Protein AF-A0A259FVW7-F1 (afdb_monomer)

Solvent-accessible surface area (backbone atoms only — not comparable to full-atom values): 25436 Å² total; per-residue (Å²): 113,71,64,63,50,51,28,51,47,32,47,50,54,40,45,50,54,44,48,54,40,40,52,52,34,59,74,37,38,86,36,55,34,35,56,35,57,44,72,40,71,44,76,41,74,64,49,70,79,37,62,56,64,43,69,79,47,102,87,41,66,33,90,68,46,44,69,44,74,56,32,44,43,73,75,48,74,46,48,48,88,63,84,38,55,76,42,82,72,77,42,69,55,22,36,17,70,52,71,49,56,20,44,35,27,37,43,97,88,73,48,75,31,32,25,52,55,21,59,45,44,68,51,98,82,28,33,41,15,36,84,88,66,37,38,35,41,62,78,35,56,51,65,89,57,55,75,46,67,47,57,43,43,55,24,45,31,27,31,28,40,79,94,44,93,64,71,45,78,58,42,55,48,39,26,34,38,54,88,31,68,65,36,42,43,76,75,54,96,59,30,29,35,81,35,91,66,9,46,75,73,46,79,34,46,26,63,36,98,78,30,17,30,42,39,61,21,17,36,28,34,18,50,48,56,63,69,60,42,51,50,52,44,53,55,48,57,71,69,51,74,96,61,83,78,77,78,80,78,83,77,76,78,80,86,63,94,57,94,76,51,82,92,74,66,72,74,93,82,60,84,78,63,58,84,49,65,70,33,61,36,37,36,38,38,72,44,77,48,76,59,76,55,87,62,87,75,92,75,84,80,84,79,80,80,85,67,82,81,70,83,81,83,86,72,83,82,82,83,70,87,82,76,88,79,88,80,88,77,88,82,84,84,86,83,88,67,73,60,72,55,66,54,73,51,76,50,75,46,66,25,30,23,73,38,64,45,97,86,64,34,32,33,32,41,30,68,50,78,46,83,50,103,69,35,51,34,40,42,37,43,36,30,36,37,51,55,91,63,50,41,91,85,22,33,34,50,45,85,67,33,46,81,58,46,78,44,82,46,73,51,62,75,80,62,72,66,62,61,48,56,54,52,51,54,57,55,61,71,71,58,84,130

Foldseek 3Di:
DVQVVQQVVQVLVQLVVQLVLLVVLLVQQFPFQAFRKGWDKDWDDKDWPFDQQDDPDPPDGHNDTDIHTRHMHGDDIFTDPDFFDKDFQQDQQFKAFDFFFWWWWADPVRDIKTARWRAWDADPQQWIAHPVRTGTPPIFHDDPQFDDWHQFQQQFIWTDGPPDPDTDTRDGTKTWGWPAPRQWDDPPPRITDDDPVRDDTDIDGDPPDRHTTMDGSITTGYNRDNVVSVVSSVVSVVPDDPDDDDDPDPPDDPPPVDPDDPLPDDDPPDQDFDQDFFDKAKEWEWDKDFPFDFDDDPDDDPPPPPDDPPDPPDDDPPPPPPDDDDDDDDDDDDDPDRDGDIDTDTDMFMWGFHDQDPVRKTWIWDWDWDDDPQFIKIWIWTFIADSVQQDRPRYHYLVRGHPIDTDIDTPGDDDVVVVCVVVVVVVVVPDDD

Structure (mmCIF, N/CA/C/O backbone):
data_AF-A0A259FVW7-F1
#
_entry.id   AF-A0A259FVW7-F1
#
loop_
_atom_site.group_PDB
_atom_site.id
_atom_site.type_symbol
_atom_site.label_atom_id
_atom_site.label_alt_id
_atom_site.label_comp_id
_atom_site.label_asym_id
_atom_site.label_entity_id
_atom_site.label_seq_id
_atom_site.pdbx_PDB_ins_code
_atom_site.Cartn_x
_atom_site.Cartn_y
_atom_site.Cartn_z
_atom_site.occupancy
_atom_site.B_iso_or_equiv
_atom_site.auth_seq_id
_atom_site.auth_comp_id
_atom_site.auth_asym_id
_atom_site.auth_atom_id
_atom_site.pdbx_PDB_model_num
ATOM 1 N N . MET A 1 1 ? 27.910 -10.939 -24.560 1.00 60.12 1 MET A N 1
ATOM 2 C CA . MET A 1 1 ? 26.454 -11.211 -24.616 1.00 60.12 1 MET A CA 1
ATOM 3 C C . MET A 1 1 ? 25.878 -11.750 -23.304 1.00 60.12 1 MET A C 1
ATOM 5 O O . MET A 1 1 ? 24.847 -11.250 -22.885 1.00 60.12 1 MET A O 1
ATOM 9 N N . ILE A 1 2 ? 26.525 -12.698 -22.610 1.00 75.81 2 ILE A N 1
ATOM 10 C CA . ILE A 1 2 ? 25.983 -13.264 -21.352 1.00 75.81 2 ILE A CA 1
ATOM 11 C C . ILE A 1 2 ? 25.801 -12.193 -20.256 1.00 75.81 2 ILE A C 1
ATOM 13 O O . ILE A 1 2 ? 24.755 -12.126 -19.624 1.00 75.81 2 ILE A O 1
ATOM 17 N N . ARG A 1 3 ? 26.770 -11.287 -20.071 1.00 69.44 3 ARG A N 1
ATOM 18 C CA . ARG A 1 3 ? 26.702 -10.240 -19.032 1.00 69.44 3 ARG A CA 1
ATOM 19 C C . ARG A 1 3 ? 25.574 -9.222 -19.234 1.00 69.44 3 ARG A C 1
ATOM 21 O O . ARG A 1 3 ? 24.889 -8.880 -18.280 1.00 69.44 3 ARG A O 1
ATOM 28 N N . SER A 1 4 ? 25.365 -8.751 -20.463 1.00 76.81 4 SER A N 1
ATOM 29 C CA . SER A 1 4 ? 24.260 -7.837 -20.779 1.00 76.81 4 SER A CA 1
ATOM 30 C C . SER A 1 4 ? 22.898 -8.498 -20.556 1.00 76.81 4 SER A C 1
ATOM 32 O O . SER A 1 4 ? 21.956 -7.822 -20.162 1.00 76.81 4 SER A O 1
ATOM 34 N N . LEU A 1 5 ? 22.807 -9.821 -20.749 1.00 81.06 5 LEU A N 1
ATOM 35 C CA . LEU A 1 5 ? 21.597 -10.586 -20.456 1.00 81.06 5 LEU A CA 1
ATOM 36 C C . LEU A 1 5 ? 21.327 -10.675 -18.946 1.00 81.06 5 LEU A C 1
ATOM 38 O O . LEU A 1 5 ? 20.181 -10.536 -18.539 1.00 81.06 5 LEU A O 1
ATOM 42 N N . TRP A 1 6 ? 22.362 -10.838 -18.116 1.00 82.19 6 TRP A N 1
ATOM 43 C CA . TRP A 1 6 ? 22.217 -10.812 -16.655 1.00 82.19 6 TRP A CA 1
ATOM 44 C C . TRP A 1 6 ? 21.784 -9.445 -16.126 1.00 82.19 6 TRP A C 1
ATOM 46 O O . TRP A 1 6 ? 20.892 -9.386 -15.289 1.00 82.19 6 TRP A O 1
ATOM 56 N N . ILE A 1 7 ? 22.351 -8.356 -16.652 1.00 83.31 7 ILE A N 1
ATOM 57 C CA . ILE A 1 7 ? 21.943 -6.988 -16.291 1.00 83.31 7 ILE A CA 1
ATOM 58 C C . ILE A 1 7 ? 20.481 -6.737 -16.694 1.00 83.31 7 ILE A C 1
ATOM 60 O O . ILE A 1 7 ? 19.706 -6.178 -15.923 1.00 83.31 7 ILE A O 1
ATOM 64 N N . ALA A 1 8 ? 20.078 -7.186 -17.887 1.00 83.69 8 ALA A N 1
ATOM 65 C CA . ALA A 1 8 ? 18.688 -7.086 -18.328 1.00 83.69 8 ALA A CA 1
ATOM 66 C C . ALA A 1 8 ? 17.743 -7.947 -17.471 1.00 83.69 8 ALA A C 1
ATOM 68 O O . ALA A 1 8 ? 16.650 -7.499 -17.136 1.00 83.69 8 ALA A O 1
ATOM 69 N N . LYS A 1 9 ? 18.169 -9.159 -17.083 1.00 84.88 9 LYS A N 1
ATOM 70 C CA . LYS A 1 9 ? 17.406 -10.049 -16.200 1.00 84.88 9 LYS A CA 1
ATOM 71 C C . LYS A 1 9 ? 17.169 -9.409 -14.833 1.00 84.88 9 LYS A C 1
ATOM 73 O O . LYS A 1 9 ? 16.030 -9.375 -14.389 1.00 84.88 9 LYS A O 1
ATOM 78 N N . THR A 1 10 ? 18.209 -8.881 -14.189 1.00 88.69 10 THR A N 1
ATOM 79 C CA . THR A 1 10 ? 18.071 -8.262 -12.862 1.00 88.69 10 THR A CA 1
ATOM 80 C C . THR A 1 10 ? 17.225 -6.988 -12.904 1.00 88.69 10 THR A C 1
ATOM 82 O O . THR A 1 10 ? 16.418 -6.757 -12.008 1.00 88.69 10 THR A O 1
ATOM 85 N N . GLY A 1 11 ? 17.315 -6.204 -13.985 1.00 87.69 11 GLY A N 1
ATOM 86 C CA . GLY A 1 11 ? 16.395 -5.089 -14.230 1.00 87.69 11 GLY A CA 1
ATOM 87 C C . GLY A 1 11 ? 14.933 -5.532 -14.382 1.00 87.69 11 GLY A C 1
ATOM 88 O O . GLY A 1 11 ? 14.041 -4.891 -13.830 1.00 87.69 11 GLY A O 1
ATOM 89 N N . LEU A 1 12 ? 14.681 -6.644 -15.080 1.00 86.81 12 LEU A N 1
ATOM 90 C CA . LEU A 1 12 ? 13.334 -7.199 -15.249 1.00 86.81 12 LEU A CA 1
ATOM 91 C C . LEU A 1 12 ? 12.772 -7.773 -13.937 1.00 86.81 12 LEU A C 1
ATOM 93 O O . LEU A 1 12 ? 11.615 -7.518 -13.617 1.00 86.81 12 LEU A O 1
ATOM 97 N N . GLU A 1 13 ? 13.584 -8.478 -13.147 1.00 88.19 13 GLU A N 1
ATOM 98 C CA . GLU A 1 13 ? 13.198 -8.972 -11.814 1.00 88.19 13 GLU A CA 1
ATOM 99 C C . GLU A 1 13 ? 12.871 -7.820 -10.849 1.00 88.19 13 GLU A C 1
ATOM 101 O O . GLU A 1 13 ? 11.900 -7.890 -10.091 1.00 88.19 13 GLU A O 1
ATOM 106 N N . ALA A 1 14 ? 13.632 -6.722 -10.906 1.00 89.62 14 ALA A N 1
ATOM 107 C CA . ALA A 1 14 ? 13.335 -5.521 -10.131 1.00 89.62 14 ALA A CA 1
ATOM 108 C C . ALA A 1 14 ? 12.000 -4.883 -10.547 1.00 89.62 14 ALA A C 1
ATOM 110 O O . ALA A 1 14 ? 11.186 -4.549 -9.687 1.00 89.62 14 ALA A O 1
ATOM 111 N N . GLN A 1 15 ? 11.731 -4.774 -11.853 1.00 89.31 15 GLN A N 1
ATOM 112 C CA . GLN A 1 15 ? 10.439 -4.290 -12.352 1.00 89.31 15 GLN A CA 1
ATOM 113 C C . GLN A 1 15 ? 9.278 -5.211 -11.960 1.00 89.31 15 GLN A C 1
ATOM 115 O O . GLN A 1 15 ? 8.209 -4.717 -11.616 1.00 89.31 15 GLN A O 1
ATOM 120 N N . GLN A 1 16 ? 9.472 -6.531 -11.984 1.00 90.31 16 GLN A N 1
ATOM 121 C CA . GLN A 1 16 ? 8.464 -7.488 -11.525 1.00 90.31 16 GLN A CA 1
ATOM 122 C C . GLN A 1 16 ? 8.159 -7.297 -10.034 1.00 90.31 16 GLN A C 1
ATOM 124 O O . GLN A 1 16 ? 7.001 -7.153 -9.662 1.00 90.31 16 GLN A O 1
ATOM 129 N N . THR A 1 17 ? 9.195 -7.166 -9.203 1.00 92.44 17 THR A N 1
ATOM 130 C CA . THR A 1 17 ? 9.033 -6.899 -7.765 1.00 92.44 17 THR A CA 1
ATOM 131 C C . THR A 1 17 ? 8.291 -5.578 -7.524 1.00 92.44 17 THR A C 1
ATOM 133 O O . THR A 1 17 ? 7.393 -5.506 -6.688 1.00 92.44 17 THR A O 1
ATOM 136 N N . GLN A 1 18 ? 8.621 -4.527 -8.285 1.00 92.44 18 GLN A N 1
ATOM 137 C CA . GLN A 1 18 ? 7.913 -3.245 -8.226 1.00 92.44 18 GLN A CA 1
ATOM 138 C C . GLN A 1 18 ? 6.430 -3.400 -8.602 1.00 92.44 18 GLN A C 1
ATOM 140 O O . GLN A 1 18 ? 5.571 -2.854 -7.910 1.00 92.44 18 GLN A O 1
ATOM 145 N N . MET A 1 19 ? 6.122 -4.152 -9.665 1.00 92.69 19 MET A N 1
ATOM 146 C CA . MET A 1 19 ? 4.743 -4.450 -10.073 1.00 92.69 19 MET A CA 1
ATOM 147 C C . MET A 1 19 ? 3.968 -5.188 -8.987 1.00 92.69 19 MET A C 1
ATOM 149 O O . MET A 1 19 ? 2.818 -4.833 -8.724 1.00 92.69 19 MET A O 1
ATOM 153 N N . ASP A 1 20 ? 4.581 -6.178 -8.343 1.00 94.44 20 ASP A N 1
ATOM 154 C CA . ASP A 1 20 ? 3.944 -6.962 -7.285 1.00 94.44 20 ASP A CA 1
ATOM 155 C C . ASP A 1 20 ? 3.624 -6.085 -6.065 1.00 94.44 20 ASP A C 1
ATOM 157 O O . ASP A 1 20 ? 2.515 -6.144 -5.528 1.00 94.44 20 ASP A O 1
ATOM 161 N N . VAL A 1 21 ? 4.548 -5.197 -5.675 1.00 94.75 21 VAL A N 1
ATOM 162 C CA . VAL A 1 21 ? 4.334 -4.242 -4.573 1.00 94.75 21 VAL A CA 1
ATOM 163 C C . VAL A 1 21 ? 3.221 -3.242 -4.901 1.00 94.75 21 VAL A C 1
ATOM 165 O O . VAL A 1 21 ? 2.330 -3.040 -4.077 1.00 94.75 21 VAL A O 1
ATOM 168 N N . ILE A 1 22 ? 3.220 -2.653 -6.102 1.00 94.12 22 ILE A N 1
ATOM 169 C CA . ILE A 1 22 ? 2.165 -1.718 -6.534 1.00 94.12 22 ILE A CA 1
ATOM 170 C C . ILE A 1 22 ? 0.802 -2.419 -6.575 1.00 94.12 22 ILE A C 1
ATOM 172 O O . ILE A 1 22 ? -0.202 -1.883 -6.103 1.00 94.12 22 ILE A O 1
ATOM 176 N N . SER A 1 23 ? 0.762 -3.642 -7.104 1.00 94.62 23 SER A N 1
ATOM 177 C CA . SER A 1 23 ? -0.467 -4.435 -7.189 1.00 94.62 23 SER A CA 1
ATOM 178 C C . SER A 1 23 ? -1.011 -4.763 -5.798 1.00 94.62 23 SER A C 1
ATOM 180 O O . SER A 1 23 ? -2.213 -4.643 -5.563 1.00 94.62 23 SER A O 1
ATOM 182 N N . ASN A 1 24 ? -0.133 -5.108 -4.851 1.00 94.69 24 ASN A N 1
ATOM 183 C CA . ASN A 1 24 ? -0.520 -5.344 -3.465 1.00 94.69 24 ASN A CA 1
ATOM 184 C C . ASN A 1 24 ? -1.044 -4.072 -2.780 1.00 94.69 24 ASN A C 1
ATOM 186 O O . ASN A 1 24 ? -2.054 -4.139 -2.080 1.00 94.69 24 ASN A O 1
ATOM 190 N N . ASN A 1 25 ? -0.410 -2.918 -3.008 1.00 95.19 25 ASN A N 1
ATOM 191 C CA . ASN A 1 25 ? -0.887 -1.638 -2.484 1.00 95.19 25 ASN A CA 1
ATOM 192 C C . ASN A 1 25 ? -2.294 -1.320 -2.998 1.00 95.19 25 ASN A C 1
ATOM 194 O O . ASN A 1 25 ? -3.184 -1.014 -2.206 1.00 95.19 25 ASN A O 1
ATOM 198 N N . LEU A 1 26 ? -2.502 -1.428 -4.313 1.00 94.38 26 LEU A N 1
ATOM 199 C CA . LEU A 1 26 ? -3.780 -1.128 -4.951 1.00 94.38 26 LEU A CA 1
ATOM 200 C C . LEU A 1 26 ? -4.901 -2.050 -4.452 1.00 94.38 26 LEU A C 1
ATOM 202 O O . LEU A 1 26 ? -6.000 -1.579 -4.169 1.00 94.38 26 LEU A O 1
ATOM 206 N N . ALA A 1 27 ? -4.614 -3.344 -4.287 1.00 95.00 27 ALA A N 1
ATOM 207 C CA . ALA A 1 27 ? -5.576 -4.312 -3.762 1.00 95.00 27 ALA A CA 1
ATOM 208 C C . ALA A 1 27 ? -6.013 -3.998 -2.319 1.00 95.00 27 ALA A C 1
ATOM 210 O O . ALA A 1 27 ? -7.143 -4.293 -1.940 1.00 95.00 27 ALA A O 1
ATOM 211 N N . ASN A 1 28 ? -5.140 -3.372 -1.525 1.00 93.50 28 ASN A N 1
ATOM 212 C CA . ASN A 1 28 ? -5.377 -3.063 -0.114 1.00 93.50 28 ASN A CA 1
ATOM 213 C C . ASN A 1 28 ? -5.766 -1.596 0.140 1.00 93.50 28 ASN A C 1
ATOM 215 O O . ASN A 1 28 ? -5.627 -1.097 1.259 1.00 93.50 28 ASN A O 1
ATOM 219 N N . VAL A 1 29 ? -6.264 -0.877 -0.871 1.00 94.25 29 VAL A N 1
ATOM 220 C CA . VAL A 1 29 ? -6.726 0.512 -0.700 1.00 94.25 29 VAL A CA 1
ATOM 221 C C . VAL A 1 29 ? -7.901 0.626 0.280 1.00 94.25 29 VAL A C 1
ATOM 223 O O . VAL A 1 29 ? -7.968 1.567 1.066 1.00 94.25 29 VAL A O 1
ATOM 226 N N . SER A 1 30 ? -8.814 -0.343 0.276 1.00 90.81 30 SER A N 1
ATOM 227 C CA . SER A 1 30 ? -9.996 -0.337 1.149 1.00 90.81 30 SER A CA 1
ATOM 228 C C . SER A 1 30 ? -9.754 -1.012 2.499 1.00 90.81 30 SER A C 1
ATOM 230 O O . SER A 1 30 ? -10.652 -1.049 3.335 1.00 90.81 30 SER A O 1
ATOM 232 N N . THR A 1 31 ? -8.557 -1.552 2.720 1.00 92.50 31 THR A N 1
ATOM 233 C CA . THR A 1 31 ? -8.205 -2.255 3.951 1.00 92.50 31 THR A CA 1
ATOM 234 C C . THR A 1 31 ? -7.934 -1.246 5.073 1.00 92.50 31 THR A C 1
ATOM 236 O O . THR A 1 31 ? -7.111 -0.339 4.921 1.00 92.50 31 THR A O 1
ATOM 239 N N . THR A 1 32 ? -8.602 -1.404 6.216 1.00 91.44 32 THR A N 1
ATOM 240 C CA . THR A 1 32 ? -8.423 -0.537 7.390 1.00 91.44 32 THR A CA 1
ATOM 241 C C . THR A 1 32 ? -7.036 -0.704 8.004 1.00 91.44 32 THR A C 1
ATOM 243 O O . THR A 1 32 ? -6.494 -1.804 8.088 1.00 91.44 32 THR A O 1
ATOM 246 N N . GLY A 1 33 ? -6.410 0.404 8.397 1.00 90.50 33 GLY A N 1
ATOM 247 C CA . GLY A 1 33 ? -5.080 0.402 9.008 1.00 90.50 33 GLY A CA 1
ATOM 248 C C . GLY A 1 33 ? -3.941 -0.088 8.098 1.00 90.50 33 GLY A C 1
ATOM 249 O O . GLY A 1 33 ? -2.817 -0.265 8.583 1.00 90.50 33 GLY A O 1
ATOM 250 N N . PHE A 1 34 ? -4.178 -0.301 6.796 1.00 94.94 34 PHE A N 1
ATOM 251 C CA . PHE A 1 34 ? -3.133 -0.742 5.871 1.00 94.94 34 PHE A CA 1
ATOM 252 C C . PHE A 1 34 ? -2.097 0.360 5.627 1.00 94.94 34 PHE A C 1
ATOM 254 O O . PHE A 1 34 ? -2.423 1.541 5.484 1.00 94.94 34 PHE A O 1
ATOM 261 N N . LYS A 1 35 ? -0.824 -0.047 5.569 1.00 95.00 35 LYS A N 1
ATOM 262 C CA . LYS A 1 35 ? 0.316 0.824 5.283 1.00 95.00 35 LYS A CA 1
ATOM 263 C C . LYS A 1 35 ? 0.950 0.435 3.960 1.00 95.00 35 LYS A C 1
ATOM 265 O O . LYS A 1 35 ? 1.377 -0.706 3.786 1.00 95.00 35 LYS A O 1
ATOM 270 N N . ARG A 1 36 ? 1.019 1.401 3.049 1.00 94.75 36 ARG A N 1
ATOM 271 C CA . ARG A 1 36 ? 1.619 1.274 1.727 1.00 94.75 36 ARG A CA 1
ATOM 272 C C . ARG A 1 36 ? 3.051 0.773 1.836 1.00 94.75 36 ARG A C 1
ATOM 274 O O . ARG A 1 36 ? 3.832 1.263 2.654 1.00 94.75 36 ARG A O 1
ATOM 281 N N . ALA A 1 37 ? 3.390 -0.168 0.972 1.00 93.75 37 ALA A N 1
ATOM 282 C CA . ALA A 1 37 ? 4.734 -0.678 0.817 1.00 93.75 37 ALA A CA 1
ATOM 283 C C . ALA A 1 37 ? 5.446 -0.030 -0.384 1.00 93.75 37 ALA A C 1
ATOM 285 O O . ALA A 1 37 ? 4.816 0.395 -1.359 1.00 93.75 37 ALA A O 1
ATOM 286 N N . ARG A 1 38 ? 6.774 0.050 -0.324 1.00 92.88 38 ARG A N 1
ATOM 287 C CA . ARG A 1 38 ? 7.638 0.518 -1.412 1.00 92.88 38 ARG A CA 1
ATOM 288 C C . ARG A 1 38 ? 8.826 -0.428 -1.556 1.00 92.88 38 ARG A C 1
ATOM 290 O O . ARG A 1 38 ? 9.493 -0.722 -0.568 1.00 92.88 38 ARG A O 1
ATOM 297 N N . ALA A 1 39 ? 9.120 -0.855 -2.782 1.00 92.81 39 ALA A N 1
ATOM 298 C CA . ALA A 1 39 ? 10.352 -1.582 -3.060 1.00 92.81 39 ALA A CA 1
ATOM 299 C C . ALA A 1 39 ? 11.546 -0.615 -3.107 1.00 92.81 39 ALA A C 1
ATOM 301 O O . ALA A 1 39 ? 11.474 0.471 -3.692 1.00 92.81 39 ALA A O 1
ATOM 302 N N . VAL A 1 40 ? 12.644 -1.022 -2.478 1.00 92.19 40 VAL A N 1
ATOM 303 C CA . VAL A 1 40 ? 13.925 -0.315 -2.482 1.00 92.19 40 VAL A CA 1
ATOM 304 C C . VAL A 1 40 ? 14.920 -1.145 -3.280 1.00 92.19 40 VAL A C 1
ATOM 306 O O . VAL A 1 40 ? 15.060 -2.351 -3.056 1.00 92.19 40 VAL A O 1
ATOM 309 N N . PHE A 1 41 ? 15.603 -0.492 -4.216 1.00 91.56 41 PHE A N 1
ATOM 310 C CA . PHE A 1 41 ? 16.592 -1.111 -5.090 1.00 91.56 41 PHE A CA 1
ATOM 311 C C . PHE A 1 41 ? 17.949 -0.456 -4.878 1.00 91.56 41 PHE A C 1
ATOM 313 O O . PHE A 1 41 ? 18.028 0.761 -4.716 1.00 91.56 41 PHE A O 1
ATOM 320 N N . GLU A 1 42 ? 19.001 -1.260 -4.949 1.00 89.81 42 GLU A N 1
ATOM 321 C CA . GLU A 1 42 ? 20.388 -0.794 -4.938 1.00 89.81 42 GLU A CA 1
ATOM 322 C C . GLU A 1 42 ? 21.111 -1.292 -6.188 1.00 89.81 42 GLU A C 1
ATOM 324 O O . GLU A 1 42 ? 20.733 -2.312 -6.786 1.00 89.81 42 GLU A O 1
ATOM 329 N N . ASP A 1 43 ? 22.135 -0.551 -6.608 1.00 89.50 43 ASP A N 1
ATOM 330 C CA . ASP A 1 43 ? 23.011 -1.000 -7.675 1.00 89.50 43 ASP A CA 1
ATOM 331 C C . ASP A 1 43 ? 23.947 -2.111 -7.181 1.00 89.50 43 ASP A C 1
ATOM 333 O O . ASP A 1 43 ? 24.285 -2.240 -6.005 1.00 89.50 43 ASP A O 1
ATOM 337 N N . LEU A 1 44 ? 24.315 -3.000 -8.098 1.00 85.88 44 LEU A N 1
ATOM 338 C CA . LEU A 1 44 ? 25.284 -4.050 -7.819 1.00 85.88 44 LEU A CA 1
ATOM 339 C C . LEU A 1 44 ? 26.709 -3.550 -8.095 1.00 85.88 44 LEU A C 1
ATOM 341 O O . LEU A 1 44 ? 26.927 -2.648 -8.904 1.00 85.88 44 LEU A O 1
ATOM 345 N N . LEU A 1 45 ? 27.692 -4.200 -7.460 1.00 85.06 45 LEU A N 1
ATOM 346 C CA . LEU A 1 45 ? 29.119 -3.867 -7.544 1.00 85.06 45 LEU A CA 1
ATOM 347 C C . LEU A 1 45 ? 29.593 -3.562 -8.971 1.00 85.06 45 LEU A C 1
ATOM 349 O O . LEU A 1 45 ? 29.301 -4.283 -9.927 1.00 85.06 45 LEU A O 1
ATOM 353 N N . TYR A 1 46 ? 30.407 -2.523 -9.104 1.00 83.38 46 TYR A N 1
ATOM 354 C CA . TYR A 1 46 ? 30.966 -2.115 -10.385 1.00 83.38 46 TYR A CA 1
ATOM 355 C C . TYR A 1 46 ? 32.204 -2.950 -10.700 1.00 83.38 46 TYR A C 1
ATOM 357 O O . TYR A 1 46 ? 33.084 -3.131 -9.858 1.00 83.38 46 TYR A O 1
ATOM 365 N N . GLN A 1 47 ? 32.314 -3.431 -11.941 1.00 77.44 47 GLN A N 1
ATOM 366 C CA . GLN A 1 47 ? 33.570 -4.006 -12.410 1.00 77.44 47 GLN A CA 1
ATOM 367 C C . GLN A 1 47 ? 34.427 -2.902 -13.015 1.00 77.44 47 GLN A C 1
ATOM 369 O O . GLN A 1 47 ? 34.102 -2.357 -14.074 1.00 77.44 47 GLN A O 1
ATOM 374 N N . THR A 1 48 ? 35.539 -2.603 -12.356 1.00 77.75 48 THR A N 1
ATOM 375 C CA . THR A 1 48 ? 36.518 -1.637 -12.845 1.00 77.75 48 THR A CA 1
ATOM 376 C C . THR A 1 48 ? 37.471 -2.329 -13.812 1.00 77.75 48 THR A C 1
ATOM 378 O O . THR A 1 48 ? 38.308 -3.126 -13.404 1.00 77.75 48 THR A O 1
ATOM 381 N N . ILE A 1 49 ? 37.327 -2.047 -15.105 1.00 73.31 49 ILE A N 1
ATOM 382 C CA . ILE A 1 49 ? 38.203 -2.569 -16.166 1.00 73.31 49 ILE A CA 1
ATOM 383 C C . ILE A 1 49 ? 39.438 -1.674 -16.306 1.00 73.31 49 ILE A C 1
ATOM 385 O O . ILE A 1 49 ? 40.537 -2.152 -16.571 1.00 73.31 49 ILE A O 1
ATOM 389 N N . ARG A 1 50 ? 39.266 -0.364 -16.102 1.00 70.19 50 ARG A N 1
ATOM 390 C CA . ARG A 1 50 ? 40.360 0.611 -16.036 1.00 70.19 50 ARG A CA 1
ATOM 391 C C . ARG A 1 50 ? 40.088 1.551 -14.879 1.00 70.19 50 ARG A C 1
ATOM 393 O O . ARG A 1 50 ? 39.036 2.190 -14.857 1.00 70.19 50 ARG A O 1
ATOM 400 N N . GLN A 1 51 ? 41.004 1.616 -13.922 1.00 73.75 51 GLN A N 1
ATOM 401 C CA . GLN A 1 51 ? 40.886 2.575 -12.832 1.00 73.75 51 GLN A CA 1
ATOM 402 C C . GLN A 1 51 ? 41.126 3.995 -13.372 1.00 73.75 51 GLN A C 1
ATOM 404 O O . GLN A 1 51 ? 42.095 4.200 -14.111 1.00 73.75 51 GLN A O 1
ATOM 409 N N . PRO A 1 52 ? 40.254 4.968 -13.046 1.00 72.62 52 PRO A N 1
ATOM 410 C CA . PRO A 1 52 ? 40.548 6.374 -13.298 1.00 72.62 52 PRO A CA 1
ATOM 411 C C . PRO A 1 52 ? 41.875 6.744 -12.619 1.00 72.62 52 PRO A C 1
ATOM 413 O O . PRO A 1 52 ? 42.106 6.339 -11.483 1.00 72.62 52 PRO A O 1
ATOM 416 N N . GLY A 1 53 ? 42.755 7.477 -13.306 1.00 66.94 53 GLY A N 1
ATOM 417 C CA . GLY A 1 53 ? 44.054 7.882 -12.755 1.00 66.94 53 GLY A CA 1
ATOM 418 C C . GLY A 1 53 ? 45.195 6.864 -12.899 1.00 66.94 53 GLY A C 1
ATOM 419 O O . GLY A 1 53 ? 46.313 7.156 -12.483 1.00 66.94 53 GLY A O 1
ATOM 420 N N . ALA A 1 54 ? 44.973 5.701 -13.524 1.00 67.06 54 ALA A N 1
ATOM 421 C CA . ALA A 1 54 ? 46.067 4.794 -13.880 1.00 67.06 54 ALA A CA 1
ATOM 422 C C . ALA A 1 54 ? 46.987 5.422 -14.953 1.00 67.06 54 ALA A C 1
ATOM 424 O O . ALA A 1 54 ? 46.511 6.086 -15.880 1.00 67.06 54 ALA A O 1
ATOM 425 N N . GLN A 1 55 ? 48.303 5.212 -14.851 1.00 65.06 55 GLN A N 1
ATOM 426 C CA . GLN A 1 55 ? 49.262 5.686 -15.856 1.00 65.06 55 GLN A CA 1
ATOM 427 C C . GLN A 1 55 ? 49.147 4.859 -17.147 1.00 65.06 55 GLN A C 1
ATOM 429 O O . GLN A 1 55 ? 49.220 3.633 -17.118 1.00 65.06 55 GLN A O 1
ATOM 434 N N . SER A 1 56 ? 48.954 5.530 -18.286 1.00 63.12 56 SER A N 1
ATOM 435 C CA . SER A 1 56 ? 48.989 4.911 -19.621 1.00 63.12 56 SER A CA 1
ATOM 436 C C . SER A 1 56 ? 50.394 4.930 -20.239 1.00 63.12 56 SER A C 1
ATOM 438 O O . SER A 1 56 ? 50.645 4.189 -21.185 1.00 63.12 56 SER A O 1
ATOM 440 N N . SER A 1 57 ? 51.283 5.785 -19.732 1.00 64.88 57 SER A N 1
ATOM 441 C CA . SER A 1 57 ? 52.714 5.914 -20.050 1.00 64.88 57 SER A CA 1
ATOM 442 C C . SER A 1 57 ? 53.422 6.580 -18.853 1.00 64.88 57 SER A C 1
ATOM 444 O O . SER A 1 57 ? 52.736 7.064 -17.951 1.00 64.88 57 SER A O 1
ATOM 446 N N . GLU A 1 58 ? 54.762 6.672 -18.844 1.00 62.59 58 GLU A N 1
ATOM 447 C CA . GLU A 1 58 ? 55.531 7.364 -17.780 1.00 62.59 58 GLU A CA 1
ATOM 448 C C . GLU A 1 58 ? 55.092 8.826 -17.539 1.00 62.59 58 GLU A C 1
ATOM 450 O O . GLU A 1 58 ? 55.343 9.375 -16.468 1.00 62.59 58 GLU A O 1
ATOM 455 N N . GLN A 1 59 ? 54.410 9.461 -18.502 1.00 55.34 59 GLN A N 1
ATOM 456 C CA . GLN A 1 59 ? 54.036 10.881 -18.457 1.00 55.34 59 GLN A CA 1
ATOM 457 C C . GLN A 1 59 ? 52.532 11.152 -18.643 1.00 55.34 59 GLN A C 1
ATOM 459 O O . GLN A 1 59 ? 52.105 12.294 -18.483 1.00 55.34 59 GLN A O 1
ATOM 464 N N . THR A 1 60 ? 51.699 10.154 -18.967 1.00 56.81 60 THR A N 1
ATOM 465 C CA . THR A 1 60 ? 50.270 10.372 -19.268 1.00 56.81 60 THR A CA 1
ATOM 466 C C . THR A 1 60 ? 49.366 9.539 -18.361 1.00 56.81 60 THR A C 1
ATOM 468 O O . THR A 1 60 ? 49.430 8.309 -18.354 1.00 56.81 60 THR A O 1
ATOM 471 N N . GLN A 1 61 ? 48.489 10.207 -17.607 1.00 71.12 61 GLN A N 1
ATOM 472 C CA . GLN A 1 61 ? 47.454 9.573 -16.784 1.00 71.12 61 GLN A CA 1
ATOM 473 C C . GLN A 1 61 ? 46.152 9.417 -17.570 1.00 71.12 61 GLN A C 1
ATOM 475 O O . GLN A 1 61 ? 45.829 10.238 -18.427 1.00 71.12 61 GLN A O 1
ATOM 480 N N . LEU A 1 62 ? 45.391 8.367 -17.263 1.00 65.62 62 LEU A N 1
ATOM 481 C CA . LEU A 1 62 ? 44.068 8.146 -17.837 1.00 65.62 62 LEU A CA 1
ATOM 482 C C . LEU A 1 62 ? 43.030 9.060 -17.172 1.00 65.62 62 LEU A C 1
ATOM 484 O O . LEU A 1 62 ? 42.748 8.871 -15.986 1.00 65.62 62 LEU A O 1
ATOM 488 N N . PRO A 1 63 ? 42.425 10.010 -17.913 1.00 67.81 63 PRO A N 1
ATOM 489 C CA . PRO A 1 63 ? 41.496 10.981 -17.339 1.00 67.81 63 PRO A CA 1
ATOM 490 C C . PRO A 1 63 ? 40.123 10.381 -17.006 1.00 67.81 63 PRO A C 1
ATOM 492 O O . PRO A 1 63 ? 39.415 10.923 -16.164 1.00 67.81 63 PRO A O 1
ATOM 495 N N . SER A 1 64 ? 39.737 9.255 -17.621 1.00 72.50 64 SER A N 1
ATOM 496 C CA . SER A 1 64 ? 38.522 8.519 -17.258 1.00 72.50 64 SER A CA 1
ATOM 497 C C . SER A 1 64 ? 38.805 7.035 -17.040 1.00 72.50 64 SER A C 1
ATOM 499 O O . SER A 1 64 ? 39.588 6.405 -17.758 1.00 72.50 64 SER A O 1
ATOM 501 N N . GLY A 1 65 ? 38.167 6.474 -16.013 1.00 70.94 65 GLY A N 1
ATOM 502 C CA . GLY A 1 65 ? 38.124 5.032 -15.807 1.00 70.94 65 GLY A CA 1
ATOM 503 C C . GLY A 1 65 ? 37.010 4.385 -16.618 1.00 70.94 65 GLY A C 1
ATOM 504 O O . GLY A 1 65 ? 36.041 5.031 -17.009 1.00 70.94 65 GLY A O 1
ATOM 505 N N . LEU A 1 66 ? 37.137 3.080 -16.835 1.00 76.31 66 LEU A N 1
ATOM 506 C CA . LEU A 1 66 ? 36.084 2.249 -17.405 1.00 76.31 66 LEU A CA 1
ATOM 507 C C . LEU A 1 66 ? 35.515 1.386 -16.280 1.00 76.31 66 LEU A C 1
ATOM 509 O O . LEU A 1 66 ? 36.123 0.382 -15.897 1.00 76.31 66 LEU A O 1
ATOM 513 N N . GLN A 1 67 ? 34.367 1.799 -15.747 1.00 80.00 67 GLN A N 1
ATOM 514 C CA . GLN A 1 67 ? 33.592 1.055 -14.758 1.00 80.00 67 GLN A CA 1
ATOM 515 C C . GLN A 1 67 ? 32.284 0.602 -15.399 1.00 80.00 67 GLN A C 1
ATOM 517 O O . GLN A 1 67 ? 31.605 1.385 -16.058 1.00 80.00 67 GLN A O 1
ATOM 522 N N . LEU A 1 68 ? 31.942 -0.672 -15.227 1.00 78.06 68 LEU A N 1
ATOM 523 C CA . LEU A 1 68 ? 30.713 -1.239 -15.768 1.00 78.06 68 LEU A CA 1
ATOM 524 C C . LEU A 1 68 ? 29.858 -1.791 -14.627 1.00 78.06 68 LEU A C 1
ATOM 526 O O . LEU A 1 68 ? 30.282 -2.724 -13.938 1.00 78.06 68 LEU A O 1
ATOM 530 N N . GLY A 1 69 ? 28.660 -1.227 -14.458 1.00 81.12 69 GLY A N 1
ATOM 531 C CA . GLY A 1 69 ? 27.668 -1.696 -13.490 1.00 81.12 69 GLY A CA 1
ATOM 532 C C . GLY A 1 69 ? 27.239 -3.137 -13.774 1.00 81.12 69 GLY A C 1
ATOM 533 O O . GLY A 1 69 ? 27.271 -3.604 -14.918 1.00 81.12 69 GLY A O 1
ATOM 534 N N . THR A 1 70 ? 26.889 -3.878 -12.726 1.00 84.00 70 THR A N 1
ATOM 535 C CA . THR A 1 70 ? 26.510 -5.299 -12.834 1.00 84.00 70 THR A CA 1
ATOM 536 C C . THR A 1 70 ? 25.008 -5.551 -12.703 1.00 84.00 70 THR A C 1
ATOM 538 O O . THR A 1 70 ? 24.575 -6.691 -12.853 1.00 84.00 70 THR A O 1
ATOM 541 N N . GLY A 1 71 ? 24.205 -4.496 -12.545 1.00 84.88 71 GLY A N 1
ATOM 542 C CA . GLY A 1 71 ? 22.744 -4.556 -12.522 1.00 84.88 71 GLY A CA 1
ATOM 543 C C . GLY A 1 71 ? 22.164 -3.904 -11.274 1.00 84.88 71 GLY A C 1
ATOM 544 O O . GLY A 1 71 ? 22.826 -3.085 -10.640 1.00 84.88 71 GLY A O 1
ATOM 545 N N . VAL A 1 72 ? 20.930 -4.281 -10.945 1.00 90.06 72 VAL A N 1
ATOM 546 C CA . VAL A 1 72 ? 20.182 -3.774 -9.784 1.00 90.06 72 VAL A CA 1
ATOM 547 C C . VAL A 1 72 ? 19.691 -4.960 -8.959 1.00 90.06 72 VAL A C 1
ATOM 549 O O . VAL A 1 72 ? 19.480 -6.040 -9.509 1.00 90.06 72 VAL A O 1
ATOM 552 N N . LYS A 1 73 ? 19.475 -4.784 -7.657 1.00 88.50 73 LYS A N 1
ATOM 553 C CA . LYS A 1 73 ? 18.860 -5.814 -6.813 1.00 88.50 73 LYS A CA 1
ATOM 554 C C . LYS A 1 73 ? 17.779 -5.207 -5.914 1.00 88.50 73 LYS A C 1
ATOM 556 O O . LYS A 1 73 ? 18.018 -4.142 -5.347 1.00 88.50 73 LYS A O 1
ATOM 561 N N . PRO A 1 74 ? 16.614 -5.864 -5.744 1.00 88.56 74 PRO A N 1
ATOM 562 C CA . PRO A 1 74 ? 15.675 -5.503 -4.686 1.00 88.56 74 PRO A CA 1
ATOM 563 C C . PRO A 1 74 ? 16.287 -5.826 -3.319 1.00 88.56 74 PRO A C 1
ATOM 565 O O . PRO A 1 74 ? 16.690 -6.962 -3.059 1.00 88.56 74 PRO A O 1
ATOM 568 N N . VAL A 1 75 ? 16.381 -4.818 -2.458 1.00 89.69 75 VAL A N 1
ATOM 569 C CA . VAL A 1 75 ? 17.010 -4.925 -1.133 1.00 89.69 75 VAL A CA 1
ATOM 570 C C . VAL A 1 75 ? 15.969 -5.152 -0.054 1.00 89.69 75 VAL A C 1
ATOM 572 O O . VAL A 1 75 ? 16.125 -6.043 0.777 1.00 89.69 75 VAL A O 1
ATOM 575 N N . ALA A 1 76 ? 14.885 -4.380 -0.093 1.00 89.44 76 ALA A N 1
ATOM 576 C CA . ALA A 1 76 ? 13.815 -4.462 0.884 1.00 89.44 76 ALA A CA 1
ATOM 577 C C . ALA A 1 76 ? 12.485 -3.991 0.291 1.00 89.44 76 ALA A C 1
ATOM 579 O O . ALA A 1 76 ? 12.440 -3.264 -0.702 1.00 89.44 76 ALA A O 1
ATOM 580 N N . THR A 1 77 ? 11.399 -4.395 0.944 1.00 91.25 77 THR A N 1
ATOM 581 C CA . THR A 1 77 ? 10.085 -3.775 0.785 1.00 91.25 77 THR A CA 1
ATOM 582 C C . THR A 1 77 ? 9.755 -3.077 2.094 1.00 91.25 77 THR A C 1
ATOM 584 O O . THR A 1 77 ? 9.464 -3.728 3.093 1.00 91.25 77 THR A O 1
ATOM 587 N N . GLU A 1 78 ? 9.855 -1.754 2.103 1.00 91.19 78 GLU A N 1
ATOM 588 C CA . GLU A 1 78 ? 9.635 -0.941 3.295 1.00 91.19 78 GLU A CA 1
ATOM 589 C C . GLU A 1 78 ? 8.168 -0.510 3.376 1.00 91.19 78 GLU A C 1
ATOM 591 O O . GLU A 1 78 ? 7.567 -0.138 2.364 1.00 91.19 78 GLU A O 1
ATOM 596 N N . ARG A 1 79 ? 7.579 -0.540 4.576 1.00 92.44 79 ARG A N 1
ATOM 597 C CA . ARG A 1 79 ? 6.236 0.000 4.826 1.00 92.44 79 ARG A CA 1
ATOM 598 C C . ARG A 1 79 ? 6.330 1.437 5.313 1.00 92.44 79 ARG A C 1
ATOM 600 O O . ARG A 1 79 ? 7.077 1.746 6.235 1.00 92.44 79 ARG A O 1
ATOM 607 N N . ILE A 1 80 ? 5.512 2.303 4.732 1.00 93.00 80 ILE A N 1
ATOM 608 C CA . ILE A 1 80 ? 5.464 3.721 5.075 1.00 93.00 80 ILE A CA 1
ATOM 609 C C . ILE A 1 80 ? 4.346 3.935 6.097 1.00 93.00 80 ILE A C 1
ATOM 611 O O . ILE A 1 80 ? 3.162 3.860 5.766 1.00 93.00 80 ILE A O 1
ATOM 615 N N . PHE A 1 81 ? 4.720 4.226 7.344 1.00 93.12 81 PHE A N 1
ATOM 616 C CA . PHE A 1 81 ? 3.797 4.411 8.472 1.00 93.12 81 PHE A CA 1
ATOM 617 C C . PHE A 1 81 ? 3.247 5.842 8.588 1.00 93.12 81 PHE A C 1
ATOM 619 O O . PHE A 1 81 ? 3.134 6.397 9.679 1.00 93.12 81 PHE A O 1
ATOM 626 N N . THR A 1 82 ? 2.874 6.453 7.463 1.00 93.06 82 THR A N 1
ATOM 627 C CA . THR A 1 82 ? 2.110 7.708 7.481 1.00 93.06 82 THR A CA 1
ATOM 628 C C . THR A 1 82 ? 0.649 7.433 7.825 1.00 93.06 82 THR A C 1
ATOM 630 O O . THR A 1 82 ? 0.121 6.350 7.547 1.00 93.06 82 THR A O 1
ATOM 633 N N . GLN A 1 83 ? -0.012 8.395 8.466 1.00 93.44 83 GLN A N 1
ATOM 634 C CA . GLN A 1 83 ? -1.428 8.277 8.801 1.00 93.44 83 GLN A CA 1
ATOM 635 C C . GLN A 1 83 ? -2.287 8.320 7.526 1.00 93.44 83 GLN A C 1
ATOM 637 O O . GLN A 1 83 ? -2.020 9.123 6.632 1.00 93.44 83 GLN A O 1
ATOM 642 N N . GLY A 1 84 ? -3.280 7.431 7.442 1.00 91.94 84 GLY A N 1
ATOM 643 C CA . GLY A 1 84 ? -4.287 7.442 6.376 1.00 91.94 84 GLY A CA 1
ATOM 644 C C . GLY A 1 84 ? -5.443 8.403 6.664 1.00 91.94 84 GLY A C 1
ATOM 645 O O . GLY A 1 84 ? -5.456 9.107 7.676 1.00 91.94 84 GLY A O 1
ATOM 646 N N . ASN A 1 85 ? -6.452 8.414 5.793 1.00 92.06 85 ASN A N 1
ATOM 647 C CA . ASN A 1 85 ? -7.647 9.223 6.032 1.00 92.06 85 ASN A CA 1
ATOM 648 C C . ASN A 1 85 ? -8.503 8.586 7.135 1.00 92.06 85 ASN A C 1
ATOM 650 O O . ASN A 1 85 ? -8.671 7.366 7.178 1.00 92.06 85 ASN A O 1
ATOM 654 N N . LEU A 1 86 ? -9.070 9.413 8.010 1.00 93.69 86 LEU A N 1
ATOM 655 C CA . LEU A 1 86 ? -10.026 8.973 9.023 1.00 93.69 86 LEU A CA 1
ATOM 656 C C . LEU A 1 86 ? -11.436 9.010 8.430 1.00 93.69 86 LEU A C 1
ATOM 658 O O . LEU A 1 86 ? -11.885 10.060 7.973 1.00 93.69 86 LEU A O 1
ATOM 662 N N . GLN A 1 87 ? -12.130 7.875 8.443 1.00 94.31 87 GLN A N 1
ATOM 663 C CA . GLN A 1 87 ? -13.505 7.760 7.963 1.00 94.31 87 GLN A CA 1
ATOM 664 C C . GLN A 1 87 ? -14.451 7.547 9.142 1.00 94.31 87 GLN A C 1
ATOM 666 O O . GLN A 1 87 ? -14.231 6.653 9.956 1.00 94.31 87 GLN A O 1
ATOM 671 N N . LEU A 1 88 ? -15.507 8.360 9.223 1.00 95.25 88 LEU A N 1
ATOM 672 C CA . LEU A 1 88 ? -16.572 8.196 10.211 1.00 95.25 88 LEU A CA 1
ATOM 673 C C . LEU A 1 88 ? -17.443 6.992 9.824 1.00 95.25 88 LEU A C 1
ATOM 675 O O . LEU A 1 88 ? -18.024 6.978 8.738 1.00 95.25 88 LEU A O 1
ATOM 679 N N . THR A 1 89 ? -17.549 6.004 10.710 1.00 93.25 89 THR A N 1
ATOM 680 C CA . THR A 1 89 ? -18.397 4.813 10.528 1.00 93.25 89 THR A CA 1
ATOM 681 C C . THR A 1 89 ? -19.706 4.902 11.302 1.00 93.25 89 THR A C 1
ATOM 683 O O . THR A 1 89 ? -20.707 4.329 10.881 1.00 93.25 89 THR A O 1
ATOM 686 N N . GLY A 1 90 ? -19.714 5.630 12.424 1.00 89.94 90 GLY A N 1
ATOM 687 C CA . GLY A 1 90 ? -20.868 5.724 13.323 1.00 89.94 90 GLY A CA 1
ATOM 688 C C . GLY A 1 90 ? -21.045 4.525 14.265 1.00 89.94 90 GLY A C 1
ATOM 689 O O . GLY A 1 90 ? -22.040 4.471 14.984 1.00 89.94 90 GLY A O 1
ATOM 690 N N . ASN A 1 91 ? -20.105 3.575 14.284 1.00 92.19 91 ASN A N 1
ATOM 691 C CA . ASN A 1 91 ? -20.115 2.447 15.214 1.00 92.19 91 ASN A CA 1
ATOM 692 C C . ASN A 1 91 ? -19.286 2.774 16.465 1.00 92.19 91 ASN A C 1
ATOM 694 O O . ASN A 1 91 ? -18.103 3.094 16.366 1.00 92.19 91 ASN A O 1
ATOM 698 N N . SER A 1 92 ? -19.872 2.610 17.652 1.00 90.62 92 SER A N 1
ATOM 699 C CA . SER A 1 92 ? -19.218 2.928 18.930 1.00 90.62 92 SER A CA 1
ATOM 700 C C . SER A 1 92 ? -17.991 2.066 19.233 1.00 90.62 92 SER A C 1
ATOM 702 O O . SER A 1 92 ? -17.198 2.418 20.104 1.00 90.62 92 SER A O 1
ATOM 704 N N . LYS A 1 93 ? -17.849 0.916 18.570 1.00 91.38 93 LYS A N 1
ATOM 705 C CA . LYS A 1 93 ? -16.713 0.001 18.753 1.00 91.38 93 LYS A CA 1
ATOM 706 C C . LYS A 1 93 ? -15.546 0.313 17.821 1.00 91.38 93 LYS A C 1
ATOM 708 O O . LYS A 1 93 ? -14.456 -0.200 18.043 1.00 91.38 93 LYS A O 1
ATOM 713 N N . ASP A 1 94 ? -15.766 1.151 16.813 1.00 94.88 94 ASP A N 1
ATOM 714 C CA . ASP A 1 94 ? -14.716 1.537 15.885 1.00 94.88 94 ASP A CA 1
ATOM 715 C C . ASP A 1 94 ? -13.903 2.675 16.498 1.00 94.88 94 ASP A C 1
ATOM 717 O O . ASP A 1 94 ? -14.455 3.696 16.923 1.00 94.88 94 ASP A O 1
ATOM 721 N N . VAL A 1 95 ? -12.588 2.497 16.571 1.00 94.19 95 VAL A N 1
ATOM 722 C CA . VAL A 1 95 ? -11.692 3.484 17.178 1.00 94.19 95 VAL A CA 1
ATOM 723 C C . VAL A 1 95 ? -10.486 3.715 16.292 1.00 94.19 95 VAL A C 1
ATOM 725 O O . VAL A 1 95 ? -9.669 2.822 16.096 1.00 94.19 95 VAL A O 1
ATOM 728 N N . ALA A 1 96 ? -10.306 4.943 15.823 1.00 95.62 96 ALA A N 1
ATOM 729 C CA . ALA A 1 96 ? -9.113 5.316 15.087 1.00 95.62 96 ALA A CA 1
ATOM 730 C C . ALA A 1 96 ? -8.118 6.032 15.995 1.00 95.62 96 ALA A C 1
ATOM 732 O O . ALA A 1 96 ? -8.493 6.810 16.873 1.00 95.62 96 ALA A O 1
ATOM 733 N N . ILE A 1 97 ? -6.832 5.814 15.742 1.00 95.25 97 ILE A N 1
ATOM 734 C CA . ILE A 1 97 ? -5.764 6.553 16.407 1.00 95.25 97 ILE A CA 1
ATOM 735 C C . ILE A 1 97 ? -5.409 7.760 15.535 1.00 95.25 97 ILE A C 1
ATOM 737 O O . ILE A 1 97 ? -5.119 7.621 14.345 1.00 95.25 97 ILE A O 1
ATOM 741 N N . GLN A 1 98 ? -5.388 8.949 16.126 1.00 93.62 98 GLN A N 1
ATOM 742 C CA . GLN A 1 98 ? -4.901 10.168 15.495 1.00 93.62 98 GLN A CA 1
ATOM 743 C C . GLN A 1 98 ? -3.484 10.474 15.987 1.00 93.62 98 GLN A C 1
ATOM 745 O O . GLN A 1 98 ? -3.281 10.785 17.155 1.00 93.62 98 GLN A O 1
ATOM 750 N N . GLY A 1 99 ? -2.490 10.389 15.099 1.00 92.62 99 GLY A N 1
ATOM 751 C CA . GLY A 1 99 ? -1.068 10.436 15.465 1.00 92.62 99 GLY A CA 1
ATOM 752 C C . GLY A 1 99 ? -0.427 9.048 15.539 1.00 92.62 99 GLY A C 1
ATOM 753 O O . GLY A 1 99 ? -0.941 8.096 14.964 1.00 92.62 99 GLY A O 1
ATOM 754 N N . GLN A 1 100 ? 0.717 8.903 16.204 1.00 92.06 100 GLN A N 1
ATOM 755 C CA . GLN A 1 100 ? 1.493 7.652 16.195 1.00 92.06 100 GLN A CA 1
ATOM 756 C C . GLN A 1 100 ? 0.987 6.635 17.231 1.00 92.06 100 GLN A C 1
ATOM 758 O O . GLN A 1 100 ? 0.369 7.007 18.220 1.00 92.06 100 GLN A O 1
ATOM 763 N N . GLY A 1 101 ? 1.232 5.342 17.013 1.00 93.56 101 GLY A N 1
ATOM 764 C CA . GLY A 1 101 ? 0.899 4.280 17.973 1.00 93.56 101 GLY A CA 1
ATOM 765 C C . GLY A 1 101 ? 0.242 3.057 17.339 1.00 93.56 101 GLY A C 1
ATOM 766 O O . GLY A 1 101 ? -0.154 3.074 16.177 1.00 93.56 101 GLY A O 1
ATOM 767 N N . PHE A 1 102 ? 0.108 1.986 18.098 1.00 95.50 102 PHE A N 1
ATOM 768 C CA . PHE A 1 102 ? -0.565 0.768 17.663 1.00 95.50 102 PHE A CA 1
ATOM 769 C C . PHE A 1 102 ? -1.416 0.224 18.799 1.00 95.50 102 PHE A C 1
ATOM 771 O O . PHE A 1 102 ? -1.027 0.309 19.965 1.00 95.50 102 PHE A O 1
ATOM 778 N N . PHE A 1 103 ? -2.560 -0.351 18.449 1.00 95.31 103 PHE A N 1
ATOM 779 C CA . PHE A 1 103 ? -3.320 -1.188 19.359 1.00 95.31 103 PHE A CA 1
ATOM 780 C C . PHE A 1 103 ? -2.554 -2.475 19.621 1.00 95.31 103 PHE A C 1
ATOM 782 O O . PHE A 1 103 ? -1.933 -3.035 18.718 1.00 95.31 103 PHE A O 1
ATOM 789 N N . GLN A 1 104 ? -2.611 -2.930 20.863 1.00 95.00 104 GLN A N 1
ATOM 790 C CA . GLN A 1 104 ? -1.993 -4.172 21.298 1.00 95.00 104 GLN A CA 1
ATOM 791 C C . GLN A 1 104 ? -3.067 -5.247 21.341 1.00 95.00 104 GLN A C 1
ATOM 793 O O . GLN A 1 104 ? -4.140 -5.028 21.904 1.00 95.00 104 GLN A O 1
ATOM 798 N N . VAL A 1 105 ? -2.791 -6.394 20.737 1.00 94.44 105 VAL A N 1
ATOM 799 C CA . VAL A 1 105 ? -3.704 -7.534 20.699 1.00 94.44 105 VAL A CA 1
ATOM 800 C C . VAL A 1 105 ? -2.971 -8.790 21.128 1.00 94.44 105 VAL A C 1
ATOM 802 O O . VAL A 1 105 ? -1.797 -8.973 20.821 1.00 94.44 105 VAL A O 1
ATOM 805 N N . LEU A 1 106 ? -3.664 -9.654 21.853 1.00 94.25 106 LEU A N 1
ATOM 806 C CA . LEU A 1 106 ? -3.145 -10.933 22.298 1.00 94.25 106 LEU A CA 1
ATOM 807 C C . LEU A 1 106 ? -3.493 -12.001 21.264 1.00 94.25 106 LEU A C 1
ATOM 809 O O . LEU A 1 106 ? -4.670 -12.261 20.997 1.00 94.25 106 LEU A O 1
ATOM 813 N N . MET A 1 107 ? -2.466 -12.618 20.688 1.00 90.38 107 MET A N 1
ATOM 814 C CA . MET A 1 107 ? -2.643 -13.785 19.835 1.00 90.38 107 MET A CA 1
ATOM 815 C C . MET A 1 107 ? -2.995 -15.025 20.679 1.00 90.38 107 MET A C 1
ATOM 817 O O . MET A 1 107 ? -2.719 -15.061 21.881 1.00 90.38 107 MET A O 1
ATOM 821 N N . PRO A 1 108 ? -3.597 -16.071 20.080 1.00 87.19 108 PRO A N 1
ATOM 822 C CA . PRO A 1 108 ? -4.015 -17.270 20.809 1.00 87.19 108 PRO A CA 1
ATOM 823 C C . PRO A 1 108 ? -2.845 -18.057 21.418 1.00 87.19 108 PRO A C 1
ATOM 825 O O . PRO A 1 108 ? -3.052 -18.874 22.309 1.00 87.19 108 PRO A O 1
ATOM 828 N N . ASP A 1 109 ? -1.624 -17.817 20.938 1.00 88.62 109 ASP A N 1
ATOM 829 C CA . ASP A 1 109 ? -0.379 -18.378 21.470 1.00 88.62 109 ASP A CA 1
ATOM 830 C C . ASP A 1 109 ? 0.126 -17.658 22.737 1.00 88.62 109 ASP A C 1
ATOM 832 O O . ASP A 1 109 ? 1.098 -18.097 23.350 1.00 88.62 109 ASP A O 1
ATOM 836 N N . GLY A 1 110 ? -0.539 -16.574 23.149 1.00 87.62 110 GLY A N 1
ATOM 837 C CA . GLY A 1 110 ? -0.166 -15.758 24.301 1.00 87.62 110 GLY A CA 1
ATOM 838 C C . GLY A 1 110 ? 0.841 -14.646 23.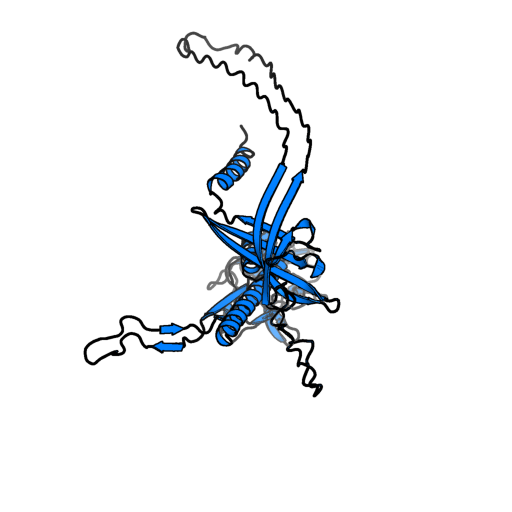994 1.00 87.62 110 GLY A C 1
ATOM 839 O O . GLY A 1 110 ? 1.244 -13.940 24.917 1.00 87.62 110 GLY A O 1
ATOM 840 N N . THR A 1 111 ? 1.243 -14.455 22.736 1.00 91.38 111 THR A N 1
ATOM 841 C CA . THR A 1 111 ? 2.155 -13.374 22.341 1.00 91.38 111 THR A CA 1
ATOM 842 C C . THR A 1 111 ? 1.394 -12.100 21.963 1.00 91.38 111 THR A C 1
ATOM 844 O O . THR A 1 111 ? 0.282 -12.138 21.429 1.00 91.38 111 THR A O 1
ATOM 847 N N . THR A 1 112 ? 1.982 -10.939 22.255 1.00 93.31 112 THR A N 1
ATOM 848 C CA . THR A 1 112 ? 1.395 -9.641 21.903 1.00 93.31 112 THR A CA 1
ATOM 849 C C . THR A 1 112 ? 1.758 -9.274 20.466 1.00 93.31 112 THR A C 1
ATOM 851 O O . THR A 1 112 ? 2.924 -9.266 20.083 1.00 93.31 112 THR A O 1
ATOM 854 N N . SER A 1 113 ? 0.747 -8.942 19.673 1.00 94.88 113 SER A N 1
ATOM 855 C CA . SER A 1 113 ? 0.877 -8.350 18.345 1.00 94.88 113 SER A CA 1
ATOM 856 C C . SER A 1 113 ? 0.328 -6.932 18.329 1.00 94.88 113 SER A C 1
ATOM 858 O O . SER A 1 113 ? -0.421 -6.512 19.210 1.00 94.88 113 SER A O 1
ATOM 860 N N . TYR A 1 114 ? 0.691 -6.192 17.293 1.00 95.50 114 TYR A N 1
ATOM 861 C CA . TYR A 1 114 ? 0.357 -4.786 17.144 1.00 95.50 114 TYR A CA 1
ATOM 862 C C . TYR A 1 114 ? -0.479 -4.581 15.895 1.00 95.50 114 TYR A C 1
ATOM 864 O O . TYR A 1 114 ? -0.200 -5.158 14.847 1.00 95.50 114 TYR A O 1
ATOM 872 N N . THR A 1 115 ? -1.496 -3.735 15.972 1.00 94.81 115 THR A N 1
ATOM 873 C CA . THR A 1 115 ? -2.305 -3.385 14.809 1.00 94.81 115 THR A CA 1
ATOM 874 C C . THR A 1 115 ? -2.663 -1.916 14.799 1.00 94.81 115 THR A C 1
ATOM 876 O O . THR A 1 115 ? -2.674 -1.231 15.819 1.00 94.81 115 THR A O 1
ATOM 879 N N . ARG A 1 116 ? -2.923 -1.418 13.597 1.00 94.06 116 ARG A N 1
ATOM 880 C CA . ARG A 1 116 ? -3.473 -0.085 13.377 1.00 94.06 116 ARG A CA 1
ATOM 881 C C . ARG A 1 116 ? -4.959 -0.142 13.021 1.00 94.06 116 ARG A C 1
ATOM 883 O O . ARG A 1 116 ? -5.592 0.899 12.887 1.00 94.06 116 ARG A O 1
ATOM 890 N N . ASP A 1 117 ? -5.496 -1.347 12.852 1.00 93.69 117 ASP A N 1
ATOM 891 C CA . ASP A 1 117 ? -6.914 -1.542 12.616 1.00 93.69 117 ASP A CA 1
ATOM 892 C C . ASP A 1 117 ? -7.700 -1.313 13.910 1.00 93.69 117 ASP A C 1
ATOM 894 O O . ASP A 1 117 ? -7.366 -1.844 14.968 1.00 93.69 117 ASP A O 1
ATOM 898 N N . GLY A 1 118 ? -8.729 -0.482 13.795 1.00 92.38 118 GLY A N 1
ATOM 899 C CA . GLY A 1 118 ? -9.606 -0.058 14.878 1.00 92.38 118 GLY A CA 1
ATOM 900 C C . GLY A 1 118 ? -10.977 -0.718 14.857 1.00 92.38 118 GLY A C 1
ATOM 901 O O . GLY A 1 118 ? -11.869 -0.258 15.565 1.00 92.38 118 GLY A O 1
ATOM 902 N N . SER A 1 119 ? -11.177 -1.723 13.997 1.00 93.06 119 SER A N 1
ATOM 903 C CA . SER A 1 119 ? -12.446 -2.436 13.856 1.00 93.06 119 SER A CA 1
ATOM 904 C C . SER A 1 119 ? -12.604 -3.503 14.951 1.00 93.06 119 SER A C 1
ATOM 906 O O . SER A 1 119 ? -12.186 -4.657 14.812 1.00 93.06 119 SER A O 1
ATOM 908 N N . PHE A 1 120 ? -13.186 -3.111 16.087 1.00 93.75 120 PHE A N 1
ATOM 909 C CA . PHE A 1 120 ? -13.396 -4.017 17.217 1.00 93.75 120 PHE A CA 1
ATOM 910 C C . PHE A 1 120 ? -14.814 -4.592 17.266 1.00 93.75 120 PHE A C 1
ATOM 912 O O . PHE A 1 120 ? -15.806 -3.962 16.895 1.00 93.75 120 PHE A O 1
ATOM 919 N N . GLN A 1 121 ? -14.908 -5.811 17.782 1.00 92.81 121 GLN A N 1
ATOM 920 C CA . GLN A 1 121 ? -16.128 -6.552 18.060 1.00 92.81 121 GLN A CA 1
ATOM 921 C C . GLN A 1 121 ? -16.108 -7.076 19.497 1.00 92.81 121 GLN A C 1
ATOM 923 O O . GLN A 1 121 ? -15.136 -6.906 20.229 1.00 92.81 121 GLN A O 1
ATOM 928 N N . ILE A 1 122 ? -17.222 -7.663 19.925 1.00 91.75 122 ILE A N 1
ATOM 929 C CA . ILE A 1 122 ? -17.355 -8.255 21.257 1.00 91.75 122 ILE A CA 1
ATOM 930 C C . ILE A 1 122 ? -17.544 -9.758 21.075 1.00 91.75 122 ILE A C 1
ATOM 932 O O . ILE A 1 122 ? -18.334 -10.166 20.222 1.00 91.75 122 ILE A O 1
ATOM 936 N N . ASP A 1 123 ? -16.816 -10.560 21.845 1.00 91.19 123 ASP A N 1
ATOM 937 C CA . ASP A 1 123 ? -16.959 -12.016 21.841 1.00 91.19 123 ASP A CA 1
ATOM 938 C C . ASP A 1 123 ? -18.096 -12.507 22.767 1.00 91.19 123 ASP A C 1
ATOM 940 O O . ASP A 1 123 ? -18.798 -11.727 23.413 1.00 91.19 123 ASP A O 1
ATOM 944 N N . ALA A 1 124 ? -18.291 -13.827 22.849 1.00 89.06 124 ALA A N 1
ATOM 945 C CA . ALA A 1 124 ? -19.315 -14.432 23.709 1.00 89.06 124 ALA A CA 1
ATOM 946 C C . ALA A 1 124 ? -19.085 -14.188 25.216 1.00 89.06 124 ALA A C 1
ATOM 948 O O . ALA A 1 124 ? -20.014 -14.318 26.012 1.00 89.06 124 ALA A O 1
ATOM 949 N N . ASN A 1 125 ? -17.862 -13.832 25.607 1.00 86.69 125 ASN A N 1
ATOM 950 C CA . ASN A 1 125 ? -17.454 -13.558 26.979 1.00 86.69 125 ASN A CA 1
ATOM 951 C C . ASN A 1 125 ? -17.533 -12.061 27.324 1.00 86.69 125 ASN A C 1
ATOM 953 O O . ASN A 1 125 ? -17.182 -11.674 28.439 1.00 86.69 125 ASN A O 1
ATOM 957 N N . GLY A 1 126 ? -17.993 -11.220 26.392 1.00 87.62 126 GLY A N 1
ATOM 958 C CA . GLY A 1 126 ? -18.062 -9.774 26.573 1.00 87.62 126 GLY A CA 1
ATOM 959 C C . GLY A 1 126 ? -16.710 -9.071 26.418 1.00 87.62 126 GLY A C 1
ATOM 960 O O . GLY A 1 126 ? -16.608 -7.894 26.751 1.00 87.62 126 GLY A O 1
ATOM 961 N N . GLN A 1 127 ? -15.663 -9.747 25.941 1.00 91.19 127 GLN A N 1
ATOM 962 C CA . GLN A 1 127 ? -14.345 -9.152 25.729 1.00 91.19 127 GLN A CA 1
ATOM 963 C C . GLN A 1 127 ? -14.283 -8.395 24.406 1.00 91.19 127 GLN A C 1
ATOM 965 O O . GLN A 1 127 ? -14.853 -8.818 23.399 1.00 91.19 127 GLN A O 1
ATOM 970 N N . LEU A 1 128 ? -13.557 -7.276 24.405 1.00 91.56 128 LEU A N 1
ATOM 971 C CA . LEU A 1 128 ? -13.252 -6.540 23.185 1.00 91.56 128 LEU A CA 1
ATOM 972 C C . LEU A 1 128 ? -12.197 -7.302 22.370 1.00 91.56 128 LEU A C 1
ATOM 974 O O . LEU A 1 128 ? -11.046 -7.451 22.793 1.00 91.56 128 LEU A O 1
ATOM 978 N N . VAL A 1 129 ? -12.595 -7.758 21.190 1.00 94.31 129 VAL A N 1
ATOM 979 C CA . VAL A 1 129 ? -11.761 -8.506 20.249 1.00 94.31 129 VAL A CA 1
ATOM 980 C C . VAL A 1 129 ? -11.685 -7.780 18.909 1.00 94.31 129 VAL A C 1
ATOM 982 O O . VAL A 1 129 ? -12.549 -6.983 18.562 1.00 94.31 129 VAL A O 1
ATOM 985 N N . THR A 1 130 ? -10.648 -8.036 18.127 1.00 91.94 130 THR A N 1
ATOM 986 C CA . THR A 1 130 ? -10.571 -7.598 16.725 1.00 91.94 130 THR A CA 1
ATOM 987 C C . THR A 1 130 ? -11.550 -8.376 15.845 1.00 91.94 130 THR A C 1
ATOM 989 O O . THR A 1 130 ? -12.077 -9.412 16.250 1.00 91.94 130 THR A O 1
ATOM 992 N N . SER A 1 131 ? -11.733 -7.939 14.597 1.00 88.38 131 SER A N 1
ATOM 993 C CA . SER A 1 131 ? -12.483 -8.686 13.573 1.00 88.38 131 SER A CA 1
ATOM 994 C C . SER A 1 131 ? -11.997 -10.135 13.361 1.00 88.38 131 SER A C 1
ATOM 996 O O . SER A 1 131 ? -12.778 -10.984 12.938 1.00 88.38 131 SER A O 1
ATOM 998 N N . SER A 1 132 ? -10.737 -10.441 13.695 1.00 87.25 132 SER A N 1
ATOM 999 C CA . SER A 1 132 ? -10.169 -11.799 13.649 1.00 87.25 132 SER A CA 1
ATOM 1000 C C . SER A 1 132 ? -10.352 -12.605 14.947 1.00 87.25 132 SER A C 1
ATOM 1002 O O . SER A 1 132 ? -9.924 -13.754 15.010 1.00 87.25 132 SER A O 1
ATOM 1004 N N . GLY A 1 133 ? -10.959 -12.027 15.989 1.00 89.44 133 GLY A N 1
ATOM 1005 C CA . GLY A 1 133 ? -11.183 -12.684 17.282 1.00 89.44 133 GLY A CA 1
ATOM 1006 C C . GLY A 1 133 ? -10.028 -12.571 18.285 1.00 89.44 133 GLY A C 1
ATOM 1007 O O . GLY A 1 133 ? -10.081 -13.203 19.334 1.00 89.44 133 GLY A O 1
ATOM 1008 N N . TYR A 1 134 ? -8.993 -11.772 18.004 1.00 92.44 134 TYR A N 1
ATOM 1009 C CA . TYR A 1 134 ? -7.894 -11.539 18.954 1.00 92.44 134 TYR A CA 1
ATOM 1010 C C . TYR A 1 134 ? -8.280 -10.494 19.999 1.00 92.44 134 TYR A C 1
ATOM 1012 O O . TYR A 1 134 ? -8.722 -9.407 19.623 1.00 92.44 134 TYR A O 1
ATOM 1020 N N . ALA A 1 135 ? -8.089 -10.797 21.284 1.00 93.25 135 ALA A N 1
ATOM 1021 C CA . ALA A 1 135 ? -8.432 -9.900 22.387 1.00 93.25 135 ALA A CA 1
ATOM 1022 C C . ALA A 1 135 ? -7.497 -8.686 22.453 1.00 93.25 135 ALA A C 1
ATOM 1024 O O . ALA A 1 135 ? -6.287 -8.812 22.269 1.00 93.25 135 ALA A O 1
ATOM 1025 N N . VAL A 1 136 ? -8.045 -7.507 22.742 1.00 93.19 136 VAL A N 1
ATOM 1026 C CA . VAL A 1 136 ? -7.258 -6.278 22.935 1.00 93.19 136 VAL A CA 1
ATOM 1027 C C . VAL A 1 136 ? -6.542 -6.313 24.292 1.00 93.19 136 VAL A C 1
ATOM 1029 O O . VAL A 1 136 ? -7.071 -6.860 25.258 1.00 93.19 136 VAL A O 1
ATOM 1032 N N . GLN A 1 137 ? -5.338 -5.739 24.378 1.00 91.94 137 GLN A N 1
ATOM 1033 C CA . GLN A 1 137 ? -4.578 -5.602 25.623 1.00 91.94 137 GLN A CA 1
ATOM 1034 C C . GLN A 1 137 ? -4.483 -4.138 26.095 1.00 91.94 137 GLN A C 1
ATOM 1036 O O . GLN A 1 137 ? -4.129 -3.267 25.295 1.00 91.94 137 GLN A O 1
ATOM 1041 N N . PRO A 1 138 ? -4.709 -3.857 27.397 1.00 91.31 138 PRO A N 1
ATOM 1042 C CA . PRO A 1 138 ? -5.238 -4.755 28.437 1.00 91.31 138 PRO A CA 1
ATOM 1043 C C . PRO A 1 138 ? -6.640 -5.289 28.105 1.00 91.31 138 PRO A C 1
ATOM 1045 O O . PRO A 1 138 ? -7.394 -4.623 27.403 1.00 91.31 138 PRO A O 1
ATOM 1048 N N . ALA A 1 139 ? -6.987 -6.481 28.603 1.00 88.81 139 ALA A N 1
ATOM 1049 C CA . ALA A 1 139 ? -8.282 -7.098 28.317 1.00 88.81 139 ALA A CA 1
ATOM 1050 C C . ALA A 1 139 ? -9.429 -6.243 28.876 1.00 88.81 139 ALA A C 1
ATOM 1052 O O . ALA A 1 139 ? -9.497 -5.994 30.081 1.00 88.81 139 ALA A O 1
ATOM 1053 N N . ILE A 1 140 ? -10.339 -5.815 28.001 1.00 88.94 140 ILE A N 1
ATOM 1054 C CA . ILE A 1 140 ? -11.515 -5.018 28.365 1.00 88.94 140 ILE A CA 1
ATOM 1055 C C . ILE A 1 140 ? -12.743 -5.914 28.270 1.00 88.94 140 ILE A C 1
ATOM 1057 O O . ILE A 1 140 ? -13.056 -6.417 27.192 1.00 88.94 140 ILE A O 1
ATOM 1061 N N . THR A 1 141 ? -13.433 -6.105 29.395 1.00 88.94 141 THR A N 1
ATOM 1062 C CA . THR A 1 141 ? -14.693 -6.854 29.470 1.00 88.94 141 THR A CA 1
ATOM 1063 C C . THR A 1 141 ? -15.854 -5.887 29.639 1.00 88.94 141 THR A C 1
ATOM 1065 O O . THR A 1 141 ? -15.861 -5.048 30.539 1.00 88.94 141 THR A O 1
ATOM 1068 N N . LEU A 1 142 ? -16.837 -5.983 28.752 1.00 86.88 142 LEU A N 1
ATOM 1069 C CA . LEU A 1 142 ? -18.072 -5.225 28.824 1.00 86.88 142 LEU A CA 1
ATOM 1070 C C . LEU A 1 142 ? -19.134 -6.083 29.531 1.00 86.88 142 LEU A C 1
ATOM 1072 O O . LEU A 1 142 ? -19.399 -7.204 29.089 1.00 86.88 142 LEU A O 1
ATOM 1076 N N . PRO A 1 143 ? -19.767 -5.582 30.607 1.00 84.19 143 PRO A N 1
ATOM 1077 C CA . PRO A 1 143 ? -20.903 -6.251 31.237 1.00 84.19 143 PRO A CA 1
ATOM 1078 C C . PRO A 1 143 ? -22.075 -6.421 30.262 1.00 84.19 143 PRO A C 1
ATOM 1080 O O . PRO A 1 143 ? -22.312 -5.554 29.416 1.00 84.19 143 PRO A O 1
ATOM 1083 N N . ALA A 1 144 ? -22.856 -7.493 30.422 1.00 80.44 144 ALA A N 1
ATOM 1084 C CA . ALA A 1 144 ? -24.018 -7.778 29.574 1.00 80.44 144 ALA A CA 1
ATOM 1085 C C . ALA A 1 144 ? -25.095 -6.671 29.612 1.00 80.44 144 ALA A C 1
ATOM 1087 O O . ALA A 1 144 ? -25.791 -6.467 28.622 1.00 80.44 144 ALA A O 1
ATOM 1088 N N . ASP A 1 145 ? -25.176 -5.905 30.705 1.00 81.81 145 ASP A N 1
ATOM 1089 C CA . ASP A 1 145 ? -26.150 -4.817 30.894 1.00 81.81 145 ASP A CA 1
ATOM 1090 C C . ASP A 1 145 ? -25.721 -3.473 30.264 1.00 81.81 145 ASP A C 1
ATOM 1092 O O . ASP A 1 145 ? -26.262 -2.415 30.604 1.00 81.81 145 ASP A O 1
ATOM 1096 N N . THR A 1 146 ? -24.722 -3.484 29.373 1.00 82.56 146 THR A N 1
ATOM 1097 C CA . THR A 1 146 ? -24.195 -2.278 28.715 1.00 82.56 146 THR A CA 1
ATOM 1098 C C . THR A 1 146 ? -25.189 -1.722 27.693 1.00 82.56 146 THR A C 1
ATOM 1100 O O . THR A 1 146 ? -25.497 -2.377 26.700 1.00 82.56 146 THR A O 1
ATOM 1103 N N . GLN A 1 147 ? -25.636 -0.478 27.889 1.00 83.75 147 GLN A N 1
ATOM 1104 C CA . GLN A 1 147 ? -26.480 0.239 26.926 1.00 83.75 147 GLN A CA 1
ATOM 1105 C C . GLN A 1 147 ? -25.660 1.059 25.927 1.00 83.75 147 GLN A C 1
ATOM 1107 O O . GLN A 1 147 ? -25.900 0.991 24.724 1.00 83.75 147 GLN A O 1
ATOM 1112 N N . SER A 1 148 ? -24.686 1.834 26.412 1.00 86.75 148 SER A N 1
ATOM 1113 C CA . SER A 1 148 ? -23.802 2.634 25.559 1.00 86.75 148 SER A CA 1
ATOM 1114 C C . SER A 1 148 ? -22.341 2.460 25.954 1.00 86.75 148 SER A C 1
ATOM 1116 O O . SER A 1 148 ? -22.013 2.439 27.141 1.00 86.75 148 SER A O 1
ATOM 1118 N N . LEU A 1 149 ? -21.469 2.388 24.949 1.00 89.88 149 LEU A N 1
ATOM 1119 C CA . LEU A 1 149 ? -20.016 2.356 25.095 1.00 89.88 149 LEU A CA 1
ATOM 1120 C C . LEU A 1 149 ? -19.442 3.715 24.694 1.00 89.88 149 LEU A C 1
ATOM 1122 O O . LEU A 1 149 ? -19.627 4.146 23.556 1.00 89.88 149 LEU A O 1
ATOM 1126 N N . THR A 1 150 ? -18.698 4.349 25.594 1.00 91.31 150 THR A N 1
ATOM 1127 C CA . THR A 1 150 ? -17.996 5.607 25.327 1.00 91.31 150 THR A CA 1
ATOM 1128 C C . THR A 1 150 ? -16.509 5.418 25.576 1.00 91.31 150 THR A C 1
ATOM 1130 O O . THR A 1 150 ? -16.099 5.015 26.668 1.00 91.31 150 THR A O 1
ATOM 1133 N N . ILE A 1 151 ? -15.702 5.731 24.565 1.00 92.12 151 ILE A N 1
ATOM 1134 C CA . ILE A 1 151 ? -14.242 5.661 24.628 1.00 92.12 151 ILE A CA 1
ATOM 1135 C C . ILE A 1 151 ? -13.717 7.089 24.556 1.00 92.12 151 ILE A C 1
ATOM 1137 O O . ILE A 1 151 ? -13.887 7.773 23.547 1.00 92.12 151 ILE A O 1
ATOM 1141 N N . ALA A 1 152 ? -13.115 7.552 25.647 1.00 92.69 152 ALA A N 1
ATOM 1142 C CA . ALA A 1 152 ? -12.527 8.879 25.716 1.00 92.69 152 ALA A CA 1
ATOM 1143 C C . ALA A 1 152 ? -11.194 8.944 24.946 1.00 92.69 152 ALA A C 1
ATOM 1145 O O . ALA A 1 152 ? -10.555 7.929 24.656 1.00 92.69 152 ALA A O 1
ATOM 1146 N N . MET A 1 153 ? -10.769 10.164 24.604 1.00 91.50 153 MET A N 1
ATOM 1147 C CA . MET A 1 153 ? -9.561 10.411 23.799 1.00 91.50 153 MET A CA 1
ATOM 1148 C C . MET A 1 153 ? -8.265 9.928 24.464 1.00 91.50 153 MET A C 1
ATOM 1150 O O . MET A 1 153 ? -7.276 9.692 23.769 1.00 91.50 153 MET A O 1
ATOM 1154 N N . ASP A 1 154 ? -8.288 9.789 25.790 1.00 89.25 154 ASP A N 1
ATOM 1155 C CA . ASP A 1 154 ? -7.218 9.291 26.659 1.00 89.25 154 ASP A CA 1
ATOM 1156 C C . ASP A 1 154 ? -7.181 7.754 26.756 1.00 89.25 154 ASP A C 1
ATOM 1158 O O . ASP A 1 154 ? -6.331 7.198 27.446 1.00 89.25 154 ASP A O 1
ATOM 1162 N N . GLY A 1 155 ? -8.100 7.056 26.079 1.00 88.94 155 GLY A N 1
ATOM 1163 C CA . GLY A 1 155 ? -8.220 5.602 26.134 1.00 88.94 155 GLY A CA 1
ATOM 1164 C C . GLY A 1 155 ? -9.138 5.0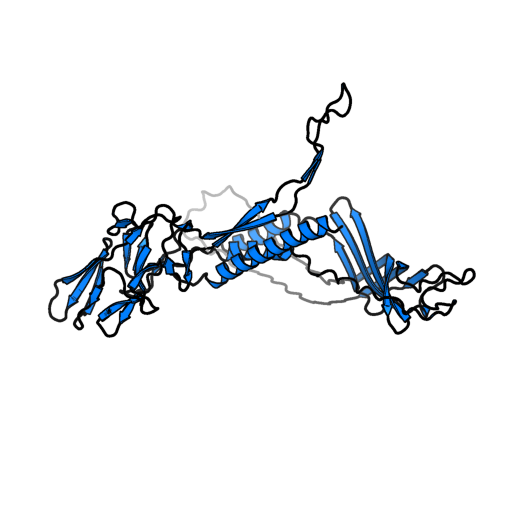72 27.223 1.00 88.94 155 GLY A C 1
ATOM 1165 O O . GLY A 1 155 ? -9.324 3.859 27.286 1.00 88.94 155 GLY A O 1
ATOM 1166 N N . THR A 1 156 ? -9.739 5.920 28.057 1.00 91.88 156 THR A N 1
ATOM 1167 C CA . THR A 1 156 ? -10.649 5.459 29.107 1.00 91.88 156 THR A CA 1
ATOM 1168 C C . THR A 1 156 ? -11.944 4.930 28.494 1.00 91.88 156 THR A C 1
ATOM 1170 O O . THR A 1 156 ? -12.689 5.658 27.837 1.00 91.88 156 THR A O 1
ATOM 1173 N N . VAL A 1 157 ? -12.219 3.645 28.717 1.00 92.44 157 VAL A N 1
ATOM 1174 C CA . VAL A 1 157 ? -13.426 2.968 28.246 1.00 92.44 157 VAL A CA 1
ATOM 1175 C C . VAL A 1 157 ? -14.449 2.963 29.369 1.00 92.44 157 VAL A C 1
ATOM 1177 O O . VAL A 1 157 ? -14.232 2.384 30.435 1.00 92.44 157 VAL A O 1
ATOM 1180 N N . SER A 1 158 ? -15.579 3.615 29.120 1.00 91.75 158 SER A N 1
ATOM 1181 C CA . SER A 1 158 ? -16.689 3.730 30.059 1.00 91.75 158 SER A CA 1
ATOM 1182 C C . SER A 1 158 ? -17.978 3.213 29.435 1.00 91.75 158 SER A C 1
ATOM 1184 O O . SER A 1 158 ? -18.207 3.347 28.232 1.00 91.75 158 SER A O 1
ATOM 1186 N N . VAL A 1 159 ? -18.821 2.604 30.261 1.00 90.81 159 VAL A N 1
ATOM 1187 C CA . VAL A 1 159 ? -20.124 2.080 29.851 1.00 90.81 159 VAL A CA 1
ATOM 1188 C C . VAL A 1 159 ? -21.222 2.670 30.718 1.00 90.81 159 VAL A C 1
ATOM 1190 O O . VAL A 1 159 ? -21.026 2.907 31.911 1.00 90.81 159 VAL A O 1
ATOM 1193 N N . THR A 1 160 ? -22.394 2.887 30.130 1.00 89.25 160 THR A N 1
ATOM 1194 C CA . THR A 1 160 ? -23.618 3.133 30.900 1.00 89.25 160 THR A CA 1
ATOM 1195 C C . THR A 1 160 ? -24.394 1.827 31.017 1.00 89.25 160 THR A C 1
ATOM 1197 O O . THR A 1 160 ? -24.546 1.093 30.037 1.00 89.25 160 THR A O 1
ATOM 1200 N N . GLN A 1 161 ? -24.848 1.507 32.227 1.00 86.19 161 GLN A N 1
ATOM 1201 C CA . GLN A 1 161 ? -25.596 0.281 32.505 1.00 86.19 161 GLN A CA 1
ATOM 1202 C C . GLN A 1 161 ? -27.097 0.573 32.561 1.00 86.19 161 GLN A C 1
ATOM 1204 O O . GLN A 1 161 ? -27.521 1.698 32.848 1.00 86.19 161 GLN A O 1
ATOM 1209 N N . ALA A 1 162 ? -27.923 -0.437 32.298 1.00 76.81 162 ALA A N 1
ATOM 1210 C CA . ALA A 1 162 ? -29.365 -0.332 32.486 1.00 76.81 162 ALA A CA 1
ATOM 1211 C C . ALA A 1 162 ? -29.698 0.022 33.952 1.00 76.81 162 ALA A C 1
ATOM 1213 O O . ALA A 1 162 ? -29.394 -0.732 34.870 1.00 76.81 162 ALA A O 1
ATOM 1214 N N . GLY A 1 163 ? -30.310 1.190 34.179 1.00 76.88 163 GLY A N 1
ATOM 1215 C CA . GLY A 1 163 ? -30.732 1.647 35.511 1.00 76.88 163 GLY A CA 1
ATOM 1216 C C . GLY A 1 163 ? -29.791 2.627 36.228 1.00 76.88 163 GLY A C 1
ATOM 1217 O O . GLY A 1 163 ? -30.177 3.146 37.273 1.00 76.88 163 GLY A O 1
ATOM 1218 N N . SER A 1 164 ? -28.616 2.953 35.668 1.00 78.88 164 SER A N 1
ATOM 1219 C CA . SER A 1 164 ? -27.750 4.030 36.176 1.00 78.88 164 SER A CA 1
ATOM 1220 C C . SER A 1 164 ? -27.275 4.952 35.053 1.00 78.88 164 SER A C 1
ATOM 1222 O O . SER A 1 164 ? -26.682 4.504 34.075 1.00 78.88 164 SER A O 1
ATOM 1224 N N . ALA A 1 165 ? -27.507 6.258 35.208 1.00 76.31 165 ALA A N 1
ATOM 1225 C CA . ALA A 1 165 ? -27.070 7.274 34.247 1.00 76.31 165 ALA A CA 1
ATOM 1226 C C . ALA A 1 165 ? -25.587 7.667 34.402 1.00 76.31 165 ALA A C 1
ATOM 1228 O O . ALA A 1 165 ? -25.063 8.405 33.569 1.00 76.31 165 ALA A O 1
ATOM 1229 N N . THR A 1 166 ? -24.903 7.212 35.459 1.00 84.44 166 THR A N 1
ATOM 1230 C CA . THR A 1 166 ? -23.476 7.486 35.667 1.00 84.44 166 THR A CA 1
ATOM 1231 C C . THR A 1 166 ? -22.609 6.500 34.873 1.00 84.44 166 THR A C 1
ATOM 1233 O O . THR A 1 166 ? -22.756 5.288 35.050 1.00 84.44 166 THR A O 1
ATOM 1236 N N . PRO A 1 167 ? -21.690 6.980 34.012 1.00 86.12 167 PRO A N 1
ATOM 1237 C CA . PRO A 1 167 ? -20.741 6.112 33.321 1.00 86.12 167 PRO A CA 1
ATOM 1238 C C . PRO A 1 167 ? -19.813 5.401 34.313 1.00 86.12 167 PRO A C 1
ATOM 1240 O O . PRO A 1 167 ? -19.229 6.039 35.189 1.00 86.12 167 PRO A O 1
ATOM 1243 N N . VAL A 1 168 ? -19.659 4.086 34.158 1.00 89.00 168 VAL A N 1
ATOM 1244 C CA . VAL A 1 168 ? -18.717 3.259 34.924 1.00 89.00 168 VAL A CA 1
ATOM 1245 C C . VAL A 1 168 ? -17.534 2.908 34.027 1.00 89.00 168 VAL A C 1
ATOM 1247 O O . VAL A 1 168 ? -17.721 2.404 32.920 1.00 89.00 168 VAL A O 1
ATOM 1250 N N . THR A 1 169 ? -16.313 3.163 34.492 1.00 91.00 169 THR A N 1
ATOM 1251 C CA . THR A 1 169 ? -15.086 2.817 33.761 1.00 91.00 169 THR A CA 1
ATOM 1252 C C . THR A 1 169 ? -14.823 1.313 33.833 1.00 91.00 169 THR A C 1
ATOM 1254 O O . THR A 1 169 ? -14.689 0.764 34.924 1.00 91.00 169 THR A O 1
ATOM 1257 N N . VAL A 1 170 ? -14.728 0.656 32.675 1.00 88.44 170 VAL A N 1
ATOM 1258 C CA . VAL A 1 170 ? -14.472 -0.794 32.545 1.00 88.44 170 VAL A CA 1
ATOM 1259 C C . VAL A 1 170 ? -13.009 -1.119 32.249 1.00 88.44 170 VAL A C 1
ATOM 1261 O O . VAL A 1 170 ? -12.566 -2.237 32.490 1.00 88.44 170 VAL A O 1
ATOM 1264 N N . GLY A 1 171 ? -12.241 -0.151 31.746 1.00 89.75 171 GLY A N 1
ATOM 1265 C CA . GLY A 1 171 ? -10.823 -0.330 31.452 1.00 89.75 171 GLY A CA 1
ATOM 1266 C C . GLY A 1 171 ? -10.217 0.867 30.733 1.00 89.75 171 GLY A C 1
ATOM 1267 O O . GLY A 1 171 ? -10.897 1.857 30.462 1.00 89.75 171 GLY A O 1
ATOM 1268 N N . THR A 1 172 ? -8.930 0.769 30.416 1.00 91.25 172 THR A N 1
ATOM 1269 C CA . THR A 1 172 ? -8.209 1.758 29.611 1.00 91.25 172 THR A CA 1
ATOM 1270 C C . THR A 1 172 ? -7.487 1.068 28.460 1.00 91.25 172 THR A C 1
ATOM 1272 O O . THR A 1 172 ? -6.852 0.028 28.636 1.00 91.25 172 THR A O 1
ATOM 1275 N N . LEU A 1 173 ? -7.592 1.645 27.266 1.00 92.38 173 LEU A N 1
ATOM 1276 C CA . LEU A 1 173 ? -6.809 1.249 26.103 1.00 92.38 173 LEU A CA 1
ATOM 1277 C C . LEU A 1 173 ? -5.410 1.851 26.202 1.00 92.38 173 LEU A C 1
ATOM 1279 O O . LEU A 1 173 ? -5.246 3.026 26.528 1.00 92.38 173 LEU A O 1
ATOM 1283 N N . GLN A 1 174 ? -4.402 1.049 25.876 1.00 92.62 174 GLN A N 1
ATOM 1284 C CA . GLN A 1 174 ? -3.015 1.495 25.803 1.00 92.62 174 GLN A CA 1
ATOM 1285 C C . GLN A 1 174 ? -2.498 1.378 24.376 1.00 92.62 174 GLN A C 1
ATOM 1287 O O . GLN A 1 174 ? -2.812 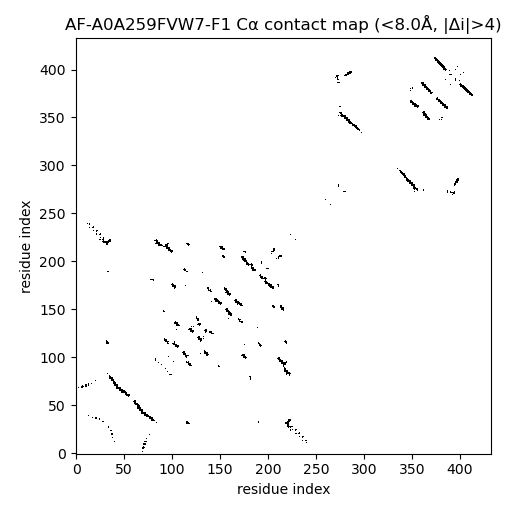0.421 23.666 1.00 92.62 174 GLN A O 1
ATOM 1292 N N . LEU A 1 175 ? -1.664 2.335 23.976 1.00 94.81 175 LEU A N 1
ATOM 1293 C CA . LEU A 1 175 ? -1.002 2.324 22.679 1.00 94.81 175 LEU A CA 1
ATOM 1294 C C . LEU A 1 175 ? 0.464 1.951 22.842 1.00 94.81 175 LEU A C 1
ATOM 1296 O O . LEU A 1 175 ? 1.143 2.436 23.746 1.00 94.81 175 LEU A O 1
ATOM 1300 N N . ALA A 1 176 ? 0.958 1.125 21.927 1.00 94.88 176 ALA A N 1
ATOM 1301 C CA . ALA A 1 176 ? 2.380 0.860 21.787 1.00 94.88 176 ALA A CA 1
ATOM 1302 C C . ALA A 1 176 ? 2.987 1.804 20.746 1.00 94.88 176 ALA A C 1
ATOM 1304 O O . ALA A 1 176 ? 2.488 1.906 19.623 1.00 94.88 176 ALA A O 1
ATOM 1305 N N . THR A 1 177 ? 4.070 2.486 21.099 1.00 94.44 177 THR A N 1
ATOM 1306 C CA . THR A 1 177 ? 4.906 3.238 20.159 1.00 94.44 177 THR A CA 1
ATOM 1307 C C . THR A 1 177 ? 6.233 2.514 19.948 1.00 94.44 177 THR A C 1
ATOM 1309 O O . THR A 1 177 ? 6.738 1.835 20.841 1.00 94.44 177 THR A O 1
ATOM 1312 N N . PHE A 1 178 ? 6.799 2.649 18.751 1.00 94.00 178 PHE A N 1
ATOM 1313 C CA . PHE A 1 178 ? 8.089 2.063 18.387 1.00 94.00 178 PHE A CA 1
ATOM 1314 C C . PHE A 1 178 ? 9.031 3.166 17.936 1.00 94.00 178 PHE A C 1
ATOM 1316 O O . PHE A 1 178 ? 8.602 4.103 17.262 1.00 94.00 178 PHE A O 1
ATOM 1323 N N . ILE A 1 179 ? 10.317 3.029 18.258 1.00 93.00 179 ILE A N 1
ATOM 1324 C CA . ILE A 1 179 ? 11.342 3.953 17.762 1.00 93.00 179 ILE A CA 1
ATOM 1325 C C . ILE A 1 179 ? 11.511 3.828 16.244 1.00 93.00 179 ILE A C 1
ATOM 1327 O O . ILE A 1 179 ? 11.694 4.833 15.561 1.00 93.00 179 ILE A O 1
ATOM 1331 N N . ASN A 1 180 ? 11.397 2.606 15.710 1.00 92.44 180 ASN A N 1
ATOM 1332 C CA . ASN A 1 180 ? 11.472 2.331 14.281 1.00 92.44 180 ASN A CA 1
ATOM 1333 C C . ASN A 1 180 ? 10.305 1.437 13.814 1.00 92.44 180 ASN A C 1
ATOM 1335 O O . ASN A 1 180 ? 10.438 0.212 13.772 1.00 92.44 180 ASN A O 1
ATOM 1339 N N . PRO A 1 181 ? 9.165 2.020 13.406 1.00 91.56 181 PRO A N 1
ATOM 1340 C CA . PRO A 1 181 ? 8.032 1.251 12.893 1.00 91.56 181 PRO A CA 1
ATOM 1341 C C . PRO A 1 181 ? 8.352 0.433 11.631 1.00 91.56 181 PRO A C 1
ATOM 1343 O O . PRO A 1 181 ? 7.766 -0.627 11.434 1.00 91.56 181 PRO A O 1
ATOM 1346 N N . ALA A 1 182 ? 9.298 0.872 10.790 1.00 91.00 182 ALA A N 1
ATOM 1347 C CA . ALA A 1 182 ? 9.682 0.149 9.572 1.00 91.00 182 ALA A CA 1
ATOM 1348 C C . ALA A 1 182 ? 10.351 -1.207 9.862 1.00 91.00 182 ALA A C 1
ATOM 1350 O O . ALA A 1 182 ? 10.342 -2.090 9.008 1.00 91.00 182 ALA A O 1
ATOM 1351 N N . GLY A 1 183 ? 10.896 -1.388 11.071 1.00 91.25 183 GLY A N 1
ATOM 1352 C CA . GLY A 1 183 ? 11.461 -2.656 11.532 1.00 91.25 183 GLY A CA 1
ATOM 1353 C C . GLY A 1 183 ? 10.421 -3.692 11.970 1.00 91.25 183 GLY A C 1
ATOM 1354 O O . GLY A 1 183 ? 10.797 -4.822 12.276 1.00 91.25 183 GLY A O 1
ATOM 1355 N N . LEU A 1 184 ? 9.133 -3.340 12.032 1.00 93.88 184 LEU A N 1
ATOM 1356 C CA . LEU A 1 184 ? 8.074 -4.272 12.414 1.00 93.88 184 LEU A CA 1
ATOM 1357 C C . LEU A 1 184 ? 7.860 -5.341 11.338 1.00 93.88 184 LEU A C 1
ATOM 1359 O O . LEU A 1 184 ? 7.733 -5.039 10.149 1.00 93.88 184 LEU A O 1
ATOM 1363 N N . GLN A 1 185 ? 7.747 -6.598 11.759 1.00 92.50 185 GLN A N 1
ATOM 1364 C CA . GLN A 1 185 ? 7.447 -7.699 10.851 1.00 92.50 185 GLN A CA 1
ATOM 1365 C C . GLN A 1 185 ? 5.934 -7.824 10.674 1.00 92.50 185 GLN A C 1
ATOM 1367 O O . GLN A 1 185 ? 5.202 -7.898 11.653 1.00 92.50 185 GLN A O 1
ATOM 1372 N N . SER A 1 186 ? 5.440 -7.881 9.436 1.00 92.94 186 SER A N 1
ATOM 1373 C CA . SER A 1 186 ? 4.015 -8.136 9.198 1.00 92.94 186 SER A CA 1
ATOM 1374 C C . SER A 1 186 ? 3.701 -9.628 9.332 1.00 92.94 186 SER A C 1
ATOM 1376 O O . SER A 1 186 ? 4.344 -10.451 8.683 1.00 92.94 186 SER A O 1
ATOM 1378 N N . LEU A 1 187 ? 2.697 -9.962 10.145 1.00 90.12 187 LEU A N 1
ATOM 1379 C CA . LEU A 1 187 ? 2.198 -11.332 10.335 1.00 90.12 187 LEU A CA 1
ATOM 1380 C C . LEU A 1 187 ? 0.986 -11.659 9.438 1.00 90.12 187 LEU A C 1
ATOM 1382 O O . LEU A 1 187 ? 0.452 -12.764 9.487 1.00 90.12 187 LEU A O 1
ATOM 1386 N N . GLY A 1 188 ? 0.552 -10.709 8.603 1.00 88.12 188 GLY A N 1
ATOM 1387 C CA . GLY A 1 188 ? -0.720 -10.779 7.878 1.00 88.12 188 GLY A CA 1
ATOM 1388 C C . GLY A 1 188 ? -1.886 -10.216 8.696 1.00 88.12 188 GLY A C 1
ATOM 1389 O O . GLY A 1 188 ? -1.713 -9.821 9.843 1.00 88.12 188 GLY A O 1
ATOM 1390 N N . GLN A 1 189 ? -3.072 -10.105 8.084 1.00 87.31 189 GLN A N 1
ATOM 1391 C CA . GLN A 1 189 ? -4.284 -9.546 8.721 1.00 87.31 189 GLN A CA 1
ATOM 1392 C C . GLN A 1 189 ? -4.083 -8.156 9.371 1.00 87.31 189 GLN A C 1
ATOM 1394 O O . GLN A 1 189 ? -4.719 -7.831 10.366 1.00 87.31 189 GLN A O 1
ATOM 1399 N N . ASN A 1 190 ? -3.175 -7.335 8.831 1.00 89.81 190 ASN A N 1
ATOM 1400 C CA . ASN A 1 190 ? -2.767 -6.042 9.406 1.00 89.81 190 ASN A CA 1
ATOM 1401 C C . ASN A 1 190 ? -2.193 -6.126 10.833 1.00 89.81 190 ASN A C 1
ATOM 1403 O O . ASN A 1 190 ? -2.219 -5.136 11.570 1.00 89.81 190 ASN A O 1
ATOM 1407 N N . LEU A 1 191 ? -1.658 -7.289 11.208 1.00 92.94 191 LEU A N 1
ATOM 1408 C CA . LEU A 1 191 ? -0.902 -7.498 12.434 1.00 92.94 191 LEU A CA 1
ATOM 1409 C C . LEU A 1 191 ? 0.598 -7.330 12.190 1.00 92.94 191 LEU A C 1
ATOM 1411 O O . LEU A 1 191 ? 1.134 -7.658 11.121 1.00 92.94 191 LEU A O 1
ATOM 1415 N N . TYR A 1 192 ? 1.268 -6.844 13.224 1.00 95.19 192 TYR A N 1
ATOM 1416 C CA . TYR A 1 192 ? 2.697 -6.609 13.276 1.00 95.19 192 TYR A CA 1
ATOM 1417 C C . TYR A 1 192 ? 3.294 -7.259 14.523 1.00 95.19 192 TYR A C 1
ATOM 1419 O O . TYR A 1 192 ? 2.724 -7.159 15.607 1.00 95.19 192 TYR A O 1
ATOM 1427 N N . ALA A 1 193 ? 4.458 -7.877 14.367 1.00 94.06 193 ALA A N 1
ATOM 1428 C CA . ALA A 1 193 ? 5.294 -8.358 15.456 1.00 94.06 193 ALA A CA 1
ATOM 1429 C C . ALA A 1 193 ? 6.490 -7.425 15.661 1.00 94.06 193 ALA A C 1
ATOM 1431 O O . ALA A 1 193 ? 7.022 -6.848 14.703 1.00 94.06 193 ALA A O 1
ATOM 1432 N N . GLU A 1 194 ? 6.922 -7.306 16.914 1.00 94.31 194 GLU A N 1
ATOM 1433 C CA . GLU A 1 194 ? 8.179 -6.645 17.246 1.00 94.31 194 GLU A CA 1
ATOM 1434 C C . GLU A 1 194 ? 9.381 -7.446 16.732 1.00 94.31 194 GLU A C 1
ATOM 1436 O O . GLU A 1 194 ? 9.352 -8.673 16.620 1.00 94.31 194 GLU A O 1
ATOM 1441 N N . THR A 1 195 ? 10.460 -6.742 16.410 1.00 93.50 195 THR A N 1
ATOM 1442 C CA . THR A 1 195 ? 11.738 -7.339 16.026 1.00 93.50 195 THR A CA 1
ATOM 1443 C C . THR A 1 195 ? 12.882 -6.602 16.717 1.00 93.50 195 THR A C 1
ATOM 1445 O O . THR A 1 195 ? 12.720 -5.497 17.237 1.00 93.50 195 THR A O 1
ATOM 1448 N N . GLY A 1 196 ? 14.096 -7.155 16.651 1.00 91.81 196 GLY A N 1
ATOM 1449 C CA . GLY A 1 196 ? 15.284 -6.439 17.129 1.00 91.81 196 GLY A CA 1
ATOM 1450 C C . GLY A 1 196 ? 15.509 -5.085 16.432 1.00 91.81 196 GLY A C 1
ATOM 1451 O O . GLY A 1 196 ? 16.107 -4.191 17.023 1.00 91.81 196 GLY A O 1
ATOM 1452 N N . ALA A 1 197 ? 15.004 -4.909 15.204 1.00 91.12 197 ALA A N 1
ATOM 1453 C CA . ALA A 1 197 ? 15.140 -3.672 14.436 1.00 91.12 197 ALA A CA 1
ATOM 1454 C C . ALA A 1 197 ? 14.035 -2.639 14.724 1.00 91.12 197 ALA A C 1
ATOM 1456 O O . ALA A 1 197 ? 14.242 -1.457 14.440 1.00 91.12 197 ALA A O 1
ATOM 1457 N N . SER A 1 198 ? 12.881 -3.052 15.271 1.00 91.88 198 SER A N 1
ATOM 1458 C CA . SER A 1 198 ? 11.809 -2.123 15.669 1.00 91.88 198 SER A CA 1
ATOM 1459 C C . SER A 1 198 ? 12.088 -1.417 16.994 1.00 91.88 198 SER A C 1
ATOM 1461 O O . SER A 1 198 ? 11.552 -0.333 17.244 1.00 91.88 198 SER A O 1
ATOM 1463 N N . GLY A 1 199 ? 12.932 -2.031 17.829 1.00 91.75 199 GLY A N 1
ATOM 1464 C CA . GLY A 1 199 ? 13.111 -1.673 19.232 1.00 91.75 199 GLY A CA 1
ATOM 1465 C C . GLY A 1 199 ? 11.971 -2.197 20.108 1.00 91.75 199 GLY A C 1
ATOM 1466 O O . GLY A 1 199 ? 10.983 -2.734 19.605 1.00 91.75 199 GLY A O 1
ATOM 1467 N N . THR A 1 200 ? 12.124 -2.037 21.423 1.00 90.94 200 THR A N 1
ATOM 1468 C CA . THR A 1 200 ? 11.117 -2.441 22.411 1.00 90.94 200 THR A CA 1
ATOM 1469 C C . THR A 1 200 ? 9.904 -1.501 22.393 1.00 90.94 200 THR A C 1
ATOM 1471 O O . THR A 1 200 ? 10.093 -0.285 22.277 1.00 90.94 200 THR A O 1
ATOM 1474 N N . PRO A 1 201 ? 8.680 -2.020 22.563 1.00 92.62 201 PRO A N 1
ATOM 1475 C CA . PRO A 1 201 ? 7.450 -1.241 22.561 1.00 92.62 201 PRO A CA 1
ATOM 1476 C C . PRO A 1 201 ? 7.378 -0.325 23.787 1.00 92.62 201 PRO A C 1
ATOM 1478 O O . PRO A 1 201 ? 7.513 -0.764 24.929 1.00 92.62 201 PRO A O 1
ATOM 1481 N N . GLY A 1 202 ? 7.118 0.960 23.556 1.00 91.62 202 GLY A N 1
ATOM 1482 C CA . GLY A 1 202 ? 6.747 1.904 24.605 1.00 91.62 202 GLY A CA 1
ATOM 1483 C C . GLY A 1 202 ? 5.235 1.900 24.802 1.00 91.62 202 GLY A C 1
ATOM 1484 O O . GLY A 1 202 ? 4.512 2.472 23.987 1.00 91.62 202 GLY A O 1
ATOM 1485 N N . THR A 1 203 ? 4.738 1.274 25.867 1.00 92.25 203 THR A N 1
ATOM 1486 C CA . THR A 1 203 ? 3.306 1.280 26.202 1.00 92.25 203 THR A CA 1
ATOM 1487 C C . THR A 1 203 ? 2.941 2.567 26.933 1.00 92.25 203 THR A C 1
ATOM 1489 O O . THR A 1 203 ? 3.373 2.786 28.065 1.00 92.25 203 THR A O 1
ATOM 1492 N N . ASN A 1 204 ? 2.144 3.421 26.296 1.00 90.81 204 ASN A N 1
ATOM 1493 C CA . ASN A 1 204 ? 1.715 4.701 26.850 1.00 90.81 204 ASN A CA 1
ATOM 1494 C C . ASN A 1 204 ? 0.193 4.855 26.739 1.00 90.81 204 ASN A C 1
ATOM 1496 O O . ASN A 1 204 ? -0.454 4.259 25.873 1.00 90.81 204 ASN A O 1
ATOM 1500 N N . ALA A 1 205 ? -0.382 5.684 27.610 1.00 91.12 205 ALA A N 1
ATOM 1501 C CA . ALA A 1 205 ? -1.762 6.121 27.441 1.00 91.12 205 ALA A CA 1
ATOM 1502 C C . ALA A 1 205 ? -1.883 6.982 26.165 1.00 91.12 205 ALA A C 1
ATOM 1504 O O . ALA A 1 205 ? -0.969 7.769 25.878 1.00 91.12 205 ALA A O 1
ATOM 1505 N N . PRO A 1 206 ? -2.982 6.861 25.403 1.00 93.81 206 PRO A N 1
ATOM 1506 C CA . PRO A 1 206 ? -3.277 7.766 24.299 1.00 93.81 206 PRO A CA 1
ATOM 1507 C C . PRO A 1 206 ? -3.118 9.247 24.679 1.00 93.81 206 PRO A C 1
ATOM 1509 O O . PRO A 1 206 ? -3.522 9.677 25.758 1.00 93.81 206 PRO A O 1
ATOM 1512 N N . GLY A 1 207 ? -2.499 10.035 23.799 1.00 89.19 207 GLY A N 1
ATOM 1513 C CA . GLY A 1 207 ? -2.227 11.461 24.012 1.00 89.19 207 GLY A CA 1
ATOM 1514 C C . GLY A 1 207 ? -1.029 11.777 24.919 1.00 89.19 207 GLY A C 1
ATOM 1515 O O . GLY A 1 207 ? -0.722 12.951 25.122 1.00 89.19 207 GLY A O 1
ATOM 1516 N N . SER A 1 208 ? -0.329 10.765 25.445 1.00 89.62 208 SER A N 1
ATOM 1517 C CA . SER A 1 208 ? 0.855 10.929 26.300 1.00 89.62 208 SER A CA 1
ATOM 1518 C C . SER A 1 208 ? 2.130 10.413 25.626 1.00 89.62 208 SER A C 1
ATOM 1520 O O . SER A 1 208 ? 2.099 9.444 24.874 1.00 89.62 208 SER A O 1
ATOM 1522 N N . ASN A 1 209 ? 3.279 11.032 25.929 1.00 84.44 209 ASN A N 1
ATOM 1523 C CA . ASN A 1 209 ? 4.615 10.530 25.560 1.00 84.44 209 ASN A CA 1
ATOM 1524 C C . ASN A 1 209 ? 4.787 10.198 24.055 1.00 84.44 209 ASN A C 1
ATOM 1526 O O . ASN A 1 209 ? 5.358 9.176 23.677 1.00 84.44 209 ASN A O 1
ATOM 1530 N N . GLY A 1 210 ? 4.232 11.047 23.183 1.00 83.50 210 GLY A N 1
ATOM 1531 C CA . GLY A 1 210 ? 4.297 10.882 21.725 1.00 83.50 210 GLY A CA 1
ATOM 1532 C C . GLY A 1 210 ? 3.281 9.899 21.129 1.00 83.50 210 GLY A C 1
ATOM 1533 O O . GLY A 1 210 ? 3.218 9.775 19.905 1.00 83.50 210 GLY A O 1
ATOM 1534 N N . ALA A 1 211 ? 2.460 9.235 21.951 1.00 90.38 211 ALA A N 1
ATOM 1535 C CA . ALA A 1 211 ? 1.323 8.455 21.479 1.00 90.38 211 ALA A CA 1
ATOM 1536 C C . ALA A 1 211 ? 0.178 9.372 21.016 1.00 90.38 211 ALA A C 1
ATOM 1538 O O . ALA A 1 211 ? -0.102 10.413 21.612 1.00 90.38 211 ALA A O 1
ATOM 1539 N N . GLY A 1 212 ? -0.490 8.970 19.939 1.00 92.12 212 GLY A N 1
ATOM 1540 C CA . GLY A 1 212 ? -1.656 9.642 19.383 1.00 92.12 212 GLY A CA 1
ATOM 1541 C C . GLY A 1 212 ? -2.878 9.569 20.296 1.00 92.12 212 GLY A C 1
ATOM 1542 O O . GLY A 1 212 ? -2.911 8.793 21.250 1.00 92.12 212 GLY A O 1
ATOM 1543 N N . THR A 1 213 ? -3.891 10.378 20.004 1.00 94.38 213 THR A N 1
ATOM 1544 C CA . THR A 1 213 ? -5.186 10.354 20.700 1.00 94.38 213 THR A CA 1
ATOM 1545 C C . THR A 1 213 ? -6.135 9.359 20.040 1.00 94.38 213 THR A C 1
ATOM 1547 O O . THR A 1 213 ? -5.962 9.004 18.872 1.00 94.38 213 THR A O 1
ATOM 1550 N N . LEU A 1 214 ? -7.150 8.900 20.771 1.00 94.94 214 LEU A N 1
ATOM 1551 C CA . LEU A 1 214 ? -8.200 8.054 20.202 1.00 94.94 214 LEU A CA 1
ATOM 1552 C C . LEU A 1 214 ? -9.393 8.888 19.737 1.00 94.94 214 LEU A C 1
ATOM 1554 O O . LEU A 1 214 ? -9.833 9.797 20.436 1.00 94.94 214 LEU A O 1
ATOM 1558 N N . ASN A 1 215 ? -9.950 8.529 18.584 1.00 94.38 215 ASN A N 1
ATOM 1559 C CA . ASN A 1 215 ? -11.224 9.031 18.089 1.00 94.38 215 ASN A CA 1
ATOM 1560 C C . ASN A 1 215 ? -12.190 7.860 17.912 1.00 94.38 215 ASN A C 1
ATOM 1562 O O . ASN A 1 215 ? -12.004 7.005 17.044 1.00 94.38 215 ASN A O 1
ATOM 1566 N N . GLN A 1 216 ? -13.236 7.838 18.732 1.00 94.69 216 GLN A N 1
ATOM 1567 C CA . GLN A 1 216 ? -14.313 6.858 18.639 1.00 94.69 216 GLN A CA 1
ATOM 1568 C C . GLN A 1 216 ? -15.222 7.144 17.432 1.00 94.69 216 GLN A C 1
ATOM 1570 O O . GLN A 1 216 ? -15.450 8.304 17.087 1.00 94.69 216 GLN A O 1
ATOM 1575 N N . ASN A 1 217 ? -15.809 6.095 16.853 1.00 94.00 217 ASN A N 1
ATOM 1576 C CA . ASN A 1 217 ? -16.661 6.088 15.657 1.00 94.00 217 ASN A CA 1
ATOM 1577 C C . ASN A 1 217 ? -15.920 6.321 14.339 1.00 94.00 217 ASN A C 1
ATOM 1579 O O . ASN A 1 217 ? -16.559 6.545 13.309 1.00 94.00 217 ASN A O 1
ATOM 1583 N N . TYR A 1 218 ? -14.590 6.280 14.364 1.00 95.19 218 TYR A N 1
ATOM 1584 C CA . TYR A 1 218 ? -13.753 6.431 13.184 1.00 95.19 218 TYR A CA 1
ATOM 1585 C C . TYR A 1 218 ? -12.940 5.164 12.946 1.00 95.19 218 TYR A C 1
ATOM 1587 O O . TYR A 1 218 ? -12.504 4.509 13.888 1.00 95.19 218 TYR A O 1
ATOM 1595 N N . ILE A 1 219 ? -12.665 4.882 11.677 1.00 94.69 219 ILE A N 1
ATOM 1596 C CA . ILE A 1 219 ? -11.648 3.920 11.249 1.00 94.69 219 ILE A CA 1
ATOM 1597 C C . ILE A 1 219 ? -10.559 4.650 10.471 1.00 94.69 219 ILE A C 1
ATOM 1599 O O . ILE A 1 219 ? -10.820 5.610 9.740 1.00 94.69 219 ILE A O 1
ATOM 1603 N N . GLU A 1 220 ? -9.320 4.196 10.626 1.00 95.00 220 GLU A N 1
ATOM 1604 C CA . GLU A 1 220 ? -8.225 4.647 9.775 1.00 95.00 220 GLU A CA 1
ATOM 1605 C C . GLU A 1 220 ? -8.244 3.842 8.470 1.00 95.00 220 GLU A C 1
ATOM 1607 O O . GLU A 1 220 ? -8.145 2.615 8.481 1.00 95.00 220 GLU A O 1
ATOM 1612 N N . THR A 1 221 ? -8.377 4.528 7.338 1.00 93.94 221 THR A N 1
ATOM 1613 C CA . THR A 1 221 ? -8.279 3.921 6.002 1.00 93.94 221 THR A CA 1
ATOM 1614 C C . THR A 1 221 ? -6.818 3.736 5.582 1.00 93.94 221 THR A C 1
ATOM 1616 O O . THR A 1 221 ? -5.892 4.240 6.225 1.00 93.94 221 THR A O 1
ATOM 1619 N N . SER A 1 222 ? -6.596 2.997 4.496 1.00 95.12 222 SER A N 1
ATOM 1620 C CA . SER A 1 222 ? -5.271 2.832 3.900 1.00 95.12 222 SER A CA 1
ATOM 1621 C C . SER A 1 222 ? -4.656 4.184 3.520 1.00 95.12 222 SER A C 1
ATOM 1623 O O . SER A 1 222 ? -5.346 5.087 3.050 1.00 95.12 222 SER A O 1
ATOM 1625 N N . ASN A 1 223 ? -3.338 4.328 3.663 1.00 94.06 223 ASN A N 1
ATOM 1626 C CA . ASN A 1 223 ? -2.597 5.502 3.173 1.00 94.06 223 ASN A CA 1
ATOM 1627 C C . ASN A 1 223 ? -2.169 5.366 1.695 1.00 94.06 223 ASN A C 1
ATOM 1629 O O . ASN A 1 223 ? -1.252 6.051 1.238 1.00 94.06 223 ASN A O 1
ATOM 1633 N N . VAL A 1 224 ? -2.795 4.451 0.953 1.00 95.06 224 VAL A N 1
ATOM 1634 C CA . VAL A 1 224 ? -2.522 4.214 -0.466 1.00 95.06 224 VAL A CA 1
ATOM 1635 C C . VAL A 1 224 ? -3.274 5.229 -1.328 1.00 95.06 224 VAL A C 1
ATOM 1637 O O . VAL A 1 224 ? -4.501 5.288 -1.308 1.00 95.06 224 VAL A O 1
ATOM 1640 N N . ASN A 1 225 ? -2.541 5.980 -2.154 1.00 93.75 225 ASN A N 1
ATOM 1641 C CA . ASN A 1 225 ? -3.129 6.816 -3.198 1.00 93.75 225 ASN A CA 1
ATOM 1642 C C . ASN A 1 225 ? -3.267 6.016 -4.504 1.00 93.75 225 ASN A C 1
ATOM 1644 O O . ASN A 1 225 ? -2.281 5.729 -5.180 1.00 93.75 225 ASN A O 1
ATOM 1648 N N . VAL A 1 226 ? -4.507 5.686 -4.875 1.00 92.44 226 VAL A N 1
ATOM 1649 C CA . VAL A 1 226 ? -4.825 4.890 -6.074 1.00 92.44 226 VAL A CA 1
ATOM 1650 C C . VAL A 1 226 ? -4.279 5.519 -7.352 1.00 92.44 226 VAL A C 1
ATOM 1652 O O . VAL A 1 226 ? -3.773 4.805 -8.213 1.00 92.44 226 VAL A O 1
ATOM 1655 N N . VAL A 1 227 ? -4.365 6.845 -7.489 1.00 92.56 227 VAL A N 1
ATOM 1656 C CA . VAL A 1 227 ? -3.938 7.535 -8.714 1.00 92.56 227 VAL A CA 1
ATOM 1657 C C . VAL A 1 227 ? -2.425 7.419 -8.884 1.00 92.56 227 VAL A C 1
ATOM 1659 O O . VAL A 1 227 ? -1.953 7.084 -9.968 1.00 92.56 227 VAL A O 1
ATOM 1662 N N . GLU A 1 228 ? -1.667 7.632 -7.808 1.00 90.81 228 GLU A N 1
ATOM 1663 C CA . GLU A 1 228 ? -0.209 7.485 -7.823 1.00 90.81 228 GLU A CA 1
ATOM 1664 C C . GLU A 1 228 ? 0.213 6.040 -8.109 1.00 90.81 228 GLU A C 1
ATOM 1666 O O . GLU A 1 228 ? 1.075 5.809 -8.957 1.00 90.81 228 GLU A O 1
ATOM 1671 N N . GLU A 1 229 ? -0.420 5.055 -7.465 1.00 92.75 229 GLU A N 1
ATOM 1672 C CA . GLU A 1 229 ? -0.104 3.642 -7.693 1.00 92.75 229 GLU A CA 1
ATOM 1673 C C . GLU A 1 229 ? -0.455 3.196 -9.125 1.00 92.75 229 GLU A C 1
ATOM 1675 O O . GLU A 1 229 ? 0.335 2.487 -9.744 1.00 92.75 229 GLU A O 1
ATOM 1680 N N . LEU A 1 230 ? -1.565 3.660 -9.713 1.00 89.81 230 LEU A N 1
ATOM 1681 C CA . LEU A 1 230 ? -1.907 3.369 -11.114 1.00 89.81 230 LEU A CA 1
ATOM 1682 C C . LEU A 1 230 ? -0.920 4.008 -12.099 1.00 89.81 230 LEU A C 1
ATOM 1684 O O . LEU A 1 230 ? -0.528 3.369 -13.076 1.00 89.81 230 LEU A O 1
ATOM 1688 N N . VAL A 1 231 ? -0.474 5.241 -11.844 1.00 91.12 231 VAL A N 1
ATOM 1689 C CA . VAL A 1 231 ? 0.564 5.883 -12.666 1.00 91.12 231 VAL A CA 1
ATOM 1690 C C . VAL A 1 231 ? 1.875 5.100 -12.576 1.00 91.12 231 VAL A C 1
ATOM 1692 O O . VAL A 1 231 ? 2.480 4.804 -13.610 1.00 91.12 231 VAL A O 1
ATOM 1695 N N . ASN A 1 232 ? 2.283 4.696 -11.373 1.00 88.62 232 ASN A N 1
ATOM 1696 C CA . ASN A 1 232 ? 3.480 3.879 -11.165 1.00 88.62 232 ASN A CA 1
ATOM 1697 C C . ASN A 1 232 ? 3.354 2.499 -11.833 1.00 88.62 232 ASN A C 1
ATOM 1699 O O . ASN A 1 232 ? 4.325 1.998 -12.407 1.00 88.62 232 ASN A O 1
ATOM 1703 N N . MET A 1 233 ? 2.158 1.902 -11.823 1.00 88.94 233 MET A N 1
ATOM 1704 C CA . MET A 1 233 ? 1.871 0.647 -12.520 1.00 88.94 233 MET A CA 1
ATOM 1705 C C . MET A 1 233 ? 2.070 0.806 -14.029 1.00 88.94 233 MET A C 1
ATOM 1707 O O . MET A 1 233 ? 2.790 0.021 -14.642 1.00 88.94 233 MET A O 1
ATOM 1711 N N . ILE A 1 234 ? 1.492 1.850 -14.628 1.00 87.25 234 ILE A N 1
ATOM 1712 C CA . ILE A 1 234 ? 1.615 2.121 -16.066 1.00 87.25 234 ILE A CA 1
ATOM 1713 C C . ILE A 1 234 ? 3.081 2.359 -16.444 1.00 87.25 234 ILE A C 1
ATOM 1715 O O . ILE A 1 234 ? 3.552 1.827 -17.449 1.00 87.25 234 ILE A O 1
ATOM 1719 N N . GLN A 1 235 ? 3.828 3.123 -15.644 1.00 85.75 235 GLN A N 1
ATOM 1720 C CA . GLN A 1 235 ? 5.257 3.347 -15.883 1.00 85.75 235 GLN A CA 1
ATOM 1721 C C . GLN A 1 235 ? 6.049 2.035 -15.859 1.00 85.75 235 GLN A C 1
ATOM 1723 O O . GLN A 1 235 ? 6.864 1.793 -16.749 1.00 85.75 235 GLN A O 1
ATOM 1728 N N . THR A 1 236 ? 5.766 1.166 -14.888 1.00 83.31 236 THR A N 1
ATOM 1729 C CA . THR A 1 236 ? 6.468 -0.113 -14.736 1.00 83.31 236 THR A CA 1
ATOM 1730 C C . THR A 1 236 ? 6.092 -1.104 -15.849 1.00 83.31 236 THR A C 1
ATOM 1732 O O . THR A 1 236 ? 6.969 -1.765 -16.400 1.00 83.31 236 THR A O 1
ATOM 1735 N N . GLN A 1 237 ? 4.825 -1.143 -16.277 1.00 78.38 237 GLN A N 1
ATOM 1736 C CA . GLN A 1 237 ? 4.375 -1.957 -17.416 1.00 78.38 237 GLN A CA 1
ATOM 1737 C C . GLN A 1 237 ? 4.986 -1.506 -18.748 1.00 78.38 237 GLN A C 1
ATOM 1739 O O . GLN A 1 237 ? 5.347 -2.342 -19.572 1.00 78.38 237 GLN A O 1
ATOM 1744 N N . ARG A 1 238 ? 5.140 -0.193 -18.971 1.00 66.88 238 ARG A N 1
ATOM 1745 C CA . ARG A 1 238 ? 5.777 0.336 -20.192 1.00 66.88 238 ARG A CA 1
ATOM 1746 C C . ARG A 1 238 ? 7.273 0.036 -20.264 1.00 66.88 238 ARG A C 1
ATOM 1748 O O . ARG A 1 238 ? 7.835 0.070 -21.356 1.00 66.88 238 ARG A O 1
ATOM 1755 N N . ALA A 1 239 ? 7.908 -0.233 -19.127 1.00 57.00 239 ALA A N 1
ATOM 1756 C CA . ALA A 1 239 ? 9.323 -0.562 -19.056 1.00 57.00 239 ALA A CA 1
ATOM 1757 C C . ALA A 1 239 ? 9.616 -2.049 -19.353 1.00 57.00 239 ALA A C 1
ATOM 1759 O O . ALA A 1 239 ? 10.749 -2.371 -19.721 1.00 57.00 239 ALA A O 1
ATOM 1760 N N . GLN A 1 240 ? 8.616 -2.940 -19.262 1.00 56.03 240 GLN A N 1
ATOM 1761 C CA . GLN A 1 240 ? 8.771 -4.346 -19.639 1.00 56.03 240 GLN A CA 1
ATOM 1762 C C . GLN A 1 240 ? 8.709 -4.522 -21.167 1.00 56.03 240 GLN A C 1
ATOM 1764 O O . GLN A 1 240 ? 7.762 -4.061 -21.812 1.00 56.03 240 GLN A O 1
ATOM 1769 N N . PRO A 1 241 ? 9.667 -5.236 -21.788 1.00 53.50 241 PRO A N 1
ATOM 1770 C CA . PRO A 1 241 ? 9.534 -5.625 -23.184 1.00 53.50 241 PRO A CA 1
ATOM 1771 C C . PRO A 1 241 ? 8.368 -6.614 -23.330 1.00 53.50 241 PRO A C 1
ATOM 1773 O O . PRO A 1 241 ? 8.364 -7.676 -22.715 1.00 53.50 241 PRO A O 1
ATOM 1776 N N . THR A 1 242 ? 7.400 -6.305 -24.196 1.00 44.84 242 THR A N 1
ATOM 1777 C CA . THR A 1 242 ? 6.169 -7.093 -24.439 1.00 44.84 242 THR A CA 1
ATOM 1778 C C . THR A 1 242 ? 6.423 -8.458 -25.108 1.00 44.84 242 THR A C 1
ATOM 1780 O O . THR A 1 242 ? 5.503 -9.121 -25.580 1.00 44.84 242 THR A O 1
ATOM 1783 N N . THR A 1 243 ? 7.676 -8.900 -25.214 1.00 36.47 243 THR A N 1
ATOM 1784 C CA . THR A 1 243 ? 8.041 -10.157 -25.870 1.00 36.47 243 THR A CA 1
ATOM 1785 C C . THR A 1 243 ? 9.255 -10.764 -25.175 1.00 36.47 243 THR A C 1
ATOM 1787 O O . THR A 1 243 ? 10.353 -10.204 -25.219 1.00 36.47 243 THR A O 1
ATOM 1790 N N . ALA A 1 244 ? 9.075 -11.935 -24.559 1.00 45.44 244 ALA A N 1
ATOM 1791 C CA . ALA A 1 244 ? 10.191 -12.802 -24.208 1.00 45.44 244 ALA A CA 1
ATOM 1792 C C . ALA A 1 244 ? 10.867 -13.240 -25.513 1.00 45.44 244 ALA A C 1
ATOM 1794 O O . ALA A 1 244 ? 10.213 -13.811 -26.384 1.00 45.44 244 ALA A O 1
ATOM 1795 N N . ARG A 1 245 ? 12.160 -12.944 -25.685 1.00 46.19 245 ARG A N 1
ATOM 1796 C CA . ARG A 1 245 ? 12.903 -13.430 -26.855 1.00 46.19 245 ARG A CA 1
ATOM 1797 C C . ARG A 1 245 ? 12.933 -14.962 -26.782 1.00 46.19 245 ARG A C 1
ATOM 1799 O O . ARG A 1 245 ? 13.468 -15.471 -25.793 1.00 46.19 245 ARG A O 1
ATOM 1806 N N . PRO A 1 246 ? 12.375 -15.691 -27.768 1.00 41.97 246 PRO A N 1
ATOM 1807 C CA . PRO A 1 246 ? 12.466 -17.143 -27.798 1.00 41.97 246 PRO A CA 1
ATOM 1808 C C . PRO A 1 246 ? 13.937 -17.538 -27.723 1.00 41.97 246 PRO A C 1
ATOM 1810 O O . PRO A 1 246 ? 14.769 -16.986 -28.448 1.00 41.97 246 PRO A O 1
ATOM 1813 N N . GLN A 1 247 ? 14.275 -18.458 -26.823 1.00 50.84 247 GLN A N 1
ATOM 1814 C CA . GLN A 1 247 ? 15.591 -19.079 -26.870 1.00 50.84 247 GLN A CA 1
ATOM 1815 C C . GLN A 1 247 ? 15.650 -19.861 -28.185 1.00 50.84 247 GLN A C 1
ATOM 1817 O O . GLN A 1 247 ? 14.772 -20.699 -28.404 1.00 50.84 247 GLN A O 1
ATOM 1822 N N . PRO A 1 248 ? 16.613 -19.589 -29.083 1.00 52.12 248 PRO A N 1
ATOM 1823 C CA . PRO A 1 248 ? 16.735 -20.383 -30.291 1.00 52.12 248 PRO A CA 1
ATOM 1824 C C . PRO A 1 248 ? 17.011 -21.826 -29.869 1.00 52.12 248 PRO A C 1
ATOM 1826 O O . PRO A 1 248 ? 18.028 -22.114 -29.235 1.00 52.12 248 PRO A O 1
ATOM 1829 N N . VAL A 1 249 ? 16.079 -22.727 -30.185 1.00 55.12 249 VAL A N 1
ATOM 1830 C CA . VAL A 1 249 ? 16.308 -24.164 -30.057 1.00 55.12 249 VAL A CA 1
ATOM 1831 C C . VAL A 1 249 ? 17.451 -24.489 -31.009 1.00 55.12 249 VAL A C 1
ATOM 1833 O O . VAL A 1 249 ? 17.343 -24.275 -32.216 1.00 55.12 249 VAL A O 1
ATOM 1836 N N . VAL A 1 250 ? 18.575 -24.960 -30.472 1.00 55.44 250 VAL A N 1
ATOM 1837 C CA . VAL A 1 250 ? 19.695 -25.415 -31.294 1.00 55.44 250 VAL A CA 1
ATOM 1838 C C . VAL A 1 250 ? 19.269 -26.734 -31.934 1.00 55.44 250 VAL A C 1
ATOM 1840 O O . VAL A 1 250 ? 19.411 -27.796 -31.334 1.00 55.44 250 VAL A O 1
ATOM 1843 N N . VAL A 1 251 ? 18.690 -26.674 -33.134 1.00 60.53 251 VAL A N 1
ATOM 1844 C CA . VAL A 1 251 ? 18.402 -27.875 -33.922 1.00 60.53 251 VAL A CA 1
ATOM 1845 C C . VAL A 1 251 ? 19.747 -28.432 -34.383 1.00 60.53 251 VAL A C 1
ATOM 1847 O O . VAL A 1 251 ? 20.399 -27.866 -35.259 1.00 60.53 251 VAL A O 1
ATOM 1850 N N . GLN A 1 252 ? 20.208 -29.511 -33.750 1.00 56.25 252 GLN A N 1
ATOM 1851 C CA . GLN A 1 252 ? 21.380 -30.240 -34.228 1.00 56.25 252 GLN A CA 1
ATOM 1852 C C . GLN A 1 252 ? 21.040 -30.847 -35.593 1.00 56.25 252 GLN A C 1
ATOM 1854 O O . GLN A 1 252 ? 20.056 -31.577 -35.721 1.00 56.25 252 GLN A O 1
ATOM 1859 N N . ALA A 1 253 ? 21.834 -30.529 -36.618 1.00 57.81 253 ALA A N 1
ATOM 1860 C CA . ALA A 1 253 ? 21.677 -31.140 -37.931 1.00 57.81 253 ALA A CA 1
ATOM 1861 C C . ALA A 1 253 ? 21.848 -32.667 -37.800 1.00 57.81 253 ALA A C 1
ATOM 1863 O O . ALA A 1 253 ? 22.810 -33.105 -37.160 1.00 57.81 253 ALA A O 1
ATOM 1864 N N . PRO A 1 254 ? 20.952 -33.494 -38.373 1.00 60.34 254 PRO A N 1
ATOM 1865 C CA . PRO A 1 254 ? 21.139 -34.937 -38.356 1.00 60.34 254 PRO A CA 1
ATOM 1866 C C . PRO A 1 254 ? 22.448 -35.273 -39.076 1.00 60.34 254 PRO A C 1
ATOM 1868 O O . PRO A 1 254 ? 22.655 -34.879 -40.219 1.00 60.34 254 PRO A O 1
ATOM 1871 N N . ALA A 1 255 ? 23.346 -35.993 -38.404 1.00 61.94 255 ALA A N 1
ATOM 1872 C CA . ALA A 1 255 ? 24.569 -36.515 -39.003 1.00 61.94 255 ALA A CA 1
ATOM 1873 C C . ALA A 1 255 ? 24.242 -37.776 -39.817 1.00 61.94 255 ALA A C 1
ATOM 1875 O O . ALA A 1 255 ? 24.550 -38.902 -39.438 1.00 61.94 255 ALA A O 1
ATOM 1876 N N . ASN A 1 256 ? 23.569 -37.589 -40.943 1.00 61.94 256 ASN A N 1
ATOM 1877 C CA . ASN A 1 256 ? 23.496 -38.575 -42.006 1.00 61.94 256 ASN A CA 1
ATOM 1878 C C . ASN A 1 256 ? 24.781 -38.422 -42.828 1.00 61.94 256 ASN A C 1
ATOM 1880 O O . ASN A 1 256 ? 24.980 -37.397 -43.465 1.00 61.94 256 ASN A O 1
ATOM 1884 N N . GLY A 1 257 ? 25.680 -39.411 -42.778 1.00 64.06 257 GLY A N 1
ATOM 1885 C CA . GLY A 1 257 ? 27.014 -39.404 -43.412 1.00 64.06 257 GLY A CA 1
ATOM 1886 C C . GLY A 1 257 ? 27.044 -39.301 -44.948 1.00 64.06 257 GLY A C 1
ATOM 1887 O O . GLY A 1 257 ? 27.986 -39.772 -45.578 1.00 64.06 257 GLY A O 1
ATOM 1888 N N . ALA A 1 258 ? 26.019 -38.719 -45.564 1.00 72.88 258 ALA A N 1
ATOM 1889 C CA . ALA A 1 258 ? 25.996 -38.329 -46.958 1.00 72.88 258 ALA A CA 1
ATOM 1890 C C . ALA A 1 258 ? 26.826 -37.051 -47.157 1.00 72.88 258 ALA A C 1
ATOM 1892 O O . ALA A 1 258 ? 26.657 -36.059 -46.452 1.00 72.88 258 ALA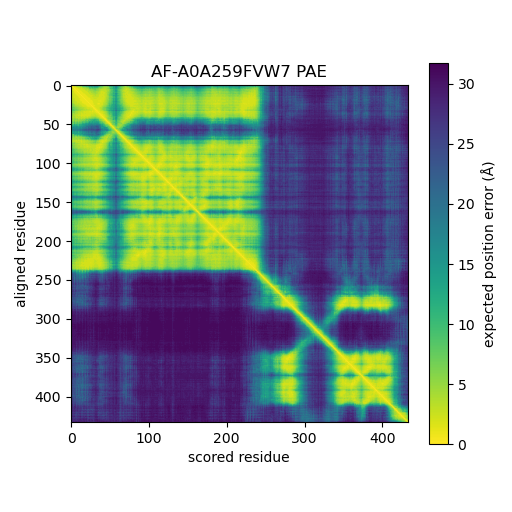 A O 1
ATOM 1893 N N . ILE A 1 259 ? 27.692 -37.063 -48.173 1.00 66.81 259 ILE A N 1
ATOM 1894 C CA . ILE A 1 259 ? 28.494 -35.900 -48.597 1.00 66.81 259 ILE A CA 1
ATOM 1895 C C . ILE A 1 259 ? 27.590 -34.751 -49.091 1.00 66.81 259 ILE A C 1
ATOM 1897 O O . ILE A 1 259 ? 27.978 -33.587 -49.057 1.00 66.81 259 ILE A O 1
ATOM 1901 N N . LEU A 1 260 ? 26.366 -35.066 -49.530 1.00 57.44 260 LEU A N 1
ATOM 1902 C CA . LEU A 1 260 ? 25.405 -34.111 -50.069 1.00 57.44 260 LEU A CA 1
ATOM 1903 C C . LEU A 1 260 ? 24.303 -33.842 -49.036 1.00 57.44 260 LEU A C 1
ATOM 1905 O O . LEU A 1 260 ? 23.373 -34.632 -48.881 1.00 57.44 260 LEU A O 1
ATOM 1909 N N . GLN A 1 261 ? 24.420 -32.720 -48.326 1.00 61.62 261 GLN A N 1
ATOM 1910 C CA . GLN A 1 261 ? 23.389 -32.234 -47.410 1.00 61.62 261 GLN A CA 1
ATOM 1911 C C . GLN A 1 261 ? 22.509 -31.206 -48.124 1.00 61.62 261 GLN A C 1
ATOM 1913 O O . GLN A 1 261 ? 22.920 -30.072 -48.374 1.00 61.62 261 GLN A O 1
ATOM 1918 N N . THR A 1 262 ? 21.277 -31.599 -48.449 1.00 57.34 262 THR A N 1
ATOM 1919 C CA . THR A 1 262 ? 20.285 -30.735 -49.114 1.00 57.34 262 THR A CA 1
ATOM 1920 C C . THR A 1 262 ? 19.905 -29.507 -48.283 1.00 57.34 262 THR A C 1
ATOM 1922 O O . THR A 1 262 ? 19.456 -28.516 -48.845 1.00 57.34 262 THR A O 1
ATOM 1925 N N . SER A 1 263 ? 20.147 -29.524 -46.968 1.00 56.72 263 SER A N 1
ATOM 1926 C CA . SER A 1 263 ? 19.917 -28.394 -46.059 1.00 56.72 263 SER A CA 1
ATOM 1927 C C . SER A 1 263 ? 20.969 -27.278 -46.146 1.00 56.72 263 SER A C 1
ATOM 1929 O O . SER A 1 263 ? 20.725 -26.184 -45.644 1.00 56.72 263 SER A O 1
ATOM 1931 N N . ALA A 1 264 ? 22.134 -27.532 -46.754 1.00 55.62 264 ALA A N 1
ATOM 1932 C CA . ALA A 1 264 ? 23.244 -26.575 -46.852 1.00 55.62 264 ALA A CA 1
ATOM 1933 C C . ALA A 1 264 ? 23.746 -26.361 -48.294 1.00 55.62 264 ALA A C 1
ATOM 1935 O O . ALA A 1 264 ? 24.713 -25.628 -48.515 1.00 55.62 264 ALA A O 1
ATOM 1936 N N . PHE A 1 265 ? 23.104 -26.991 -49.282 1.00 61.00 265 PHE A N 1
ATOM 1937 C CA . PHE A 1 265 ? 23.493 -26.889 -50.684 1.00 61.00 265 PHE A CA 1
ATOM 1938 C C . PHE A 1 265 ? 23.195 -25.489 -51.236 1.00 61.00 265 PHE A C 1
ATOM 1940 O O . PHE A 1 265 ? 22.048 -25.051 -51.281 1.00 61.00 265 PHE A O 1
ATOM 1947 N N . ARG A 1 266 ? 24.247 -24.787 -51.672 1.00 61.00 266 ARG A N 1
ATOM 1948 C CA . ARG A 1 266 ? 24.157 -23.497 -52.365 1.00 61.00 266 ARG A CA 1
ATOM 1949 C C . ARG A 1 266 ? 24.621 -23.693 -53.811 1.00 61.00 266 ARG A C 1
ATOM 1951 O O . ARG A 1 266 ? 25.827 -23.848 -54.018 1.00 61.00 266 ARG A O 1
ATOM 1958 N N . PRO A 1 267 ? 23.719 -23.717 -54.807 1.00 63.72 267 PRO A N 1
ATOM 1959 C CA . PRO A 1 267 ? 24.128 -23.827 -56.201 1.00 63.72 267 PRO A CA 1
ATOM 1960 C C . PRO A 1 267 ? 24.956 -22.598 -56.597 1.00 63.72 267 PRO A C 1
ATOM 1962 O O . PRO A 1 267 ? 24.578 -21.460 -56.328 1.00 63.72 267 PRO A O 1
ATOM 1965 N N . LEU A 1 268 ? 26.109 -22.822 -57.231 1.00 65.75 268 LEU A N 1
ATOM 1966 C CA . LEU A 1 268 ? 27.013 -21.746 -57.661 1.00 65.75 268 LEU A CA 1
ATOM 1967 C C . LEU A 1 268 ? 26.536 -21.028 -58.938 1.00 65.75 268 LEU A C 1
ATOM 1969 O O . LEU A 1 268 ? 27.095 -19.991 -59.286 1.00 65.75 268 LEU A O 1
ATOM 1973 N N . PHE A 1 269 ? 25.518 -21.567 -59.620 1.00 64.50 269 PHE A N 1
ATOM 1974 C CA . PHE A 1 269 ? 25.090 -21.130 -60.954 1.00 64.50 269 PHE A CA 1
ATOM 1975 C C . PHE A 1 269 ? 23.561 -20.974 -61.117 1.00 64.50 269 PHE A C 1
ATOM 1977 O O . PHE A 1 269 ? 23.096 -20.809 -62.240 1.00 64.50 269 PHE A O 1
ATOM 1984 N N . GLU A 1 270 ? 22.776 -21.024 -60.033 1.00 66.56 270 GLU A N 1
ATOM 1985 C CA . GLU A 1 270 ? 21.340 -20.675 -60.059 1.00 66.56 270 GLU A CA 1
ATOM 1986 C C . GLU A 1 270 ? 21.166 -19.190 -59.699 1.00 66.56 270 GLU A C 1
ATOM 1988 O O . GLU A 1 270 ? 21.962 -18.639 -58.931 1.00 66.56 270 GLU A O 1
ATOM 1993 N N . ASP A 1 271 ? 20.140 -18.538 -60.253 1.00 66.81 271 ASP A N 1
ATOM 1994 C CA . ASP A 1 271 ? 19.777 -17.174 -59.862 1.00 66.81 271 ASP A CA 1
ATOM 1995 C C . ASP A 1 271 ? 19.499 -17.121 -58.348 1.00 66.81 271 ASP A C 1
ATOM 1997 O O . ASP A 1 271 ? 18.816 -17.983 -57.785 1.00 66.81 271 ASP A O 1
ATOM 2001 N N . ARG A 1 272 ? 20.081 -16.133 -57.662 1.00 64.81 272 ARG A N 1
ATOM 2002 C CA . ARG A 1 272 ? 20.059 -16.035 -56.197 1.00 64.81 272 ARG A CA 1
ATOM 2003 C C . ARG A 1 272 ? 18.700 -15.525 -55.729 1.00 64.81 272 ARG A C 1
ATOM 2005 O O . ARG A 1 272 ? 18.551 -14.346 -55.428 1.00 64.81 272 ARG A O 1
ATOM 2012 N N . SER A 1 273 ? 17.738 -16.434 -55.626 1.00 79.81 273 SER A N 1
ATOM 2013 C CA . SER A 1 273 ? 16.509 -16.213 -54.863 1.00 79.81 273 SER A CA 1
ATOM 2014 C C . SER A 1 273 ? 16.712 -16.613 -53.399 1.00 79.81 273 SER A C 1
ATOM 2016 O O . SER A 1 273 ? 17.352 -17.628 -53.120 1.00 79.81 273 SER A O 1
ATOM 2018 N N . ALA A 1 274 ? 16.189 -15.824 -52.458 1.00 81.38 274 ALA A N 1
ATOM 2019 C CA . ALA A 1 274 ? 16.250 -16.131 -51.029 1.00 81.38 274 ALA A CA 1
ATOM 2020 C C . ALA A 1 274 ? 15.534 -17.457 -50.734 1.00 81.38 274 ALA A C 1
ATOM 2022 O O . ALA A 1 274 ? 14.398 -17.660 -51.164 1.00 81.38 274 ALA A O 1
ATOM 2023 N N . ARG A 1 275 ? 16.192 -18.361 -50.003 1.00 80.88 275 ARG A N 1
ATOM 2024 C CA . ARG A 1 275 ? 15.644 -19.683 -49.639 1.00 80.88 275 ARG A CA 1
ATOM 2025 C C . ARG A 1 275 ? 16.042 -20.139 -48.233 1.00 80.88 275 ARG A C 1
ATOM 2027 O O . ARG A 1 275 ? 15.477 -21.108 -47.735 1.00 80.88 275 ARG A O 1
ATOM 2034 N N . LEU A 1 276 ? 17.009 -19.478 -47.597 1.00 80.31 276 LEU A N 1
ATOM 2035 C CA . LEU A 1 276 ? 17.573 -19.881 -46.310 1.00 80.31 276 LEU A CA 1
ATOM 2036 C C . LEU A 1 276 ? 17.427 -18.782 -45.255 1.00 80.31 276 LEU A C 1
ATOM 2038 O O . LEU A 1 276 ? 17.330 -17.595 -45.563 1.00 80.31 276 LEU A O 1
ATOM 2042 N N . VAL A 1 277 ? 17.468 -19.192 -43.985 1.00 82.62 277 VAL A N 1
ATOM 2043 C CA . VAL A 1 277 ? 17.533 -18.266 -42.846 1.00 82.62 277 VAL A CA 1
ATOM 2044 C C . VAL A 1 277 ? 18.765 -17.370 -42.981 1.00 82.62 277 VAL A C 1
ATOM 2046 O O . VAL A 1 277 ? 19.877 -17.852 -43.202 1.00 82.62 277 VAL A O 1
ATOM 2049 N N . GLY A 1 278 ? 18.563 -16.063 -42.833 1.00 81.06 278 GLY A N 1
ATOM 2050 C CA . GLY A 1 278 ? 19.593 -15.041 -43.005 1.00 81.06 278 GLY A CA 1
ATOM 2051 C C . GLY A 1 278 ? 19.660 -14.419 -44.402 1.00 81.06 278 GLY A C 1
ATOM 2052 O O . GLY A 1 278 ? 20.317 -13.387 -44.547 1.00 81.06 278 GLY A O 1
ATOM 2053 N N . ASP A 1 279 ? 18.975 -14.974 -45.408 1.00 86.94 279 ASP A N 1
ATOM 2054 C CA . ASP A 1 279 ? 18.855 -14.321 -46.714 1.00 86.94 279 ASP A CA 1
ATOM 2055 C C . ASP A 1 279 ? 18.009 -13.043 -46.597 1.00 86.94 279 ASP A C 1
ATOM 2057 O O . ASP A 1 279 ? 17.077 -12.964 -45.790 1.00 86.94 279 ASP A O 1
ATOM 2061 N N . THR A 1 280 ? 18.326 -12.028 -47.401 1.00 86.69 280 THR A N 1
ATOM 2062 C CA . THR A 1 280 ? 17.597 -10.756 -47.413 1.00 86.69 280 THR A CA 1
ATOM 2063 C C . THR A 1 280 ? 16.644 -10.663 -48.596 1.00 86.69 280 THR A C 1
ATOM 2065 O O . THR A 1 280 ? 16.943 -11.104 -49.708 1.00 86.69 280 THR A O 1
ATOM 2068 N N . LEU A 1 281 ? 15.490 -10.054 -48.345 1.00 89.44 281 LEU A N 1
ATOM 2069 C CA . LEU A 1 281 ? 14.426 -9.808 -49.309 1.00 89.44 281 LEU A CA 1
ATOM 2070 C C . LEU A 1 281 ? 14.016 -8.342 -49.236 1.00 89.44 281 LEU A C 1
ATOM 2072 O O . LEU A 1 281 ? 13.939 -7.766 -48.154 1.00 89.44 281 LEU A O 1
ATOM 2076 N N . THR A 1 282 ? 13.719 -7.724 -50.370 1.00 90.62 282 THR A N 1
ATOM 2077 C CA . THR A 1 282 ? 13.148 -6.378 -50.411 1.00 90.62 282 THR A CA 1
ATOM 2078 C C . THR A 1 282 ? 11.654 -6.478 -50.658 1.00 90.62 282 THR A C 1
ATOM 2080 O O . THR A 1 282 ? 11.209 -6.878 -51.733 1.00 90.62 282 THR A O 1
ATOM 2083 N N . ILE A 1 283 ? 10.866 -6.083 -49.663 1.00 90.44 283 ILE A N 1
ATOM 2084 C CA . ILE A 1 283 ? 9.415 -6.043 -49.790 1.00 90.44 283 ILE A CA 1
ATOM 2085 C C . ILE A 1 283 ? 9.001 -4.659 -50.267 1.00 90.44 283 ILE A C 1
ATOM 2087 O O . ILE A 1 283 ? 9.254 -3.648 -49.607 1.00 90.44 283 ILE A O 1
ATOM 2091 N N . VAL A 1 284 ? 8.378 -4.632 -51.441 1.00 90.31 284 VAL A N 1
ATOM 2092 C CA . VAL A 1 284 ? 7.797 -3.436 -52.044 1.00 90.31 284 VAL A CA 1
ATOM 2093 C C . VAL A 1 284 ? 6.374 -3.304 -51.526 1.00 90.31 284 VAL A C 1
ATOM 2095 O O . VAL A 1 284 ? 5.510 -4.137 -51.801 1.00 90.31 284 VAL A O 1
ATOM 2098 N N . ILE A 1 285 ? 6.147 -2.262 -50.741 1.00 87.31 285 ILE A N 1
ATOM 2099 C CA . ILE A 1 285 ? 4.883 -1.985 -50.083 1.00 87.31 285 ILE A CA 1
ATOM 2100 C C . ILE A 1 285 ? 3.998 -1.195 -51.036 1.00 87.31 285 ILE A C 1
ATOM 2102 O O . ILE A 1 285 ? 4.339 -0.086 -51.450 1.00 87.31 285 ILE A O 1
ATOM 2106 N N . SER A 1 286 ? 2.864 -1.797 -51.374 1.00 79.50 286 SER A N 1
ATOM 2107 C CA . SER A 1 286 ? 1.828 -1.219 -52.223 1.00 79.50 286 SER A CA 1
ATOM 2108 C C . SER A 1 286 ? 0.472 -1.423 -51.546 1.00 79.50 286 SER A C 1
ATOM 2110 O O . SER A 1 286 ? -0.260 -2.354 -51.886 1.00 79.50 286 SER A O 1
ATOM 2112 N N . GLU A 1 287 ? 0.172 -0.592 -50.546 1.00 73.38 287 GLU A N 1
ATOM 2113 C CA . GLU A 1 287 ? -1.058 -0.657 -49.745 1.00 73.38 287 GLU A CA 1
ATOM 2114 C C . GLU A 1 287 ? -1.972 0.531 -50.071 1.00 73.38 287 GLU A C 1
ATOM 2116 O O . GLU A 1 287 ? -1.565 1.698 -50.044 1.00 73.38 287 GLU A O 1
ATOM 2121 N N . LYS A 1 288 ? -3.227 0.225 -50.409 1.00 64.88 288 LYS A N 1
ATOM 2122 C CA . LYS A 1 288 ? -4.270 1.213 -50.694 1.00 64.88 288 LYS A CA 1
ATOM 2123 C C . LYS A 1 288 ? -5.417 0.975 -49.726 1.00 64.88 288 LYS A C 1
ATOM 2125 O O . LYS A 1 288 ? -6.341 0.226 -50.032 1.00 64.88 288 LYS A O 1
ATOM 2130 N N . THR A 1 289 ? -5.394 1.652 -48.583 1.00 54.94 289 THR A N 1
ATOM 2131 C CA . THR A 1 289 ? -6.525 1.629 -47.656 1.00 54.94 289 THR A CA 1
ATOM 2132 C C . THR A 1 289 ? -7.492 2.763 -48.009 1.00 54.94 289 THR A C 1
ATOM 2134 O O . THR A 1 289 ? -7.246 3.931 -47.707 1.00 54.94 289 THR A O 1
ATOM 2137 N N . GLN A 1 290 ? -8.604 2.429 -48.670 1.00 50.38 290 GLN A N 1
ATOM 2138 C CA . GLN A 1 290 ? -9.757 3.323 -48.827 1.00 50.38 290 GLN A CA 1
ATOM 2139 C C . GLN A 1 290 ? -10.812 2.943 -47.785 1.00 50.38 290 GLN A C 1
ATOM 2141 O O . GLN A 1 290 ? -11.693 2.129 -48.044 1.00 50.38 290 GLN A O 1
ATOM 2146 N N . ALA A 1 291 ? -10.709 3.512 -46.586 1.00 45.62 291 ALA A N 1
ATOM 2147 C CA . ALA A 1 291 ? -11.755 3.399 -45.576 1.00 45.62 291 ALA A CA 1
ATOM 2148 C C . ALA A 1 291 ? -12.610 4.673 -45.620 1.00 45.62 291 ALA A C 1
ATOM 2150 O O . ALA A 1 291 ? -12.349 5.641 -44.912 1.00 45.62 291 ALA A O 1
ATOM 2151 N N . GLY A 1 292 ? -13.617 4.696 -46.496 1.00 48.81 292 GLY A N 1
ATOM 2152 C CA . GLY A 1 292 ? -14.589 5.786 -46.552 1.00 48.81 292 GLY A CA 1
ATOM 2153 C C . GLY A 1 292 ? -15.604 5.657 -45.419 1.00 48.81 292 GLY A C 1
ATOM 2154 O O . GLY A 1 292 ? -16.536 4.862 -45.519 1.00 48.81 292 GLY A O 1
ATOM 2155 N N . LYS A 1 293 ? -15.459 6.439 -44.344 1.00 39.12 293 LYS A N 1
ATOM 2156 C CA . LYS A 1 293 ? -16.498 6.568 -43.313 1.00 39.12 293 LYS A CA 1
ATOM 2157 C C . LYS A 1 293 ? -17.272 7.862 -43.557 1.00 39.12 293 LYS A C 1
ATOM 2159 O O . LYS A 1 293 ? -16.926 8.917 -43.041 1.00 39.12 293 LYS A O 1
ATOM 2164 N N . LYS A 1 294 ? -18.333 7.780 -44.367 1.00 39.69 294 LYS A N 1
ATOM 2165 C CA . LYS A 1 294 ? -19.311 8.868 -44.539 1.00 39.69 294 LYS A CA 1
ATOM 2166 C C . LYS A 1 294 ? -20.139 8.987 -43.251 1.00 39.69 294 LYS A C 1
ATOM 2168 O O . LYS A 1 294 ? -21.165 8.332 -43.104 1.00 39.69 294 LYS A O 1
ATOM 2173 N N . GLY A 1 295 ? -19.648 9.756 -42.284 1.00 42.41 295 GLY A N 1
ATOM 2174 C CA . GLY A 1 295 ? -20.400 10.146 -41.094 1.00 42.41 295 GLY A CA 1
ATOM 2175 C C . GLY A 1 295 ? -21.034 11.513 -41.317 1.00 42.41 295 GLY A C 1
ATOM 2176 O O . GLY A 1 295 ? -20.384 12.522 -41.094 1.00 42.41 295 GLY A O 1
ATOM 2177 N N . SER A 1 296 ? -22.278 11.559 -41.786 1.00 37.41 296 SER A N 1
ATOM 2178 C CA . SER A 1 296 ? -23.054 12.800 -41.838 1.00 37.41 296 SER A CA 1
ATOM 2179 C C . SER A 1 296 ? -23.563 13.148 -40.435 1.00 37.41 296 SER A C 1
ATOM 2181 O O . SER A 1 296 ? -24.464 12.472 -39.937 1.00 37.41 296 SER A O 1
ATOM 2183 N N . SER A 1 297 ? -23.036 14.202 -39.807 1.00 42.38 297 SER A N 1
ATOM 2184 C CA . SER A 1 297 ? -23.710 14.871 -38.687 1.00 42.38 297 SER A CA 1
ATOM 2185 C C . SER A 1 297 ? -23.866 16.364 -38.972 1.00 42.38 297 SER A C 1
ATOM 2187 O O . SER A 1 297 ? -23.138 17.196 -38.444 1.00 42.38 297 SER A O 1
ATOM 2189 N N . SER A 1 298 ? -24.847 16.710 -39.805 1.00 38.91 298 SER A N 1
ATOM 2190 C CA . SER A 1 298 ? -25.357 18.078 -39.912 1.00 38.91 298 SER A CA 1
ATOM 2191 C C . SER A 1 298 ? -26.176 18.398 -38.655 1.00 38.91 298 SER A C 1
ATOM 2193 O O . SER A 1 298 ? -27.374 18.117 -38.589 1.00 38.91 298 SER A O 1
ATOM 2195 N N . GLY A 1 299 ? -25.517 18.912 -37.619 1.00 42.91 299 GLY A N 1
ATOM 2196 C CA . GLY A 1 299 ? -26.143 19.351 -36.373 1.00 42.91 299 GLY A CA 1
ATOM 2197 C C . GLY A 1 299 ? -26.050 20.864 -36.205 1.00 42.91 299 GLY A C 1
ATOM 2198 O O . GLY A 1 299 ? -25.271 21.336 -35.386 1.00 42.91 299 GLY A O 1
ATOM 2199 N N . SER A 1 300 ? -26.841 21.635 -36.952 1.00 35.28 300 SER A N 1
ATOM 2200 C CA . SER A 1 300 ? -26.960 23.085 -36.761 1.00 35.28 300 SER A CA 1
ATOM 2201 C C . SER A 1 300 ? -27.757 23.394 -35.484 1.00 35.28 300 SER A C 1
ATOM 2203 O O . SER A 1 300 ? -28.962 23.138 -35.430 1.00 35.28 300 SER A O 1
ATOM 2205 N N . LYS A 1 301 ? -27.127 23.970 -34.450 1.00 41.00 301 LYS A N 1
ATOM 2206 C CA . LYS A 1 301 ? -27.848 24.629 -33.344 1.00 41.00 301 LYS A CA 1
ATOM 2207 C C . LYS A 1 301 ? -27.888 26.141 -33.573 1.00 41.00 301 LYS A C 1
ATOM 2209 O O . LYS A 1 301 ? -27.034 26.873 -33.089 1.00 41.00 301 LYS A O 1
ATOM 2214 N N . THR A 1 302 ? -28.922 26.616 -34.261 1.00 31.48 302 THR A N 1
ATOM 2215 C CA . THR A 1 302 ? -29.326 28.030 -34.263 1.00 31.48 302 THR A CA 1
ATOM 2216 C C . THR A 1 302 ? -30.005 28.367 -32.936 1.00 31.48 302 THR A C 1
ATOM 2218 O O . THR A 1 302 ? -31.189 28.097 -32.738 1.00 31.48 302 THR A O 1
ATOM 2221 N N . GLY A 1 303 ? -29.245 28.932 -32.000 1.00 33.91 303 GLY A N 1
ATOM 2222 C CA . GLY A 1 303 ? -29.768 29.491 -30.757 1.00 33.91 303 GLY A CA 1
ATOM 2223 C C . GLY A 1 303 ? -30.163 30.952 -30.937 1.00 33.91 303 GLY A C 1
ATOM 2224 O O . GLY A 1 303 ? -29.417 31.838 -30.538 1.00 33.91 303 GLY A O 1
ATOM 2225 N N . ALA A 1 304 ? -31.330 31.220 -31.520 1.00 35.91 304 ALA A N 1
ATOM 2226 C CA . ALA A 1 304 ? -31.936 32.545 -31.433 1.00 35.91 304 ALA A CA 1
ATOM 2227 C C . ALA A 1 304 ? -32.595 32.694 -30.051 1.00 35.91 304 ALA A C 1
ATOM 2229 O O . ALA A 1 304 ? -33.762 32.351 -29.869 1.00 35.91 304 ALA A O 1
ATOM 2230 N N . LEU A 1 305 ? -31.848 33.178 -29.053 1.00 30.25 305 LEU A N 1
ATOM 2231 C CA . LEU A 1 305 ? -32.452 33.665 -27.812 1.00 30.25 305 LEU A CA 1
ATOM 2232 C C . LEU A 1 305 ? -32.955 35.086 -28.041 1.00 30.25 305 LEU A C 1
ATOM 2234 O O . LEU A 1 305 ? -32.283 36.084 -27.799 1.00 30.25 305 LEU A O 1
ATOM 2238 N N . GLN A 1 306 ? -34.185 35.142 -28.527 1.00 40.03 306 GLN A N 1
ATOM 2239 C CA . GLN A 1 306 ? -35.010 36.330 -28.510 1.00 40.03 306 GLN A CA 1
ATOM 2240 C C . GLN A 1 306 ? -35.448 36.563 -27.060 1.00 40.03 306 GLN A C 1
ATOM 2242 O O . GLN A 1 306 ? -36.425 35.992 -26.590 1.00 40.03 306 GLN A O 1
ATOM 2247 N N . SER A 1 307 ? -34.687 37.368 -26.324 1.00 31.88 307 SER A N 1
ATOM 2248 C CA . SER A 1 307 ? -35.128 37.902 -25.038 1.00 31.88 307 SER A CA 1
ATOM 2249 C C . SER A 1 307 ? -34.776 39.376 -24.985 1.00 31.88 307 SER A C 1
ATOM 2251 O O . SER A 1 307 ? -33.684 39.774 -24.587 1.00 31.88 307 SER A O 1
ATOM 2253 N N . SER A 1 308 ? -35.738 40.187 -25.421 1.00 34.66 308 SER A N 1
ATOM 2254 C CA . SER A 1 308 ? -35.827 41.603 -25.095 1.00 34.66 308 SER A CA 1
ATOM 2255 C C . SER A 1 308 ? -35.609 41.779 -23.595 1.00 34.66 308 SER A C 1
ATOM 2257 O O . SER A 1 308 ? -36.396 41.277 -22.790 1.00 34.66 308 SER A O 1
ATOM 2259 N N . ILE A 1 309 ? -34.545 42.485 -23.221 1.00 34.19 309 ILE A N 1
ATOM 2260 C CA . ILE A 1 309 ? -34.371 42.971 -21.857 1.00 34.19 309 ILE A CA 1
ATOM 2261 C C . ILE A 1 309 ? -35.566 43.879 -21.577 1.00 34.19 309 ILE A C 1
ATOM 2263 O O . ILE A 1 309 ? -35.726 44.935 -22.191 1.00 34.19 309 ILE A O 1
ATOM 2267 N N . GLY A 1 310 ? -36.448 43.396 -20.705 1.00 35.81 310 GLY A N 1
ATOM 2268 C CA . GLY A 1 310 ? -37.588 44.144 -20.218 1.00 35.81 310 GLY A CA 1
ATOM 2269 C C . GLY A 1 310 ? -37.127 45.461 -19.609 1.00 35.81 310 GLY A C 1
ATOM 2270 O O . GLY A 1 310 ? -36.098 45.529 -18.939 1.00 35.81 310 GLY A O 1
ATOM 2271 N N . ASN A 1 311 ? -37.913 46.497 -19.879 1.00 34.41 311 ASN A N 1
ATOM 2272 C CA . ASN A 1 311 ? -37.837 47.819 -19.278 1.00 34.41 311 ASN A CA 1
ATOM 2273 C C . ASN A 1 311 ? -37.324 47.768 -17.831 1.00 34.41 311 ASN A C 1
ATOM 2275 O O . ASN A 1 311 ? -38.041 47.339 -16.926 1.00 34.41 311 ASN A O 1
ATOM 2279 N N . ILE A 1 312 ? -36.114 48.280 -17.601 1.00 33.88 312 ILE A N 1
ATOM 2280 C CA . ILE A 1 312 ? -35.697 48.696 -16.264 1.00 33.88 312 ILE A CA 1
ATOM 2281 C C . ILE A 1 312 ? -36.479 49.977 -15.961 1.00 33.88 312 ILE A C 1
ATOM 2283 O O . ILE A 1 312 ? -36.078 51.090 -16.296 1.00 33.88 312 ILE A O 1
ATOM 2287 N N . VAL A 1 313 ? -37.658 49.796 -15.377 1.00 37.75 313 VAL A N 1
ATOM 2288 C CA . VAL A 1 313 ? -38.433 50.859 -14.744 1.00 37.75 313 VAL A CA 1
ATOM 2289 C C . VAL A 1 313 ? -37.668 51.285 -13.487 1.00 37.75 313 VAL A C 1
ATOM 2291 O O . VAL A 1 313 ? -37.494 50.477 -12.581 1.00 37.75 313 VAL A O 1
ATOM 2294 N N . GLY A 1 314 ? -37.213 52.544 -13.420 1.00 46.78 314 GLY A N 1
ATOM 2295 C CA . GLY A 1 314 ? -36.847 53.171 -12.140 1.00 46.78 314 GLY A CA 1
ATOM 2296 C C . GLY A 1 314 ? -35.459 53.803 -11.969 1.00 46.78 314 GLY A C 1
ATOM 2297 O O . GLY A 1 314 ? -35.135 54.144 -10.836 1.00 46.78 314 GLY A O 1
ATOM 2298 N N . LEU A 1 315 ? -34.650 54.032 -13.012 1.00 42.75 315 LEU A N 1
ATOM 2299 C CA . LEU A 1 315 ? -33.440 54.870 -12.886 1.00 42.75 315 LEU A CA 1
ATOM 2300 C C . LEU A 1 315 ? -33.366 55.966 -13.969 1.00 42.75 315 LEU A C 1
ATOM 2302 O O . LEU A 1 315 ? -33.602 55.680 -15.143 1.00 42.75 315 LEU A O 1
ATOM 2306 N N . PRO A 1 316 ? -33.041 57.228 -13.619 1.00 41.25 316 PRO A N 1
ATOM 2307 C CA . PRO A 1 316 ? -32.976 58.326 -14.580 1.00 41.25 316 PRO A CA 1
ATOM 2308 C C . PRO A 1 316 ? -31.786 58.185 -15.547 1.00 41.25 316 PRO A C 1
ATOM 2310 O O . PRO A 1 316 ? -30.621 58.273 -15.165 1.00 41.25 316 PRO A O 1
ATOM 2313 N N . LEU A 1 317 ? -32.116 58.056 -16.835 1.00 45.66 317 LEU A N 1
ATOM 2314 C CA . LEU A 1 317 ? -31.250 57.837 -18.006 1.00 45.66 317 LEU A CA 1
ATOM 2315 C C . LEU A 1 317 ? -30.261 58.975 -18.374 1.00 45.66 317 LEU A C 1
ATOM 2317 O O . LEU A 1 317 ? -29.742 58.998 -19.487 1.00 45.66 317 LEU A O 1
ATOM 2321 N N . LYS A 1 318 ? -29.963 59.931 -17.485 1.00 48.88 318 LYS A N 1
ATOM 2322 C CA . LYS A 1 318 ? -29.061 61.065 -17.799 1.00 48.88 318 LYS A CA 1
ATOM 2323 C C . LYS A 1 318 ? -27.586 60.845 -17.445 1.00 48.88 318 LYS A C 1
ATOM 2325 O O . LYS A 1 318 ? -26.780 61.733 -17.692 1.00 48.88 318 LYS A O 1
ATOM 2330 N N . MET A 1 319 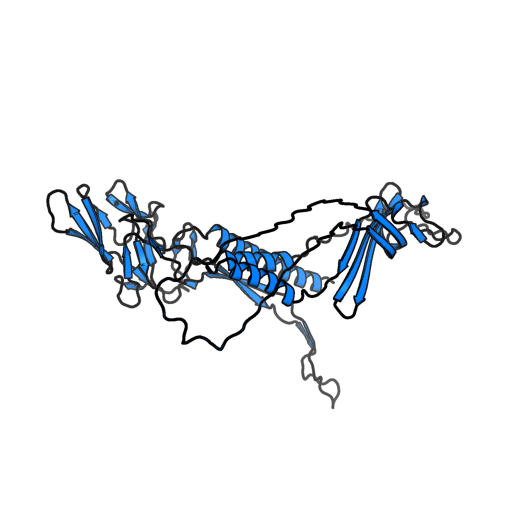? -27.218 59.689 -16.888 1.00 49.19 319 MET A N 1
ATOM 2331 C CA . MET A 1 319 ? -25.852 59.448 -16.388 1.00 49.19 319 MET A CA 1
ATOM 2332 C C . MET A 1 319 ? -24.999 58.501 -17.250 1.00 49.19 319 MET A C 1
ATOM 2334 O O . MET A 1 319 ? -23.819 58.339 -16.972 1.00 49.19 319 MET A O 1
ATOM 2338 N N . PHE A 1 320 ? -25.557 57.909 -18.313 1.00 47.16 320 PHE A N 1
ATOM 2339 C CA . PHE A 1 320 ? -24.844 56.955 -19.185 1.00 47.16 320 PHE A CA 1
ATOM 2340 C C . PHE A 1 320 ? -24.809 57.371 -20.665 1.00 47.16 320 PHE A C 1
ATOM 2342 O O . PHE A 1 320 ? -24.626 56.547 -21.559 1.00 47.16 320 PHE A O 1
ATOM 2349 N N . GLN A 1 321 ? -24.935 58.670 -20.941 1.00 46.47 321 GLN A N 1
ATOM 2350 C CA . GLN A 1 321 ? -24.667 59.233 -22.264 1.00 46.47 321 GLN A CA 1
ATOM 2351 C C . GLN A 1 321 ? -23.147 59.265 -22.500 1.00 46.47 321 GLN A C 1
ATOM 2353 O O . GLN A 1 321 ? -22.505 60.291 -22.293 1.00 46.47 321 GLN A O 1
ATOM 2358 N N . GLY A 1 322 ? -22.552 58.126 -22.871 1.00 47.56 322 GLY A N 1
ATOM 2359 C CA . GLY A 1 322 ? -21.111 58.083 -23.144 1.00 47.56 322 GLY A CA 1
ATOM 2360 C C . GLY A 1 322 ? -20.454 56.742 -23.472 1.00 47.56 322 GLY A C 1
ATOM 2361 O O . GLY A 1 322 ? -19.261 56.754 -23.746 1.00 47.56 322 GLY A O 1
ATOM 2362 N N . LEU A 1 323 ? -21.160 55.607 -23.486 1.00 39.44 323 LEU A N 1
ATOM 2363 C CA . LEU A 1 323 ? -20.556 54.316 -23.847 1.00 39.44 323 LEU A CA 1
ATOM 2364 C C . LEU A 1 323 ? -21.342 53.652 -24.985 1.00 39.44 323 LEU A C 1
ATOM 2366 O O . LEU A 1 323 ? -22.303 52.921 -24.765 1.00 39.44 323 LEU A O 1
ATOM 2370 N N . GLY A 1 324 ? -20.938 53.942 -26.221 1.00 38.69 324 GLY A N 1
ATOM 2371 C CA . GLY A 1 324 ? -21.331 53.149 -27.379 1.00 38.69 324 GLY A CA 1
ATOM 2372 C C . GLY A 1 324 ? -20.485 51.881 -27.431 1.00 38.69 324 GLY A C 1
ATOM 2373 O O . GLY A 1 324 ? -19.279 51.961 -27.646 1.00 38.69 324 GLY A O 1
ATOM 2374 N N . VAL A 1 325 ? -21.110 50.721 -27.242 1.00 36.66 325 VAL A N 1
ATOM 2375 C CA . VAL A 1 325 ? -20.537 49.422 -27.610 1.00 36.66 325 VAL A CA 1
ATOM 2376 C C . VAL A 1 325 ? -21.544 48.753 -28.534 1.00 36.66 325 VAL A C 1
ATOM 2378 O O . VAL A 1 325 ? -22.471 48.077 -28.098 1.00 36.66 325 VAL A O 1
ATOM 2381 N N . THR A 1 326 ? -21.394 49.020 -29.826 1.00 35.50 326 THR A N 1
ATOM 2382 C CA . THR A 1 326 ? -22.074 48.288 -30.893 1.00 35.50 326 THR A CA 1
ATOM 2383 C C . THR A 1 326 ? -21.331 46.965 -31.057 1.00 35.50 326 THR A C 1
ATOM 2385 O O . THR A 1 326 ? -20.182 46.958 -31.493 1.00 35.50 326 THR A O 1
ATOM 2388 N N . ALA A 1 327 ? -21.946 45.858 -30.649 1.00 36.12 327 ALA A N 1
ATOM 2389 C CA . ALA A 1 327 ? -21.419 44.513 -30.852 1.00 36.12 327 ALA A CA 1
ATOM 2390 C C . ALA A 1 327 ? -22.377 43.746 -31.771 1.00 36.12 327 ALA A C 1
ATOM 2392 O O . ALA A 1 327 ? -23.258 43.027 -31.308 1.00 36.12 327 ALA A O 1
ATOM 2393 N N . ASP A 1 328 ? -22.209 43.941 -33.078 1.00 35.12 328 ASP A N 1
ATOM 2394 C CA . ASP A 1 328 ? -22.723 43.023 -34.091 1.00 35.12 328 ASP A CA 1
ATOM 2395 C C . ASP A 1 328 ? -21.780 41.815 -34.156 1.00 35.12 328 ASP A C 1
ATOM 2397 O O . ASP A 1 328 ? -20.632 41.929 -34.589 1.00 35.12 328 ASP A O 1
ATOM 2401 N N . SER A 1 329 ? -22.240 40.649 -33.704 1.00 34.56 329 SER A N 1
ATOM 2402 C CA . SER A 1 329 ? -21.546 39.377 -33.927 1.00 34.56 329 SER A CA 1
ATOM 2403 C C . SER A 1 329 ? -22.536 38.269 -34.293 1.00 34.56 329 SER A C 1
ATOM 2405 O O . SER A 1 329 ? -22.931 37.433 -33.484 1.00 34.56 329 SER A O 1
ATOM 2407 N N . SER A 1 330 ? -22.931 38.233 -35.565 1.00 35.84 330 SER A N 1
ATOM 2408 C CA . SER A 1 330 ? -23.489 37.025 -36.173 1.00 35.84 330 SER A CA 1
ATOM 2409 C C . SER A 1 330 ? -22.335 36.084 -36.527 1.00 35.84 330 SER A C 1
ATOM 2411 O O . SER A 1 330 ? -21.592 36.346 -37.472 1.00 35.84 330 SER A O 1
ATOM 2413 N N . SER A 1 331 ? -22.160 35.006 -35.761 1.00 42.62 331 SER A N 1
ATOM 2414 C CA . SER A 1 331 ? -21.271 33.905 -36.150 1.00 42.62 331 SER A CA 1
ATOM 2415 C C . SER A 1 331 ? -22.099 32.802 -36.805 1.00 42.62 331 SER A C 1
ATOM 2417 O O . SER A 1 331 ? -22.920 32.153 -36.161 1.00 42.62 331 SER A O 1
ATOM 2419 N N . GLU A 1 332 ? -21.913 32.644 -38.111 1.00 33.84 332 GLU A N 1
ATOM 2420 C CA . GLU A 1 332 ? -22.419 31.528 -38.906 1.00 33.84 332 GLU A CA 1
ATOM 2421 C C . GLU A 1 332 ? -21.269 30.520 -39.039 1.00 33.84 332 GLU A C 1
ATOM 2423 O O . GLU A 1 332 ? -20.156 30.895 -39.412 1.00 33.84 332 GLU A O 1
ATOM 2428 N N . TYR A 1 333 ? -21.500 29.270 -38.633 1.00 41.47 333 TYR A N 1
ATOM 2429 C CA . TYR A 1 333 ? -20.496 28.205 -38.661 1.00 41.47 333 TYR A CA 1
ATOM 2430 C C . TYR A 1 333 ? -20.977 27.113 -39.616 1.00 41.47 333 TYR A C 1
ATOM 2432 O O . TYR A 1 333 ? -21.934 26.401 -39.310 1.00 41.47 333 TYR A O 1
ATOM 2440 N N . ASP A 1 334 ? -20.334 27.034 -40.777 1.00 36.34 334 ASP A N 1
ATOM 2441 C CA . ASP A 1 334 ? -20.534 25.996 -41.787 1.00 36.34 334 ASP A CA 1
ATOM 2442 C C . ASP A 1 334 ? -19.509 24.877 -41.529 1.00 36.34 334 ASP A C 1
ATOM 2444 O O . ASP A 1 334 ? -18.302 25.127 -41.554 1.00 36.34 334 ASP A O 1
ATOM 2448 N N . ASP A 1 335 ? -19.975 23.671 -41.192 1.00 39.28 335 ASP A N 1
ATOM 2449 C CA . ASP A 1 335 ? -19.123 22.505 -40.908 1.00 39.28 335 ASP A CA 1
ATOM 2450 C C . ASP A 1 335 ? -19.320 21.447 -41.999 1.00 39.28 335 ASP A C 1
ATOM 2452 O O . ASP A 1 335 ? -20.173 20.561 -41.899 1.00 39.28 335 ASP A O 1
ATOM 2456 N N . ASP A 1 336 ? -18.528 21.556 -43.066 1.00 41.06 336 ASP A N 1
ATOM 2457 C CA . ASP A 1 336 ? -18.486 20.591 -44.167 1.00 41.06 336 ASP A CA 1
ATOM 2458 C C . ASP A 1 336 ? -17.407 19.525 -43.889 1.00 41.06 336 ASP A C 1
ATOM 2460 O O . ASP A 1 336 ? -16.327 19.497 -44.482 1.00 41.06 336 ASP A O 1
ATOM 2464 N N . SER A 1 337 ? -17.670 18.648 -42.915 1.00 46.19 337 SER A N 1
ATOM 2465 C CA . SER A 1 337 ? -16.715 17.626 -42.458 1.00 46.19 337 SER A CA 1
ATOM 2466 C C . SER A 1 337 ? -17.054 16.223 -42.978 1.00 46.19 337 SER A C 1
ATOM 2468 O O . SER A 1 337 ? -17.452 15.324 -42.235 1.00 46.19 337 SER A O 1
ATOM 2470 N N . ALA A 1 338 ? -16.838 15.986 -44.275 1.00 45.12 338 ALA A N 1
ATOM 2471 C CA . ALA A 1 338 ? -16.725 14.635 -44.826 1.00 45.12 338 ALA A CA 1
ATOM 2472 C C . ALA A 1 338 ? -15.263 14.148 -44.732 1.00 45.12 338 ALA A C 1
ATOM 2474 O O . ALA A 1 338 ? -14.437 14.439 -45.595 1.00 45.12 338 ALA A O 1
ATOM 2475 N N . ILE A 1 339 ? -14.926 13.379 -43.688 1.00 49.12 339 ILE A N 1
ATOM 2476 C CA . ILE A 1 339 ? -13.578 12.806 -43.519 1.00 49.12 339 ILE A CA 1
ATOM 2477 C C . ILE A 1 339 ? -13.379 11.655 -44.515 1.00 49.12 339 ILE A C 1
ATOM 2479 O O . ILE A 1 339 ? -13.788 10.517 -44.281 1.00 49.12 339 ILE A O 1
ATOM 2483 N N . ASN A 1 340 ? -12.723 11.947 -45.637 1.00 43.41 340 ASN A N 1
ATOM 2484 C CA . ASN A 1 340 ? -12.261 10.939 -46.584 1.00 43.41 340 ASN A CA 1
ATOM 2485 C C . ASN A 1 340 ? -10.816 10.542 -46.235 1.00 43.41 340 ASN A C 1
ATOM 2487 O O . ASN A 1 340 ? -9.861 11.115 -46.754 1.00 43.41 340 ASN A O 1
ATOM 2491 N N . SER A 1 341 ? -10.633 9.590 -45.315 1.00 54.62 341 SER A N 1
ATOM 2492 C CA . SER A 1 341 ? -9.299 9.082 -44.969 1.00 54.62 341 SER A CA 1
ATOM 2493 C C . SER A 1 341 ? -8.828 8.057 -46.007 1.00 54.62 341 SER A C 1
ATOM 2495 O O . SER A 1 341 ? -9.021 6.850 -45.839 1.00 54.62 341 SER A O 1
ATOM 2497 N N . SER A 1 342 ? -8.227 8.531 -47.101 1.00 52.34 342 SER A N 1
ATOM 2498 C CA . SER A 1 342 ? -7.479 7.686 -48.037 1.00 52.34 342 SER A CA 1
ATOM 2499 C C . SER A 1 342 ? -5.991 7.723 -47.688 1.00 52.34 342 SER A C 1
ATOM 2501 O O . SER A 1 342 ? -5.315 8.705 -47.990 1.00 52.34 342 SER A O 1
ATOM 2503 N N . ASN A 1 343 ? -5.468 6.652 -47.090 1.00 56.09 343 ASN A N 1
ATOM 2504 C CA . ASN A 1 343 ? -4.033 6.510 -46.848 1.00 56.09 343 ASN A CA 1
ATOM 2505 C C . ASN A 1 343 ? -3.453 5.566 -47.904 1.00 56.09 343 ASN A C 1
ATOM 2507 O O . ASN A 1 343 ? -3.655 4.352 -47.856 1.00 56.09 343 ASN A O 1
ATOM 2511 N N . THR A 1 344 ? -2.755 6.128 -48.890 1.00 60.00 344 THR A N 1
ATOM 2512 C CA . THR A 1 344 ? -1.943 5.350 -49.833 1.00 60.00 344 THR A CA 1
ATOM 2513 C C . THR A 1 344 ? -0.519 5.264 -49.299 1.00 60.00 344 THR A C 1
ATOM 2515 O O . THR A 1 344 ? 0.162 6.287 -49.221 1.00 60.00 344 THR A O 1
ATOM 2518 N N . PHE A 1 345 ? -0.073 4.063 -48.929 1.00 67.50 345 PHE A N 1
ATOM 2519 C CA . PHE A 1 345 ? 1.263 3.827 -48.385 1.00 67.50 345 PHE A CA 1
ATOM 2520 C C . PHE A 1 345 ? 2.136 3.118 -49.427 1.00 67.50 345 PHE A C 1
ATOM 2522 O O . PHE A 1 345 ? 1.900 1.957 -49.765 1.00 67.50 345 PHE A O 1
ATOM 2529 N N . ASN A 1 346 ? 3.142 3.842 -49.930 1.00 73.75 346 ASN A N 1
ATOM 2530 C CA . ASN A 1 346 ? 4.105 3.358 -50.918 1.00 73.75 346 ASN A CA 1
ATOM 2531 C C . ASN A 1 346 ? 5.519 3.432 -50.326 1.00 73.75 346 ASN A C 1
ATOM 2533 O O . ASN A 1 346 ? 5.950 4.499 -49.889 1.00 73.75 346 ASN A O 1
ATOM 2537 N N . GLY A 1 347 ? 6.259 2.324 -50.327 1.00 81.00 347 GLY A N 1
ATOM 2538 C CA . GLY A 1 347 ? 7.630 2.284 -49.806 1.00 81.00 347 GLY A CA 1
ATOM 2539 C C . GLY A 1 347 ? 8.304 0.933 -50.022 1.00 81.00 347 GLY A C 1
ATOM 2540 O O . GLY A 1 347 ? 7.667 -0.012 -50.468 1.00 81.00 347 GLY A O 1
ATOM 2541 N N . SER A 1 348 ? 9.595 0.815 -49.711 1.00 85.62 348 SER A N 1
ATOM 2542 C CA . SER A 1 348 ? 10.297 -0.474 -49.712 1.00 85.62 348 SER A CA 1
ATOM 2543 C C . SER A 1 348 ? 11.083 -0.688 -48.421 1.00 85.62 348 SER A C 1
ATOM 2545 O O . SER A 1 348 ? 11.700 0.238 -47.874 1.00 85.62 348 SER A O 1
ATOM 2547 N N . VAL A 1 349 ? 11.039 -1.924 -47.922 1.00 87.69 349 VAL A N 1
ATOM 2548 C CA . VAL A 1 349 ? 11.713 -2.351 -46.691 1.00 87.69 349 VAL A CA 1
ATOM 2549 C C . VAL A 1 349 ? 12.486 -3.629 -46.968 1.00 87.69 349 VAL A C 1
ATOM 2551 O O . VAL A 1 349 ? 11.935 -4.596 -47.492 1.00 87.69 349 VAL A O 1
ATOM 2554 N N . THR A 1 350 ? 13.765 -3.636 -46.601 1.00 88.81 350 THR A N 1
ATOM 2555 C CA . THR A 1 350 ? 14.574 -4.853 -46.620 1.00 88.81 350 THR A CA 1
ATOM 2556 C C . THR A 1 350 ? 14.312 -5.641 -45.346 1.00 88.81 350 THR A C 1
ATOM 2558 O O . THR A 1 350 ? 14.439 -5.112 -44.242 1.00 88.81 350 THR A O 1
ATOM 2561 N N . VAL A 1 351 ? 13.941 -6.901 -45.512 1.00 88.50 351 VAL A N 1
ATOM 2562 C CA . VAL A 1 351 ? 13.693 -7.866 -44.447 1.00 88.50 351 VAL A CA 1
ATOM 2563 C C . VAL A 1 351 ? 14.684 -9.013 -44.550 1.00 88.50 351 VAL A C 1
ATOM 2565 O O . VAL A 1 351 ? 15.274 -9.248 -45.606 1.00 88.50 351 VAL A O 1
ATOM 2568 N N . THR A 1 352 ? 14.836 -9.749 -43.460 1.00 87.69 352 THR A N 1
ATOM 2569 C CA . THR A 1 352 ? 15.655 -10.958 -43.416 1.00 87.69 352 THR A CA 1
ATOM 2570 C C . THR A 1 352 ? 14.757 -12.159 -43.154 1.00 87.69 352 THR A C 1
ATOM 2572 O O . THR A 1 352 ? 13.791 -12.063 -42.392 1.00 87.69 352 THR A O 1
ATOM 2575 N N . VAL A 1 353 ? 15.069 -13.296 -43.774 1.00 87.69 353 VAL A N 1
ATOM 2576 C CA . VAL A 1 353 ? 14.435 -14.579 -43.457 1.00 87.69 353 VAL A CA 1
ATOM 2577 C C . VAL A 1 353 ? 14.857 -14.986 -42.048 1.00 87.69 353 VAL A C 1
ATOM 2579 O O . VAL A 1 353 ? 16.041 -15.202 -41.788 1.00 87.69 353 VAL A O 1
ATOM 2582 N N . ILE A 1 354 ? 13.895 -15.076 -41.135 1.00 82.62 354 ILE A N 1
ATOM 2583 C CA . ILE A 1 354 ? 14.128 -15.472 -39.741 1.00 82.62 354 ILE A CA 1
ATOM 2584 C C . ILE A 1 354 ? 13.947 -16.976 -39.535 1.00 82.62 354 ILE A C 1
ATOM 2586 O O . ILE A 1 354 ? 14.580 -17.552 -38.655 1.00 82.62 354 ILE A O 1
ATOM 2590 N N . GLU A 1 355 ? 13.113 -17.609 -40.358 1.00 83.62 355 GLU A N 1
ATOM 2591 C CA . GLU A 1 355 ? 12.775 -19.025 -40.257 1.00 83.62 355 GLU A CA 1
ATOM 2592 C C . GLU A 1 355 ? 12.315 -19.555 -41.621 1.00 83.62 355 GLU A C 1
ATOM 2594 O O . GLU A 1 355 ? 11.721 -18.821 -42.412 1.00 83.62 355 GLU A O 1
ATOM 2599 N N . VAL A 1 356 ? 12.574 -20.835 -41.891 1.00 84.88 356 VAL A N 1
ATOM 2600 C CA . VAL A 1 356 ? 12.000 -21.566 -43.028 1.00 84.88 356 VAL A CA 1
ATOM 2601 C C . VAL A 1 356 ? 11.047 -22.618 -42.470 1.00 84.88 356 VAL A C 1
ATOM 2603 O O . VAL A 1 356 ? 11.464 -23.488 -41.706 1.00 84.88 356 VAL A O 1
ATOM 2606 N N . LEU A 1 357 ? 9.769 -22.530 -42.836 1.00 82.25 357 LEU A N 1
ATOM 2607 C CA . LEU A 1 357 ? 8.725 -23.452 -42.398 1.00 82.25 357 LEU A CA 1
ATOM 2608 C C . LEU A 1 357 ? 8.916 -24.847 -43.024 1.00 82.25 357 LEU A C 1
ATOM 2610 O O . LEU A 1 357 ? 9.503 -24.963 -44.102 1.00 82.25 357 LEU A O 1
ATOM 2614 N N . PRO A 1 358 ? 8.357 -25.918 -42.423 1.00 76.25 358 PRO A N 1
ATOM 2615 C CA . PRO A 1 358 ? 8.479 -27.285 -42.948 1.00 76.25 358 PRO A CA 1
ATOM 2616 C C . PRO A 1 358 ? 7.964 -27.479 -44.383 1.00 76.25 358 PRO A C 1
ATOM 2618 O O . PRO A 1 358 ? 8.351 -28.431 -45.053 1.00 76.25 358 PRO A O 1
ATOM 2621 N N . ASN A 1 359 ? 7.093 -26.587 -44.859 1.00 79.94 359 ASN A N 1
ATOM 2622 C CA . ASN A 1 359 ? 6.571 -26.576 -46.226 1.00 79.94 359 ASN A CA 1
ATOM 2623 C C . ASN A 1 359 ? 7.441 -25.773 -47.219 1.00 79.94 359 ASN A C 1
ATOM 2625 O O . ASN A 1 359 ? 7.063 -25.652 -48.379 1.00 79.94 359 ASN A O 1
ATOM 2629 N N . GLY A 1 360 ? 8.574 -25.215 -46.779 1.00 81.06 360 GLY A N 1
ATOM 2630 C CA . GLY A 1 360 ? 9.496 -24.425 -47.601 1.00 81.06 360 GLY A CA 1
ATOM 2631 C C . GLY A 1 360 ? 9.194 -22.924 -47.656 1.00 81.06 360 GLY A C 1
ATOM 2632 O O . GLY A 1 360 ? 9.942 -22.185 -48.292 1.00 81.06 360 GLY A O 1
ATOM 2633 N N . ASN A 1 361 ? 8.138 -22.450 -46.988 1.00 87.69 361 ASN A N 1
ATOM 2634 C CA . ASN A 1 361 ? 7.831 -21.022 -46.919 1.00 87.69 361 ASN A CA 1
ATOM 2635 C C . ASN A 1 361 ? 8.799 -20.278 -45.993 1.00 87.69 361 ASN A C 1
ATOM 2637 O O . ASN A 1 361 ? 9.271 -20.819 -44.996 1.00 87.69 361 ASN A O 1
ATOM 2641 N N . LEU A 1 362 ? 9.056 -19.009 -46.295 1.00 88.75 362 LEU A N 1
ATOM 2642 C CA . LEU A 1 362 ? 10.007 -18.176 -45.570 1.00 88.75 362 LEU A CA 1
ATOM 2643 C C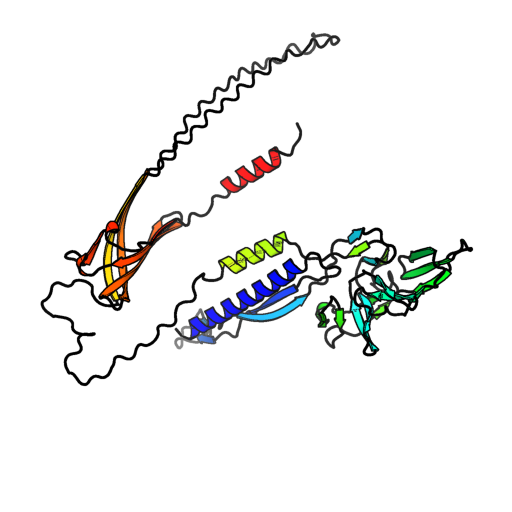 . LEU A 1 362 ? 9.257 -17.240 -44.631 1.00 88.75 362 LEU A C 1
ATOM 2645 O O . LEU A 1 362 ? 8.472 -16.407 -45.080 1.00 88.75 362 LEU A O 1
ATOM 2649 N N . VAL A 1 363 ? 9.520 -17.332 -43.334 1.00 88.62 363 VAL A N 1
ATOM 2650 C CA . VAL A 1 363 ? 9.092 -16.302 -42.389 1.00 88.62 363 VAL A CA 1
ATOM 2651 C C . VAL A 1 363 ? 10.120 -15.185 -42.440 1.00 88.62 363 VAL A C 1
ATOM 2653 O O . VAL A 1 363 ? 11.317 -15.415 -42.253 1.00 88.62 363 VAL A O 1
ATOM 2656 N N . VAL A 1 364 ? 9.660 -13.968 -42.701 1.00 89.12 364 VAL A N 1
ATOM 2657 C CA . VAL A 1 364 ? 10.521 -12.800 -42.874 1.00 89.12 364 VAL A CA 1
ATOM 2658 C C . VAL A 1 364 ? 10.164 -11.716 -41.873 1.00 89.12 364 VAL A C 1
ATOM 2660 O O . VAL A 1 364 ? 8.992 -11.495 -41.561 1.00 89.12 364 VAL A O 1
ATOM 2663 N N . ALA A 1 365 ? 11.182 -11.018 -41.377 1.00 88.38 365 ALA A N 1
ATOM 2664 C CA . ALA A 1 365 ? 11.001 -9.857 -40.521 1.00 88.38 365 ALA A CA 1
ATOM 2665 C C . ALA A 1 365 ? 12.098 -8.821 -40.766 1.00 88.38 365 ALA A C 1
ATOM 2667 O O . ALA A 1 365 ? 13.257 -9.150 -41.024 1.00 88.38 365 ALA A O 1
ATOM 2668 N N . GLY A 1 366 ? 11.729 -7.550 -40.670 1.00 84.06 366 GLY A N 1
ATOM 2669 C CA . GLY A 1 366 ? 12.668 -6.442 -40.742 1.00 84.06 366 GLY A CA 1
ATOM 2670 C C . GLY A 1 366 ? 12.070 -5.164 -40.181 1.00 84.06 366 GLY A C 1
ATOM 2671 O O . GLY A 1 366 ? 10.851 -4.977 -40.148 1.00 84.06 366 GLY A O 1
ATOM 2672 N N . GLU A 1 367 ? 12.949 -4.276 -39.734 1.00 86.31 367 GLU A N 1
ATOM 2673 C CA . GLU A 1 367 ? 12.581 -2.916 -39.370 1.00 86.31 367 GLU A CA 1
ATOM 2674 C C . GLU A 1 367 ? 13.500 -1.917 -40.065 1.00 86.31 367 GLU A C 1
ATOM 2676 O O . GLU A 1 367 ? 14.712 -2.110 -40.156 1.00 86.31 367 GLU A O 1
ATOM 2681 N N . LYS A 1 368 ? 12.903 -0.838 -40.567 1.00 81.50 368 LYS A N 1
ATOM 2682 C CA . LYS A 1 368 ? 13.612 0.309 -41.120 1.00 81.50 368 LYS A CA 1
ATOM 2683 C C . LYS A 1 368 ? 13.312 1.509 -40.239 1.00 81.50 368 LYS A C 1
ATOM 2685 O O . LYS A 1 368 ? 12.159 1.918 -40.122 1.00 81.50 368 LYS A O 1
ATOM 2690 N N . GLN A 1 369 ? 14.357 2.038 -39.613 1.00 78.06 369 GLN A N 1
ATOM 2691 C CA . GLN A 1 369 ? 14.280 3.230 -38.777 1.00 78.06 369 GLN A CA 1
ATOM 2692 C C . GLN A 1 369 ? 14.739 4.433 -39.597 1.00 78.06 369 GLN A C 1
ATOM 2694 O O . GLN A 1 369 ? 15.794 4.379 -40.232 1.00 78.06 369 GLN A O 1
ATOM 2699 N N . ILE A 1 370 ? 13.953 5.504 -39.597 1.00 78.12 370 ILE A N 1
ATOM 2700 C CA . ILE A 1 370 ? 14.301 6.763 -40.253 1.00 78.12 370 ILE A CA 1
ATOM 2701 C C . ILE A 1 370 ? 14.233 7.855 -39.189 1.00 78.12 370 ILE A C 1
ATOM 2703 O O . ILE A 1 370 ? 13.193 8.076 -38.575 1.00 78.12 370 ILE A O 1
ATOM 2707 N N . ALA A 1 371 ? 15.362 8.508 -38.924 1.00 67.75 371 ALA A N 1
ATOM 2708 C CA . ALA A 1 371 ? 15.396 9.668 -38.045 1.00 67.75 371 ALA A CA 1
ATOM 2709 C C . ALA A 1 371 ? 14.986 10.908 -38.848 1.00 67.75 371 ALA A C 1
ATOM 2711 O O . ALA A 1 371 ? 15.621 11.224 -39.853 1.00 67.75 371 ALA A O 1
ATOM 2712 N N . LEU A 1 372 ? 13.924 11.585 -38.412 1.00 71.31 372 LEU A N 1
ATOM 2713 C CA . LEU A 1 372 ? 13.515 12.899 -38.903 1.00 71.31 372 LEU A CA 1
ATOM 2714 C C . LEU A 1 372 ? 13.745 13.930 -37.789 1.00 71.31 372 LEU A C 1
ATOM 2716 O O . LEU A 1 372 ? 13.787 13.582 -36.609 1.00 71.31 372 LEU A O 1
ATOM 2720 N N . ASP A 1 373 ? 13.841 15.211 -38.146 1.00 62.19 373 ASP A N 1
ATOM 2721 C CA . ASP A 1 373 ? 14.194 16.311 -37.228 1.00 62.19 373 ASP A CA 1
ATOM 2722 C C . ASP A 1 373 ? 13.345 16.386 -35.939 1.00 62.19 373 ASP A C 1
ATOM 2724 O O . ASP A 1 373 ? 13.769 16.981 -34.950 1.00 62.19 373 ASP A O 1
ATOM 2728 N N . LYS A 1 374 ? 12.142 15.790 -35.924 1.00 60.03 374 LYS A N 1
ATOM 2729 C CA . LYS A 1 374 ? 11.197 15.818 -34.791 1.00 60.03 374 LYS A CA 1
ATOM 2730 C C . LYS A 1 374 ? 10.895 14.451 -34.156 1.00 60.03 374 LYS A C 1
ATOM 2732 O O . LYS A 1 374 ? 10.023 14.378 -33.290 1.00 60.03 374 LYS A O 1
ATOM 2737 N N . GLY A 1 375 ? 11.588 13.381 -34.550 1.00 66.31 375 GLY A N 1
ATOM 2738 C CA . GLY A 1 375 ? 11.378 12.045 -33.986 1.00 66.31 375 GLY A CA 1
ATOM 2739 C C . GLY A 1 375 ? 11.911 10.912 -34.860 1.00 66.31 375 GLY A C 1
ATOM 2740 O O . GLY A 1 375 ? 12.311 11.117 -36.004 1.00 66.31 375 GLY A O 1
ATOM 2741 N N . THR A 1 376 ? 11.913 9.694 -34.323 1.00 72.81 376 THR A N 1
ATOM 2742 C CA . THR A 1 376 ? 12.232 8.489 -35.089 1.00 72.81 376 THR A CA 1
ATOM 2743 C C . THR A 1 376 ? 10.954 7.849 -35.629 1.00 72.81 376 THR A C 1
ATOM 2745 O O . THR A 1 376 ? 9.964 7.648 -34.921 1.00 72.81 376 THR A O 1
ATOM 2748 N N . GLU A 1 377 ? 10.962 7.542 -36.920 1.00 76.75 377 GLU A N 1
ATOM 2749 C CA . GLU A 1 377 ? 9.913 6.781 -37.583 1.00 76.75 377 GLU A CA 1
ATOM 2750 C C . GLU A 1 377 ? 10.370 5.339 -37.759 1.00 76.75 377 GLU A C 1
ATOM 2752 O O . GLU A 1 377 ? 11.493 5.072 -38.196 1.00 76.75 377 GLU A O 1
ATOM 2757 N N . TYR A 1 378 ? 9.490 4.401 -37.418 1.00 76.75 378 TYR A N 1
ATOM 2758 C CA . TYR A 1 378 ? 9.750 2.975 -37.557 1.00 76.75 378 TYR A CA 1
ATOM 2759 C C . TYR A 1 378 ? 8.753 2.388 -38.544 1.00 76.75 378 TYR A C 1
ATOM 2761 O O . TYR A 1 378 ? 7.539 2.480 -38.344 1.00 76.75 378 TYR A O 1
ATOM 2769 N N . ILE A 1 379 ? 9.287 1.749 -39.583 1.00 81.06 379 ILE A N 1
ATOM 2770 C CA . ILE A 1 379 ? 8.529 0.864 -40.461 1.00 81.06 379 ILE A CA 1
ATOM 2771 C C . ILE A 1 379 ? 8.913 -0.559 -40.082 1.00 81.06 379 ILE A C 1
ATOM 2773 O O . ILE A 1 379 ? 10.050 -0.977 -40.317 1.00 81.06 379 ILE A O 1
ATOM 2777 N N . ARG A 1 380 ? 7.979 -1.305 -39.493 1.00 84.06 380 ARG A N 1
ATOM 2778 C CA . ARG A 1 380 ? 8.164 -2.727 -39.190 1.00 84.06 380 ARG A CA 1
ATOM 2779 C C . ARG A 1 380 ? 7.326 -3.561 -40.137 1.00 84.06 380 ARG A C 1
ATOM 2781 O O . ARG A 1 380 ? 6.146 -3.278 -40.332 1.00 84.06 380 ARG A O 1
ATOM 2788 N N . LEU A 1 381 ? 7.946 -4.594 -40.691 1.00 85.88 381 LEU A N 1
ATOM 2789 C CA . LEU A 1 381 ? 7.281 -5.535 -41.571 1.00 85.88 381 LEU A CA 1
ATOM 2790 C C . LEU A 1 381 ? 7.614 -6.963 -41.147 1.00 85.88 381 LEU A C 1
ATOM 2792 O O . LEU A 1 381 ? 8.783 -7.314 -40.985 1.00 85.88 381 LEU A O 1
ATOM 2796 N N . SER A 1 382 ? 6.579 -7.783 -40.991 1.00 89.06 382 SER A N 1
ATOM 2797 C CA . SER A 1 382 ? 6.707 -9.232 -40.834 1.00 89.06 382 SER A CA 1
ATOM 2798 C C . SER A 1 382 ? 5.648 -9.964 -41.645 1.00 89.06 382 SER A C 1
ATOM 2800 O O . SER A 1 382 ? 4.560 -9.429 -41.839 1.00 89.06 382 SER A O 1
ATOM 2802 N N . GLY A 1 383 ? 5.943 -11.187 -42.072 1.00 88.06 383 GLY A N 1
ATOM 2803 C CA . GLY A 1 383 ? 4.975 -12.056 -42.737 1.00 88.06 383 GLY A CA 1
ATOM 2804 C C . GLY A 1 383 ? 5.618 -13.331 -43.273 1.00 88.06 383 GLY A C 1
ATOM 2805 O O . GLY A 1 383 ? 6.789 -13.607 -43.006 1.00 88.06 383 GLY A O 1
ATOM 2806 N N . VAL A 1 384 ? 4.847 -14.099 -44.036 1.00 90.75 384 VAL A N 1
ATOM 2807 C CA . VAL A 1 384 ? 5.281 -15.349 -44.664 1.00 90.75 384 VAL A CA 1
ATOM 2808 C C . VAL A 1 384 ? 5.320 -15.173 -46.180 1.00 90.75 384 VAL A C 1
ATOM 2810 O O . VAL A 1 384 ? 4.346 -14.754 -46.805 1.00 90.75 384 VAL A O 1
ATOM 2813 N N . VAL A 1 385 ? 6.460 -15.498 -46.781 1.00 90.44 385 VAL A N 1
ATOM 2814 C CA . VAL A 1 385 ? 6.725 -15.392 -48.216 1.00 90.44 385 VAL A CA 1
ATOM 2815 C C . VAL A 1 385 ? 6.865 -16.789 -48.798 1.00 90.44 385 VAL A C 1
ATOM 2817 O O . VAL A 1 385 ? 7.659 -17.599 -48.320 1.00 90.44 385 VAL A O 1
ATOM 2820 N N . GLN A 1 386 ? 6.119 -17.068 -49.863 1.00 90.00 386 GLN A N 1
ATOM 2821 C CA . GLN A 1 386 ? 6.336 -18.272 -50.654 1.00 90.00 386 GLN A CA 1
ATOM 2822 C C . GLN A 1 386 ? 7.521 -18.038 -51.607 1.00 90.00 386 G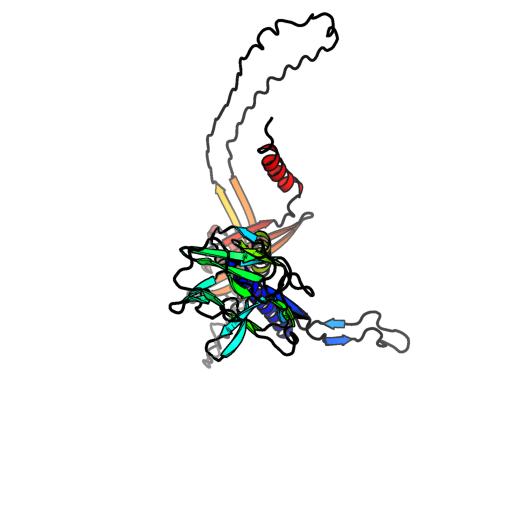LN A C 1
ATOM 2824 O O . GLN A 1 386 ? 7.498 -17.039 -52.335 1.00 90.00 386 GLN A O 1
ATOM 2829 N N . PRO A 1 387 ? 8.527 -18.932 -51.657 1.00 87.19 387 PRO A N 1
ATOM 2830 C CA . PRO A 1 387 ? 9.701 -18.753 -52.511 1.00 87.19 387 PRO A CA 1
ATOM 2831 C C . PRO A 1 387 ? 9.374 -18.498 -53.989 1.00 87.19 387 PRO A C 1
ATOM 2833 O O . PRO A 1 387 ? 10.029 -17.682 -54.625 1.00 87.19 387 PRO A O 1
ATOM 2836 N N . ASP A 1 388 ? 8.310 -19.111 -54.514 1.00 86.12 388 ASP A N 1
ATOM 2837 C CA . ASP A 1 388 ? 7.886 -18.954 -55.917 1.00 86.12 388 ASP A CA 1
ATOM 2838 C C . ASP A 1 388 ? 7.375 -17.543 -56.258 1.00 86.12 388 ASP A C 1
ATOM 2840 O O . ASP A 1 388 ? 7.247 -17.183 -57.426 1.00 86.12 388 ASP A O 1
ATOM 2844 N N . THR A 1 389 ? 7.050 -16.734 -55.245 1.00 87.44 389 THR A N 1
ATOM 2845 C CA . THR A 1 389 ? 6.582 -15.348 -55.425 1.00 87.44 389 THR A CA 1
ATOM 2846 C C . THR A 1 389 ? 7.718 -14.326 -55.436 1.00 87.44 389 THR A C 1
ATOM 2848 O O . THR A 1 389 ? 7.468 -13.139 -55.666 1.00 87.44 389 THR A O 1
ATOM 2851 N N . ILE A 1 390 ? 8.954 -14.777 -55.199 1.00 89.38 390 ILE A N 1
ATOM 2852 C CA . ILE A 1 390 ? 10.157 -13.948 -55.225 1.00 89.38 390 ILE A CA 1
ATOM 2853 C C . ILE A 1 390 ? 10.537 -13.688 -56.682 1.00 89.38 390 ILE A C 1
ATOM 2855 O O . ILE A 1 390 ? 10.793 -14.608 -57.454 1.00 89.38 390 ILE A O 1
ATOM 2859 N N . GLN A 1 391 ? 10.561 -12.413 -57.063 1.00 87.94 391 GLN A N 1
ATOM 2860 C CA . GLN A 1 391 ? 11.009 -11.988 -58.385 1.00 87.94 391 GLN A CA 1
ATOM 2861 C C . GLN A 1 391 ? 12.539 -11.905 -58.441 1.00 87.94 391 GLN A C 1
ATOM 2863 O O . GLN A 1 391 ? 13.212 -11.819 -57.408 1.00 87.94 391 GLN A O 1
ATOM 2868 N N . ALA A 1 392 ? 13.080 -11.860 -59.662 1.00 79.81 392 ALA A N 1
ATOM 2869 C CA . ALA A 1 392 ? 14.501 -11.629 -59.898 1.00 79.81 392 ALA A CA 1
ATOM 2870 C C . ALA A 1 392 ? 14.995 -10.407 -59.096 1.00 79.81 392 ALA A C 1
ATOM 2872 O O . ALA A 1 392 ? 14.369 -9.344 -59.099 1.00 79.81 392 ALA A O 1
ATOM 2873 N N . GLY A 1 393 ? 16.103 -10.579 -58.369 1.00 82.06 393 GLY A N 1
ATOM 2874 C CA . GLY A 1 393 ? 16.636 -9.557 -57.463 1.00 82.06 393 GLY A CA 1
ATOM 2875 C C . GLY A 1 393 ? 16.054 -9.560 -56.041 1.00 82.06 393 GLY A C 1
ATOM 2876 O O . GLY A 1 393 ? 16.163 -8.544 -55.358 1.00 82.06 393 GLY A O 1
ATOM 2877 N N . ASN A 1 394 ? 15.469 -10.670 -55.572 1.00 88.19 394 ASN A N 1
ATOM 2878 C CA . ASN A 1 394 ? 14.962 -10.832 -54.199 1.00 88.19 394 ASN A CA 1
ATOM 2879 C C . ASN A 1 394 ? 13.863 -9.831 -53.810 1.00 88.19 394 ASN A C 1
ATOM 2881 O O . ASN A 1 394 ? 13.808 -9.358 -52.672 1.00 88.19 394 ASN A O 1
ATOM 2885 N N . THR A 1 395 ? 12.969 -9.511 -54.748 1.00 89.50 395 THR A N 1
ATOM 2886 C CA . THR A 1 395 ? 11.871 -8.564 -54.509 1.00 89.50 395 THR A CA 1
ATOM 2887 C C . THR A 1 395 ? 10.513 -9.258 -54.428 1.00 89.50 395 THR A C 1
ATOM 2889 O O . THR A 1 395 ? 10.234 -10.199 -55.170 1.00 89.50 395 THR A O 1
ATOM 2892 N N . VAL A 1 396 ? 9.658 -8.800 -53.506 1.00 91.31 396 VAL A N 1
ATOM 2893 C CA . VAL A 1 396 ? 8.297 -9.329 -53.293 1.00 91.31 396 VAL A CA 1
ATOM 2894 C C . VAL A 1 396 ? 7.333 -8.172 -53.029 1.00 91.31 396 VAL A C 1
ATOM 2896 O O . VAL A 1 396 ? 7.648 -7.258 -52.270 1.00 91.31 396 VAL A O 1
ATOM 2899 N N . SER A 1 397 ? 6.143 -8.188 -53.632 1.00 91.38 397 SER A N 1
ATOM 2900 C CA . SER A 1 397 ? 5.088 -7.214 -53.305 1.00 91.38 397 SER A CA 1
ATOM 2901 C C . SER A 1 397 ? 4.438 -7.557 -51.966 1.00 91.38 397 SER A C 1
ATOM 2903 O O . SER A 1 397 ? 4.119 -8.720 -51.727 1.00 91.38 397 SER A O 1
ATOM 2905 N N . SER A 1 398 ? 4.137 -6.552 -51.137 1.00 87.50 398 SER A N 1
ATOM 2906 C CA . SER A 1 398 ? 3.421 -6.734 -49.864 1.00 87.50 398 SER A CA 1
ATOM 2907 C C . SER A 1 398 ? 2.079 -7.461 -50.014 1.00 87.50 398 SER A C 1
ATOM 2909 O O . SER A 1 398 ? 1.650 -8.135 -49.089 1.00 87.50 398 SER A O 1
ATOM 2911 N N . THR A 1 399 ? 1.444 -7.392 -51.190 1.00 87.50 399 THR A N 1
ATOM 2912 C CA . THR A 1 399 ? 0.186 -8.105 -51.501 1.00 87.50 399 THR A CA 1
ATOM 2913 C C . THR A 1 399 ? 0.344 -9.621 -51.648 1.00 87.50 399 THR A C 1
ATOM 2915 O O . THR A 1 399 ? -0.643 -10.352 -51.626 1.00 87.50 399 THR A O 1
ATOM 2918 N N . LYS A 1 400 ? 1.577 -10.099 -51.844 1.00 88.31 400 LYS A N 1
ATOM 2919 C CA . LYS A 1 400 ? 1.926 -11.519 -51.992 1.00 88.31 400 LYS A CA 1
ATOM 2920 C C . LYS A 1 400 ? 2.552 -12.104 -50.725 1.00 88.31 400 LYS A C 1
ATOM 2922 O O . LYS A 1 400 ? 2.963 -13.258 -50.732 1.00 88.31 400 LYS A O 1
ATOM 2927 N N . VAL A 1 401 ? 2.607 -11.320 -49.650 1.00 87.69 401 VAL A N 1
ATOM 2928 C CA . VAL A 1 401 ? 3.084 -11.753 -48.337 1.00 87.69 401 VAL A CA 1
ATOM 2929 C C . VAL A 1 401 ? 1.873 -12.169 -47.505 1.00 87.69 401 VAL A C 1
ATOM 2931 O O . VAL A 1 401 ? 0.989 -11.356 -47.240 1.00 87.69 401 VAL A O 1
ATOM 2934 N N . ALA A 1 402 ? 1.820 -13.437 -47.105 1.00 81.81 402 ALA A N 1
ATOM 2935 C CA . ALA A 1 402 ? 0.785 -13.936 -46.207 1.00 81.81 402 ALA A CA 1
ATOM 2936 C C . ALA A 1 402 ? 1.029 -13.428 -44.779 1.00 81.81 402 ALA A C 1
ATOM 2938 O O . ALA A 1 402 ? 2.178 -13.235 -44.374 1.00 81.81 402 ALA A O 1
ATOM 2939 N N . ASP A 1 403 ? -0.050 -13.183 -44.031 1.00 81.69 403 ASP A N 1
ATOM 2940 C CA . ASP A 1 403 ? -0.013 -12.644 -42.662 1.00 81.69 403 ASP A CA 1
ATOM 2941 C C . ASP A 1 403 ? 0.873 -11.393 -42.516 1.00 81.69 403 ASP A C 1
ATOM 2943 O O . ASP A 1 403 ? 1.535 -11.176 -41.498 1.00 81.69 403 ASP A O 1
ATOM 2947 N N . ALA A 1 404 ? 0.901 -10.562 -43.565 1.00 78.44 404 ALA A N 1
ATOM 2948 C CA . ALA A 1 404 ? 1.670 -9.331 -43.586 1.00 78.44 404 ALA A CA 1
ATOM 2949 C C . ALA A 1 404 ? 1.186 -8.370 -42.494 1.00 78.44 404 ALA A C 1
ATOM 2951 O O . ALA A 1 404 ? 0.076 -7.838 -42.538 1.00 78.44 404 ALA A O 1
ATOM 2952 N N . ARG A 1 405 ? 2.066 -8.097 -41.533 1.00 82.38 405 ARG A N 1
ATOM 2953 C CA . ARG A 1 405 ? 1.883 -7.064 -40.518 1.00 82.38 405 ARG A CA 1
ATOM 2954 C C . ARG A 1 405 ? 2.812 -5.906 -40.833 1.00 82.38 405 ARG A C 1
ATOM 2956 O O . ARG A 1 405 ? 4.032 -6.043 -40.749 1.00 82.38 405 ARG A O 1
ATOM 2963 N N . ILE A 1 406 ? 2.214 -4.778 -41.199 1.00 80.19 406 ILE A N 1
ATOM 2964 C CA . ILE A 1 406 ? 2.916 -3.548 -41.559 1.00 80.19 406 ILE A CA 1
ATOM 2965 C C . ILE A 1 406 ? 2.551 -2.496 -40.519 1.00 80.19 406 ILE A C 1
ATOM 2967 O O . ILE A 1 406 ? 1.392 -2.106 -40.395 1.00 80.19 406 ILE A O 1
ATOM 2971 N N . GLU A 1 407 ? 3.541 -2.053 -39.754 1.00 77.88 407 GLU A N 1
ATOM 2972 C CA . GLU A 1 407 ? 3.360 -1.013 -38.747 1.00 77.88 407 GLU A CA 1
ATOM 2973 C C . GLU A 1 407 ? 4.165 0.220 -39.134 1.00 77.88 407 GLU A C 1
ATOM 2975 O O . GLU A 1 407 ? 5.387 0.155 -39.274 1.00 77.88 407 GLU A O 1
ATOM 2980 N N . TYR A 1 408 ? 3.462 1.344 -39.271 1.00 72.44 408 TYR A N 1
ATOM 2981 C CA . TYR A 1 408 ? 4.054 2.671 -39.349 1.00 72.44 408 TYR A CA 1
ATOM 2982 C C . TYR A 1 408 ? 3.806 3.385 -38.022 1.00 72.44 408 TYR A C 1
ATOM 2984 O O . TYR A 1 408 ? 2.657 3.625 -37.640 1.00 72.44 408 TYR A O 1
ATOM 2992 N N . ARG A 1 409 ? 4.873 3.679 -37.279 1.00 70.69 409 ARG A N 1
ATOM 2993 C CA . ARG A 1 409 ? 4.793 4.389 -35.998 1.00 70.69 409 ARG A CA 1
ATOM 2994 C C . ARG A 1 409 ? 5.739 5.582 -36.024 1.00 70.69 409 ARG A C 1
ATOM 2996 O O . ARG A 1 409 ? 6.950 5.412 -36.144 1.00 70.69 409 ARG A O 1
ATOM 3003 N N . THR A 1 410 ? 5.175 6.767 -35.842 1.00 62.28 410 THR A N 1
ATOM 3004 C CA . THR A 1 410 ? 5.921 8.001 -35.590 1.00 62.28 410 THR A CA 1
ATOM 3005 C C . THR A 1 410 ? 6.008 8.203 -34.083 1.00 62.28 410 THR A C 1
ATOM 3007 O O . THR A 1 410 ? 4.980 8.303 -33.411 1.00 62.28 410 THR A O 1
ATOM 3010 N N . SER A 1 411 ? 7.220 8.275 -33.530 1.00 61.22 411 SER A N 1
ATOM 3011 C CA . SER A 1 411 ? 7.411 8.773 -32.168 1.00 61.22 411 SER A CA 1
ATOM 3012 C C . SER A 1 411 ? 7.551 10.297 -32.218 1.00 61.22 411 SER A C 1
ATOM 3014 O O . SER A 1 411 ? 8.656 10.834 -32.155 1.00 61.22 411 SER A O 1
ATOM 3016 N N . ALA A 1 412 ? 6.440 11.008 -32.396 1.00 53.19 412 ALA A N 1
ATOM 3017 C CA . ALA A 1 412 ? 6.431 12.450 -32.185 1.00 53.19 412 ALA A CA 1
ATOM 3018 C C . ALA A 1 412 ? 6.364 12.706 -30.676 1.00 53.19 412 ALA A C 1
ATOM 3020 O O . ALA A 1 412 ? 5.537 12.118 -29.975 1.00 53.19 412 ALA A O 1
ATOM 3021 N N . ASN A 1 413 ? 7.234 13.575 -30.163 1.00 52.00 413 ASN A N 1
ATOM 3022 C CA . ASN A 1 413 ? 7.053 14.112 -28.820 1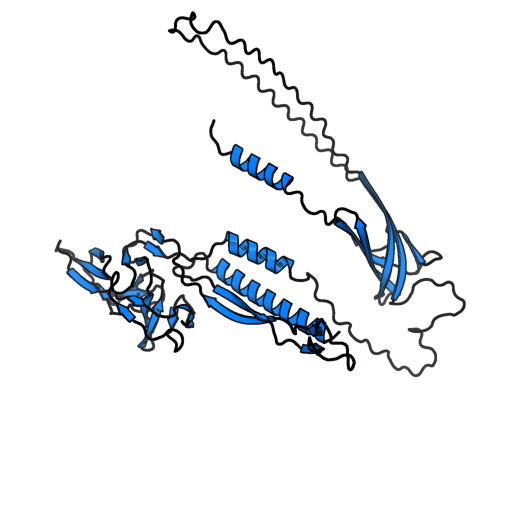.00 52.00 413 ASN A CA 1
ATOM 3023 C C . ASN A 1 413 ? 5.737 14.899 -28.801 1.00 52.00 413 ASN A C 1
ATOM 3025 O O . ASN A 1 413 ? 5.574 15.841 -29.574 1.00 52.00 413 ASN A O 1
ATOM 3029 N N . PHE A 1 414 ? 4.804 14.480 -27.946 1.00 49.94 414 PHE A N 1
ATOM 3030 C CA . PHE A 1 414 ? 3.525 15.154 -27.738 1.00 49.94 414 PHE A CA 1
ATOM 3031 C C . PHE A 1 414 ? 3.765 16.618 -27.363 1.00 49.94 414 PHE A C 1
ATOM 3033 O O . PHE A 1 414 ? 4.472 16.908 -26.392 1.00 49.94 414 PHE A O 1
ATOM 3040 N N . ASP A 1 415 ? 3.180 17.533 -28.132 1.00 45.19 415 ASP A N 1
ATOM 3041 C CA . ASP A 1 415 ? 3.258 18.955 -27.841 1.00 45.19 415 ASP A CA 1
ATOM 3042 C C . ASP A 1 415 ? 2.380 19.251 -26.615 1.00 45.19 415 ASP A C 1
ATOM 3044 O O . ASP A 1 415 ? 1.186 18.939 -26.582 1.00 45.19 415 ASP A O 1
ATOM 3048 N N . LYS A 1 416 ? 2.971 19.835 -25.566 1.00 49.81 416 LYS A N 1
ATOM 3049 C CA . LYS A 1 416 ? 2.291 20.124 -24.285 1.00 49.81 416 LYS A CA 1
ATOM 3050 C C . LYS A 1 416 ? 1.073 21.049 -24.455 1.00 49.81 416 LYS A C 1
ATOM 3052 O O . LYS A 1 416 ? 0.252 21.149 -23.543 1.00 49.81 416 LYS A O 1
ATOM 3057 N N . ALA A 1 417 ? 0.935 21.687 -25.617 1.00 52.25 417 ALA A N 1
ATOM 3058 C CA . ALA A 1 417 ? -0.200 22.517 -25.994 1.00 52.25 417 ALA A CA 1
ATOM 3059 C C . ALA A 1 417 ? -1.530 21.739 -26.123 1.00 52.25 417 ALA A C 1
ATOM 3061 O O . ALA A 1 417 ? -2.575 22.276 -25.756 1.00 52.25 417 ALA A O 1
ATOM 3062 N N . GLU A 1 418 ? -1.525 20.471 -26.555 1.00 52.25 418 GLU A N 1
ATOM 3063 C CA . GLU A 1 418 ? -2.773 19.696 -26.713 1.00 52.25 418 GLU A CA 1
ATOM 3064 C C . GLU A 1 418 ? -3.366 19.246 -25.369 1.00 52.25 418 GLU A C 1
ATOM 3066 O O . GLU A 1 418 ? -4.585 19.245 -25.183 1.00 52.25 418 GLU A O 1
ATOM 3071 N N . VAL A 1 419 ? -2.514 18.950 -24.382 1.00 52.09 419 VAL A N 1
ATOM 3072 C CA . VAL A 1 419 ? -2.947 18.572 -23.023 1.00 52.09 419 VAL A CA 1
ATOM 3073 C C . VAL A 1 419 ? -3.568 19.769 -22.282 1.00 52.09 419 VAL A C 1
ATOM 3075 O O . VAL A 1 419 ? -4.519 19.605 -21.514 1.00 52.09 419 VAL A O 1
ATOM 3078 N N . MET A 1 420 ? -3.095 20.989 -22.562 1.00 52.03 420 MET A N 1
ATOM 3079 C CA . MET A 1 420 ? -3.690 22.233 -22.053 1.00 52.03 420 MET A CA 1
ATOM 3080 C C . MET A 1 420 ? -5.107 22.466 -22.597 1.00 52.03 420 MET A C 1
ATOM 3082 O O . MET A 1 420 ? -5.973 22.919 -21.852 1.00 52.03 420 MET A O 1
ATOM 3086 N N . GLY A 1 421 ? -5.380 22.111 -23.858 1.00 58.09 421 GLY A N 1
ATOM 3087 C CA . GLY A 1 421 ? -6.694 22.307 -24.481 1.00 58.09 421 GLY A CA 1
ATOM 3088 C C . GLY A 1 421 ? -7.808 21.460 -23.855 1.00 58.09 421 GLY A C 1
ATOM 3089 O O . GLY A 1 421 ? -8.928 21.943 -23.674 1.00 58.09 421 GLY A O 1
ATOM 3090 N N . TRP A 1 422 ? -7.507 20.219 -23.464 1.00 62.03 422 TRP A N 1
ATOM 3091 C CA . TRP A 1 422 ? -8.458 19.364 -22.745 1.00 62.03 422 TRP A CA 1
ATOM 3092 C C . TRP A 1 422 ? -8.639 19.811 -21.287 1.00 62.03 422 TRP A C 1
ATOM 3094 O O . TRP A 1 422 ? -9.779 19.965 -20.847 1.00 62.03 422 TRP A O 1
ATOM 3104 N N . MET A 1 423 ? -7.558 20.103 -20.552 1.00 57.03 423 MET A N 1
ATOM 3105 C CA . MET A 1 423 ? -7.678 20.586 -19.168 1.00 57.03 423 MET A CA 1
ATOM 3106 C C . MET A 1 423 ? -8.430 21.918 -19.080 1.00 57.03 423 MET A C 1
ATOM 3108 O O . MET A 1 423 ? -9.300 22.063 -18.227 1.00 57.03 423 MET A O 1
ATOM 3112 N N . ALA A 1 424 ? -8.176 22.862 -19.990 1.00 56.59 424 ALA A N 1
ATOM 3113 C CA . ALA A 1 424 ? -8.903 24.128 -20.026 1.00 56.59 424 ALA A CA 1
ATOM 3114 C C . ALA A 1 424 ? -10.405 23.915 -20.280 1.00 56.59 424 ALA A C 1
ATOM 3116 O O . ALA A 1 424 ? -11.229 24.516 -19.598 1.00 56.59 424 ALA A O 1
ATOM 3117 N N . ARG A 1 425 ? -10.784 23.006 -21.190 1.00 58.72 425 ARG A N 1
ATOM 3118 C CA . ARG A 1 425 ? -12.199 22.669 -21.441 1.00 58.72 425 ARG A CA 1
ATOM 3119 C C . ARG A 1 425 ? -12.860 21.949 -20.266 1.00 58.72 425 ARG A C 1
ATOM 3121 O O . ARG A 1 425 ? -14.034 22.184 -20.004 1.00 58.72 425 ARG A O 1
ATOM 3128 N N . PHE A 1 426 ? -12.115 21.118 -19.540 1.00 61.94 426 PHE A N 1
ATOM 3129 C CA . PHE A 1 426 ? -12.604 20.473 -18.323 1.00 61.94 426 PHE A CA 1
ATOM 3130 C C . PHE A 1 426 ? -12.860 21.505 -17.211 1.00 61.94 426 PHE A C 1
ATOM 3132 O O . PHE A 1 426 ? -13.945 21.519 -16.635 1.00 61.94 426 PHE A O 1
ATOM 3139 N N . PHE A 1 427 ? -11.927 22.435 -16.976 1.00 56.75 427 PHE A N 1
ATOM 3140 C CA . PHE A 1 427 ? -12.076 23.463 -15.939 1.00 56.75 427 PHE A CA 1
ATOM 3141 C C . PHE A 1 427 ? -13.106 24.549 -16.288 1.00 56.75 427 PHE A C 1
ATOM 3143 O O . PHE A 1 427 ? -13.857 24.956 -15.408 1.00 56.75 427 PHE A O 1
ATOM 3150 N N . LEU A 1 428 ? -13.232 24.961 -17.555 1.00 56.56 428 LEU A N 1
ATOM 3151 C CA . 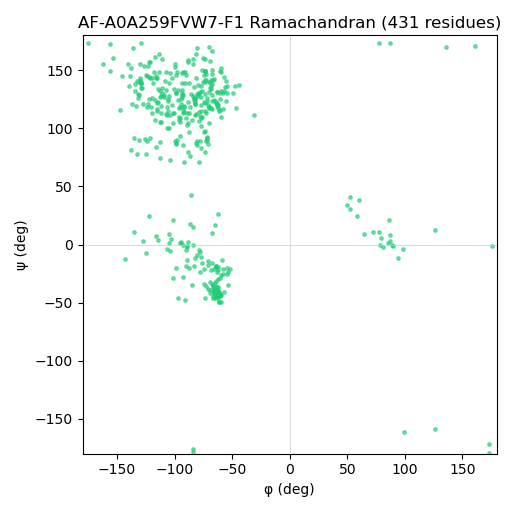LEU A 1 428 ? -14.290 25.892 -17.978 1.00 56.56 428 LEU A CA 1
ATOM 3152 C C . LEU A 1 428 ? -15.698 25.269 -17.982 1.00 56.56 428 LEU A C 1
ATOM 3154 O O . LEU A 1 428 ? -16.673 26.011 -18.025 1.00 56.56 428 LEU A O 1
ATOM 3158 N N . SER A 1 429 ? -15.831 23.938 -17.904 1.00 58.28 429 SER A N 1
ATOM 3159 C CA . SER A 1 429 ? -17.144 23.274 -17.804 1.00 58.28 429 SER A CA 1
ATOM 3160 C C . SER A 1 429 ? -17.728 23.235 -16.385 1.00 58.28 429 SER A C 1
ATOM 3162 O O . SER A 1 429 ? -18.908 22.933 -16.224 1.00 58.28 429 SER A O 1
ATOM 3164 N N . PHE A 1 430 ? -16.926 23.562 -15.364 1.00 48.94 430 PHE A N 1
ATOM 3165 C CA . PHE A 1 430 ? -17.321 23.518 -13.950 1.00 48.94 430 PHE A CA 1
ATOM 3166 C C . PHE A 1 430 ? -17.371 24.893 -13.266 1.00 48.94 430 PHE A C 1
ATOM 3168 O O . PHE A 1 430 ? -17.655 24.961 -12.071 1.00 48.94 430 PHE A O 1
ATOM 3175 N N . VAL A 1 431 ? -17.138 25.989 -13.996 1.00 44.75 431 VAL A N 1
ATOM 3176 C CA . VAL A 1 431 ? -17.365 27.344 -13.471 1.00 44.75 431 VAL A CA 1
ATOM 3177 C C . VAL A 1 431 ? -18.795 27.768 -13.831 1.00 44.75 431 VAL A C 1
ATOM 3179 O O . VAL A 1 431 ? -19.089 27.907 -15.019 1.00 44.75 431 VAL A O 1
ATOM 3182 N N . PRO A 1 432 ? -19.706 27.950 -12.857 1.00 45.38 432 PRO A N 1
ATOM 3183 C CA . PRO A 1 432 ? -21.010 28.540 -13.130 1.00 45.38 432 PRO A CA 1
ATOM 3184 C C . PRO A 1 432 ? -20.828 30.022 -13.494 1.00 45.38 432 PRO A C 1
ATOM 3186 O O . PRO A 1 432 ? -20.060 30.725 -12.836 1.00 45.38 432 PRO A O 1
ATOM 3189 N N . LEU A 1 433 ? -21.507 30.456 -14.561 1.00 46.22 433 LEU A N 1
ATOM 3190 C CA . LEU A 1 433 ? -21.644 31.864 -14.960 1.00 46.22 433 LEU A CA 1
ATOM 3191 C C . LEU A 1 433 ? -22.310 32.703 -13.866 1.00 46.22 433 LEU A C 1
ATOM 3193 O O . LEU A 1 433 ? -23.302 32.206 -13.281 1.00 46.22 433 LEU A O 1
#

Radius of gyration: 37.08 Å; Cα contacts (8 Å, |Δi|>4): 795; chains: 1; bounding box: 94×100×97 Å

Nearest PDB structures (foldseek):
  8wki-assembly1_t  TM=9.590E-01  e=4.207E-33  Salmonella enterica subsp. enterica serovar Typhimurium str. LT2
  7nvg-assembly1_l2  TM=9.786E-01  e=8.304E-32  Salmonella enterica subsp. enterica serovar Typhimurium
  8wki-assembly1_w  TM=9.829E-01  e=1.492E-31  Salmonella enterica subsp. enterica serovar Typhimurium str. LT2
  7cbm-assembly1_S  TM=9.730E-01  e=9.742E-32  Salmonella enterica subsp. enterica serovar Typhimurium str. LT2
  7bin-assembly1_4  TM=9.587E-01  e=1.143E-31  Salmonella enterica subsp. enterica serovar Typhi

pLDDT: mean 76.86, std 18.86, range [30.25, 95.62]

Mean predicted aligned error: 19.15 Å

Sequence (433 aa):
MIRSLWIAKTGLEAQQTQMDVISNNLANVSTTGFKRARAVFEDLLYQTIRQPGAQSSEQTQLPSGLQLGTGVKPVATERIFTQGNLQLTGNSKDVAIQGQGFFQVLMPDGTTSYTRDGSFQIDANGQLVTSSGYAVQPAITLPADTQSLTIAMDGTVSVTQAGSATPVTVGTLQLATFINPAGLQSLGQNLYAETGASGTPGTNAPGSNGAGTLNQNYIETSNVNVVEELVNMIQTQRAQPTTARPQPVVVQAPANGAILQTSAFRPLFEDRSARLVGDTLTIVISEKTQAGKKGSSSGSKTGALQSSIGNIVGLPLKMFQGLGVTADSSSEYDDDSAINSSNTFNGSVTVTVIEVLPNGNLVVAGEKQIALDKGTEYIRLSGVVQPDTIQAGNTVSSTKVADARIEYRTSANFDKAEVMGWMARFFLSFVPL

Secondary structure (DSSP, 8-state):
-HHHHHHHHHHHHHHHHHHHHHHHHHHTTTSTT---EEEEEEE---EEEE-TT-EEETTEE-SS-EEE---EEEEEEEE------EEE---TTBEEEESS-EEEEE-TTS-EEEE---BEEE-TTSBEEETTSPEESS--B--TTEEEEEE-TTSEEEEEETTEEEEEEEEE--EEE-S-GGGPEEEETTEEE--TTT---EEE-TTSTTPPEEEETEEEPP---HHHHHHHHHHHHHHS-SSPPPP----PPP----S--TTT---SSS-----STT-EEEEEEEEEEEEE--------------------TTS-TTS-TT-----------------EEEEEEEEEEEEEEEEE-TTSPEEEEEEEEEEETTEEEEEEEEEEE-GGGPBTTTEEEGGGSEEEEEEEEE-PPPPHHHHHHHHHHHHHTSS--